Protein 4BUH (pdb70)

B-factor: mean 17.88, std 8.08, range [5.67, 50.28]

Structure (mmCIF, N/CA/C/O backbone):
data_4BUH
#
_entry.id   4BUH
#
_cell.length_a   99.495
_cell.length_b   76.420
_cell.length_c   70.181
_cell.angle_alpha   90.00
_cell.angle_beta   118.07
_cell.angle_gamma   90.00
#
_symmetry.space_group_name_H-M   'C 1 2 1'
#
loop_
_entity.id
_entity.type
_entity.pdbx_description
1 polymer 'CLONE M0418 SCFV'
2 non-polymer 1,2-ETHANEDIOL
3 non-polymer DI(HYDROXYETHYL)ETHER
4 water water
#
loop_
_atom_site.group_PDB
_atom_site.id
_atom_site.type_symbol
_atom_site.label_atom_id
_atom_site.label_alt_id
_atom_site.label_comp_id
_atom_site.label_asym_id
_atom_site.label_entity_id
_atom_site.label_seq_id
_atom_site.pdbx_PDB_ins_code
_atom_site.Cartn_x
_atom_site.Cartn_y
_atom_site.Cartn_z
_atom_site.occupancy
_atom_site.B_iso_or_equiv
_atom_site.auth_seq_id
_atom_site.auth_comp_id
_atom_site.auth_asym_id
_atom_site.auth_atom_id
_atom_site.pdbx_PDB_model_num
ATOM 9 N N . VAL A 1 2 ? -14.440 -6.689 25.234 1.00 16.58 2 VAL A N 1
ATOM 10 C CA . VAL A 1 2 ? -13.225 -7.262 25.783 1.00 15.55 2 VAL A CA 1
ATOM 11 C C . VAL A 1 2 ? -12.889 -6.623 27.120 1.00 14.78 2 VAL A C 1
ATOM 12 O O . VAL A 1 2 ? -12.903 -5.402 27.254 1.00 15.60 2 VAL A O 1
ATOM 16 N N . GLN A 1 3 ? -12.599 -7.447 28.119 1.00 13.99 3 GLN A N 1
ATOM 17 C CA . GLN A 1 3 ? -12.073 -6.913 29.362 1.00 14.66 3 GLN A CA 1
ATOM 18 C C . GLN A 1 3 ? -11.136 -7.880 30.061 1.00 11.95 3 GLN A C 1
ATOM 19 O O . GLN A 1 3 ? -11.153 -9.097 29.818 1.00 13.37 3 GLN A O 1
ATOM 25 N N . LEU A 1 4 ? -10.306 -7.307 30.916 1.00 11.56 4 LEU A N 1
ATOM 26 C CA . LEU A 1 4 ? -9.418 -8.062 31.771 1.00 10.69 4 LEU A CA 1
ATOM 27 C C . LEU A 1 4 ? -9.911 -7.837 33.181 1.00 11.26 4 LEU A C 1
ATOM 28 O O . LEU A 1 4 ? -10.003 -6.698 33.633 1.00 13.16 4 LEU A O 1
ATOM 33 N N . VAL A 1 5 ? -10.242 -8.924 33.863 1.00 10.46 5 VAL A N 1
ATOM 34 C CA . VAL A 1 5 ? -10.855 -8.866 35.180 1.00 10.39 5 VAL A CA 1
ATOM 35 C C . VAL A 1 5 ? -9.802 -9.147 36.238 1.00 9.87 5 VAL A C 1
ATOM 36 O O . VAL A 1 5 ? -9.271 -10.254 36.303 1.00 11.66 5 VAL A O 1
ATOM 40 N N . GLN A 1 6 ? -9.501 -8.154 37.069 1.00 10.04 6 GLN A N 1
ATOM 41 C CA . GLN A 1 6 ? -8.462 -8.311 38.081 1.00 9.61 6 GLN A CA 1
ATOM 42 C C . GLN A 1 6 ? -9.045 -8.589 39.457 1.00 11.51 6 GLN A C 1
ATOM 43 O O . GLN A 1 6 ? -10.145 -8.146 39.780 1.00 14.11 6 GLN A O 1
ATOM 49 N N . SER A 1 7 ? -8.300 -9.335 40.266 1.00 11.55 7 SER A N 1
ATOM 50 C CA . SER A 1 7 ? -8.735 -9.672 41.609 1.00 12.31 7 SER A CA 1
ATOM 51 C C . SER A 1 7 ? -8.732 -8.450 42.540 1.00 12.55 7 SER A C 1
ATOM 52 O O . SER A 1 7 ? -8.194 -7.391 42.203 1.00 13.21 7 SER A O 1
ATOM 55 N N . GLY A 1 8 ? -9.346 -8.597 43.708 1.00 14.11 8 GLY A N 1
ATOM 56 C CA . GLY A 1 8 ? -9.580 -7.466 44.584 1.00 15.64 8 GLY A CA 1
ATOM 57 C C . GLY A 1 8 ? -8.385 -6.997 45.393 1.00 14.65 8 GLY A C 1
ATOM 58 O O . GLY A 1 8 ? -7.337 -7.646 45.418 1.00 15.44 8 GLY A O 1
ATOM 59 N N . ALA A 1 9 ? -8.560 -5.861 46.063 1.00 13.43 9 ALA A N 1
ATOM 60 C CA . ALA A 1 9 ? -7.498 -5.255 46.852 1.00 13.31 9 ALA A CA 1
ATOM 61 C C . ALA A 1 9 ? -6.972 -6.212 47.916 1.00 12.64 9 ALA A C 1
ATOM 62 O O . ALA A 1 9 ? -7.729 -7.003 48.488 1.00 14.26 9 ALA A O 1
ATOM 64 N N . GLU A 1 10 ? -5.677 -6.117 48.186 1.00 12.23 10 GLU A N 1
ATOM 65 C CA . GLU A 1 10 ? -5.021 -6.981 49.155 1.00 12.63 10 GLU A CA 1
ATOM 66 C C . GLU A 1 10 ? -4.301 -6.149 50.192 1.00 11.75 10 GLU A C 1
ATOM 67 O O . GLU A 1 10 ? -3.675 -5.135 49.869 1.00 13.26 10 GLU A O 1
ATOM 73 N N . VAL A 1 11 ? -4.393 -6.593 51.442 1.00 11.70 11 VAL A N 1
ATOM 74 C CA . VAL A 1 11 ? -3.674 -5.985 52.547 1.00 12.53 11 VAL A CA 1
ATOM 75 C C . VAL A 1 11 ? -2.881 -7.089 53.231 1.00 11.93 11 VAL A C 1
ATOM 76 O O . VAL A 1 11 ? -3.454 -8.061 53.717 1.00 12.78 11 VAL A O 1
ATOM 80 N N . LYS A 1 12 ? -1.559 -6.952 53.246 1.00 12.77 12 LYS A N 1
ATOM 81 C CA . LYS A 1 12 ? -0.674 -8.028 53.680 1.00 13.19 12 LYS A CA 1
ATOM 82 C C . LYS A 1 12 ? 0.428 -7.513 54.585 1.00 13.72 12 LYS A C 1
ATOM 83 O O . LYS A 1 12 ? 0.671 -6.313 54.659 1.00 14.40 12 LYS A O 1
ATOM 89 N N . LYS A 1 13 ? 1.098 -8.434 55.267 1.00 14.28 13 LYS A N 1
ATOM 90 C CA . LYS A 1 13 ? 2.239 -8.097 56.107 1.00 15.05 13 LYS A CA 1
ATOM 91 C C . LYS A 1 13 ? 3.520 -8.507 55.388 1.00 14.83 13 LYS A C 1
ATOM 92 O O . LYS A 1 13 ? 3.504 -9.429 54.572 1.00 14.98 13 LYS A O 1
ATOM 98 N N . PRO A 1 14 ? 4.631 -7.811 55.678 1.00 16.75 14 PRO A N 1
ATOM 99 C CA . PRO A 1 14 ? 5.927 -8.188 55.108 1.00 17.83 14 PRO A CA 1
ATOM 100 C C . PRO A 1 14 ? 6.236 -9.652 55.389 1.00 18.01 14 PRO A C 1
ATOM 101 O O . PRO A 1 14 ? 6.021 -10.126 56.506 1.00 19.00 14 PRO A O 1
ATOM 105 N N . GLY A 1 15 ? 6.702 -10.360 54.367 1.00 17.74 15 GLY A N 1
ATOM 106 C CA . GLY A 1 15 ? 7.008 -11.770 54.487 1.00 19.77 15 GLY A CA 1
ATOM 107 C C . GLY A 1 15 ? 5.951 -12.674 53.886 1.00 18.84 15 GLY A C 1
ATOM 108 O O . GLY A 1 15 ? 6.269 -13.780 53.457 1.00 21.63 15 GLY A O 1
ATOM 109 N N . GLU A 1 16 ? 4.701 -12.218 53.842 1.00 16.71 16 GLU A N 1
ATOM 110 C CA . GLU A 1 16 ? 3.614 -13.070 53.361 1.00 15.87 16 GLU A CA 1
ATOM 111 C C . GLU A 1 16 ? 3.671 -13.263 51.853 1.00 14.32 16 GLU A C 1
ATOM 112 O O . GLU A 1 16 ? 4.211 -12.429 51.136 1.00 14.31 16 GLU A O 1
ATOM 118 N N . SER A 1 17 ? 3.114 -14.374 51.383 1.00 14.23 17 SER A N 1
ATOM 119 C CA A SER A 1 17 ? 3.027 -14.647 49.956 0.80 14.17 17 SER A CA 1
ATOM 120 C CA B SER A 1 17 ? 3.032 -14.643 49.958 0.20 14.53 17 SER A CA 1
ATOM 121 C C . SER A 1 17 ? 1.741 -14.058 49.397 1.00 14.23 17 SER A C 1
ATOM 122 O O . SER A 1 17 ? 0.790 -13.795 50.133 1.00 15.88 17 SER A O 1
ATOM 127 N N . LEU A 1 18 ? 1.714 -13.845 48.090 1.00 12.69 18 LEU A N 1
ATOM 128 C CA . LEU A 1 18 ? 0.531 -13.306 47.445 1.00 12.18 18 LEU A CA 1
ATOM 129 C C . LEU A 1 18 ? 0.515 -13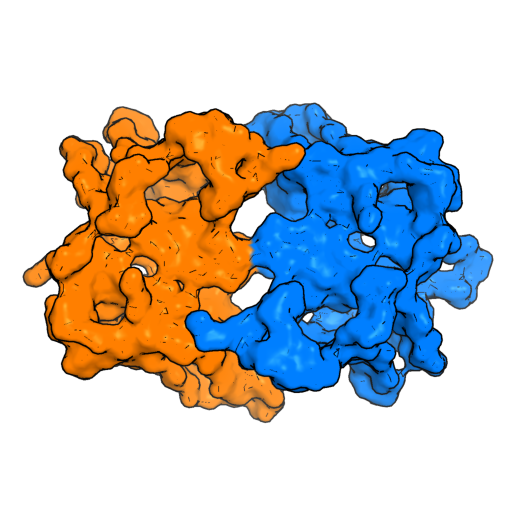.684 45.980 1.00 10.82 18 LEU A C 1
ATOM 130 O O . LEU A 1 18 ? 1.526 -13.559 45.290 1.00 11.49 18 LEU A O 1
ATOM 135 N N . LYS A 1 19 ? -0.657 -14.085 45.498 1.00 11.05 19 LYS A N 1
ATOM 136 C CA . LYS A 1 19 ? -0.879 -14.342 44.083 1.00 11.09 19 LYS A CA 1
ATOM 137 C C . LYS A 1 19 ? -2.112 -13.553 43.667 1.00 10.45 19 LYS A C 1
ATOM 138 O O . LYS A 1 19 ? -3.176 -13.711 44.266 1.00 13.32 19 LYS A O 1
ATOM 144 N N . ILE A 1 20 ? -1.962 -12.678 42.674 1.00 8.88 20 ILE A N 1
ATOM 145 C CA . ILE A 1 20 ? -3.087 -11.909 42.154 1.00 9.47 20 ILE A CA 1
ATOM 146 C C . ILE A 1 20 ? -3.375 -12.352 40.714 1.00 8.77 20 ILE A C 1
ATOM 147 O O . ILE A 1 20 ? -2.513 -12.937 40.052 1.00 9.62 20 ILE A O 1
ATOM 152 N N . SER A 1 21 ? -4.594 -12.109 40.240 1.00 9.66 21 SER A N 1
ATOM 153 C CA . SER A 1 21 ? -5.041 -12.698 38.978 1.00 9.91 21 SER A CA 1
ATOM 154 C C . SER A 1 21 ? -5.641 -11.684 38.013 1.00 9.21 21 SER A C 1
ATOM 155 O O . SER A 1 21 ? -6.110 -10.608 38.414 1.00 10.29 21 SER A O 1
ATOM 158 N N . CYS A 1 22 ? -5.661 -12.078 36.745 1.00 9.27 22 CYS A N 1
ATOM 159 C CA . CYS A 1 22 ? -6.141 -11.252 35.651 1.00 10.25 22 CYS A CA 1
ATOM 160 C C . CYS A 1 22 ? -6.797 -12.192 34.637 1.00 10.51 22 CYS A C 1
ATOM 161 O O . CYS A 1 22 ? -6.103 -12.935 33.938 1.00 12.06 22 CYS A O 1
ATOM 164 N N . LYS A 1 23 ? -8.126 -12.168 34.558 1.00 10.97 23 LYS A N 1
ATOM 165 C CA . LYS A 1 23 ? -8.856 -13.066 33.668 1.00 12.03 23 LYS A CA 1
ATOM 166 C C . LYS A 1 23 ? -9.278 -12.334 32.399 1.00 11.79 23 LYS A C 1
ATOM 167 O O . LYS A 1 23 ? -9.864 -11.256 32.468 1.00 12.43 23 LYS A O 1
ATOM 172 N N . GLY A 1 24 ? -8.976 -12.919 31.243 1.00 12.13 24 GLY A N 1
ATOM 173 C CA . GLY A 1 24 ? -9.285 -12.305 29.968 1.00 13.34 24 GLY A CA 1
ATOM 174 C C . GLY A 1 24 ? -10.599 -12.815 29.432 1.00 14.22 24 GLY A C 1
ATOM 175 O O . GLY A 1 24 ? -10.819 -14.024 29.367 1.00 18.35 24 GLY A O 1
ATOM 176 N N . SER A 1 25 ? -11.474 -11.901 29.032 1.00 13.21 25 SER A N 1
ATOM 177 C CA A SER A 1 25 ? -12.791 -12.274 28.529 0.60 15.05 25 SER A CA 1
ATOM 178 C CA B SER A 1 25 ? -12.783 -12.286 28.522 0.40 14.99 25 SER A CA 1
ATOM 179 C C . SER A 1 25 ? -13.110 -11.621 27.190 1.00 14.26 25 SER A C 1
ATOM 180 O O . SER A 1 25 ? -12.686 -10.491 26.920 1.00 14.35 25 SER A O 1
ATOM 185 N N . GLU A 1 26 ? -13.870 -12.345 26.371 1.00 14.58 26 GLU A N 1
ATOM 186 C CA . GLU A 1 26 ? -14.377 -11.882 25.077 1.00 14.44 26 GLU A CA 1
ATOM 187 C C . GLU A 1 26 ? -13.308 -11.694 23.999 1.00 15.47 26 GLU A C 1
ATOM 188 O O . GLU A 1 26 ? -13.475 -10.908 23.071 1.00 17.40 26 GLU A O 1
ATOM 194 N N . TYR A 1 27 ? -12.214 -12.430 24.117 1.00 14.64 27 TYR A N 1
ATOM 195 C CA . TYR A 1 27 ? -11.246 -12.506 23.032 1.00 13.99 27 TYR A CA 1
ATOM 196 C C . TYR A 1 27 ? -10.516 -13.836 23.140 1.00 15.48 27 TYR A C 1
ATOM 197 O O . TYR A 1 27 ? -10.715 -14.581 24.096 1.00 15.68 27 TYR A O 1
ATOM 206 N N . SER A 1 28 ? -9.672 -14.137 22.163 1.00 14.76 28 SER A N 1
ATOM 207 C CA . SER A 1 28 ? -8.935 -15.400 22.164 1.00 15.06 28 SER A CA 1
ATOM 208 C C . SER A 1 28 ? -7.728 -15.350 23.096 1.00 14.01 28 SER A C 1
ATOM 209 O O . SER A 1 28 ? -6.631 -14.964 22.688 1.00 12.60 28 SER A O 1
ATOM 212 N N . PHE A 1 29 ? -7.935 -15.771 24.338 1.00 13.06 29 PHE A N 1
ATOM 213 C CA . PHE A 1 29 ? -6.927 -15.646 25.392 1.00 13.29 29 PHE A CA 1
ATOM 214 C C . PHE A 1 29 ? -5.532 -16.208 25.065 1.00 11.08 29 PHE A C 1
ATOM 215 O O . PHE A 1 29 ? -4.530 -15.583 25.417 1.00 11.71 29 PHE A O 1
ATOM 223 N N . PRO A 1 30 ? -5.451 -17.387 24.412 1.00 11.95 30 PRO A N 1
ATOM 224 C CA . PRO A 1 30 ? -4.102 -17.915 24.181 1.00 12.88 30 PRO A CA 1
ATOM 225 C C . PRO A 1 30 ? -3.253 -17.087 23.230 1.00 12.14 30 PRO A C 1
ATOM 226 O O . PRO A 1 30 ? -2.043 -17.278 23.234 1.00 15.04 30 PRO A O 1
ATOM 230 N N . ASN A 1 31 ? -3.856 -16.179 22.465 1.00 10.88 31 ASN A N 1
ATOM 231 C CA . ASN A 1 31 ? -3.201 -15.614 21.287 1.00 11.94 31 ASN A CA 1
ATOM 232 C C . ASN A 1 31 ? -2.661 -14.204 21.401 1.00 10.32 31 ASN A C 1
ATOM 233 O O . ASN A 1 31 ? -2.211 -13.645 20.404 1.00 11.94 31 ASN A O 1
ATOM 238 N N . TYR A 1 32 ? -2.707 -13.628 22.599 1.00 9.86 32 TYR A N 1
ATOM 239 C CA . TYR A 1 32 ? -2.159 -12.291 22.816 1.00 9.71 32 TYR A CA 1
ATOM 240 C C . TYR A 1 32 ? -1.279 -12.275 24.050 1.00 9.37 32 TYR A C 1
ATOM 241 O O . TYR A 1 32 ? -1.603 -12.895 25.064 1.00 10.52 32 TYR A O 1
ATOM 250 N N . TRP A 1 33 ? -0.182 -11.534 23.978 1.00 9.26 33 TRP A N 1
ATOM 251 C CA . TRP A 1 33 ? 0.615 -11.271 25.161 1.00 9.41 33 TRP A CA 1
ATOM 252 C C . TRP A 1 33 ? -0.187 -10.476 26.195 1.00 8.02 33 TRP A C 1
ATOM 253 O O . TRP A 1 33 ? -0.999 -9.615 25.833 1.00 9.07 33 TRP A O 1
ATOM 264 N N . ILE A 1 34 ? 0.065 -10.770 27.471 1.00 8.67 34 ILE A N 1
ATOM 265 C CA A ILE A 1 34 ? -0.476 -9.976 28.579 0.70 9.07 34 ILE A CA 1
ATOM 266 C CA B ILE A 1 34 ? -0.487 -10.050 28.609 0.30 8.73 34 ILE A CA 1
ATOM 267 C C . ILE A 1 34 ? 0.672 -9.487 29.430 1.00 7.53 34 ILE A C 1
ATOM 268 O O . ILE A 1 34 ? 1.542 -10.256 29.854 1.00 8.66 34 ILE A O 1
ATOM 277 N N . ALA A 1 35 ? 0.680 -8.177 29.664 1.00 7.45 35 ALA A N 1
ATOM 278 C CA . ALA A 1 35 ? 1.722 -7.526 30.447 1.00 7.34 35 ALA A CA 1
ATOM 279 C C . ALA A 1 35 ? 1.251 -7.227 31.862 1.00 6.57 35 ALA A C 1
ATOM 280 O O . ALA A 1 35 ? 0.065 -7.008 32.100 1.00 7.90 35 ALA A O 1
ATOM 282 N N . TRP A 1 36 ? 2.209 -7.176 32.777 1.00 6.42 36 TRP A N 1
ATOM 283 C CA . TRP A 1 36 ? 1.971 -6.682 34.124 1.00 6.28 36 TRP A CA 1
ATOM 284 C C . TRP A 1 36 ? 2.765 -5.403 34.326 1.00 6.01 36 TRP A C 1
ATOM 285 O O . TRP A 1 36 ? 3.940 -5.313 33.950 1.00 7.30 36 TRP A O 1
ATOM 296 N N . VAL A 1 37 ? 2.106 -4.431 34.960 1.00 6.04 37 VAL A N 1
ATOM 297 C CA . VAL A 1 37 ? 2.648 -3.088 35.147 1.00 6.25 37 VAL A CA 1
ATOM 298 C C . VAL A 1 37 ? 2.451 -2.678 36.607 1.00 5.67 37 VAL A C 1
ATOM 299 O O . VAL A 1 37 ? 1.358 -2.828 37.145 1.00 8.17 37 VAL A O 1
ATOM 303 N N . ARG A 1 38 ? 3.516 -2.182 37.240 1.00 5.88 38 ARG A N 1
ATOM 304 C CA . ARG A 1 38 ? 3.461 -1.704 38.622 1.00 6.90 38 ARG A CA 1
ATOM 305 C C . ARG A 1 38 ? 3.349 -0.183 38.662 1.00 6.60 38 ARG A C 1
ATOM 306 O O . ARG A 1 38 ? 4.009 0.512 37.891 1.00 8.20 38 ARG A O 1
ATOM 314 N N . GLN A 1 39 ? 2.548 0.328 39.595 1.00 6.78 39 GLN A N 1
ATOM 315 C CA . GLN A 1 39 ? 2.495 1.769 39.852 1.00 7.05 39 GLN A CA 1
ATOM 316 C C . GLN A 1 39 ? 2.536 1.979 41.356 1.00 7.54 39 GLN A C 1
ATOM 317 O O . GLN A 1 39 ? 1.544 1.771 42.060 1.00 8.69 39 GLN A O 1
ATOM 323 N N . MET A 1 40 ? 3.701 2.352 41.867 1.00 8.35 40 MET A N 1
ATOM 324 C CA . MET A 1 40 ? 3.821 2.653 43.287 1.00 10.49 40 MET A CA 1
ATOM 325 C C . MET A 1 40 ? 3.026 3.927 43.592 1.00 10.87 40 MET A C 1
ATOM 326 O O . MET A 1 40 ? 2.797 4.741 42.699 1.00 10.48 40 MET A O 1
ATOM 331 N N . PRO A 1 41 ? 2.577 4.089 44.851 1.00 12.59 41 PRO A N 1
ATOM 332 C CA . PRO A 1 41 ? 1.669 5.202 45.172 1.00 13.77 41 PRO A CA 1
ATOM 333 C C . PRO A 1 41 ? 2.280 6.557 44.855 1.00 12.97 41 PRO A C 1
ATOM 334 O O . PRO A 1 41 ? 3.391 6.860 45.287 1.00 14.38 41 PRO A O 1
ATOM 338 N N . GLY A 1 42 ? 1.571 7.332 44.045 1.00 12.59 42 GLY A N 1
ATOM 339 C CA . GLY A 1 42 ? 2.031 8.649 43.648 1.00 13.19 42 GLY A CA 1
ATOM 340 C C . GLY A 1 42 ? 3.136 8.644 42.604 1.00 12.49 42 GLY A C 1
ATOM 341 O O . GLY A 1 42 ? 3.691 9.697 42.291 1.00 15.07 42 GLY A O 1
ATOM 342 N N . LYS A 1 43 ? 3.446 7.474 42.044 1.00 11.02 43 LYS A N 1
ATOM 343 C CA . LYS A 1 43 ? 4.552 7.346 41.101 1.00 11.26 43 LYS A CA 1
ATOM 344 C C . LYS A 1 43 ? 4.071 6.919 39.715 1.00 9.67 43 LYS A C 1
ATOM 345 O O . LYS A 1 43 ? 2.859 6.824 39.456 1.00 10.56 43 LYS A O 1
ATOM 351 N N . GLY A 1 44 ? 5.022 6.649 38.824 1.00 10.05 44 GLY A N 1
ATOM 352 C CA . GLY A 1 44 ? 4.696 6.314 37.450 1.00 10.72 44 GLY A CA 1
ATOM 353 C C . GLY A 1 44 ? 4.515 4.828 37.189 1.00 9.44 44 GLY A C 1
ATOM 354 O O . GLY A 1 44 ? 4.613 3.992 38.081 1.00 11.57 44 GLY A O 1
ATOM 355 N N . LEU A 1 45 ? 4.233 4.499 35.939 1.00 8.88 45 LEU A N 1
ATOM 356 C CA . LEU A 1 45 ? 4.093 3.110 35.488 1.00 9.20 45 LEU A CA 1
ATOM 357 C C . LEU A 1 45 ? 5.455 2.456 35.258 1.00 8.17 45 LEU A C 1
ATOM 358 O O . LEU A 1 45 ? 6.369 3.077 34.724 1.00 9.97 45 LEU A O 1
ATOM 363 N N . GLU A 1 46 ? 5.574 1.188 35.643 1.00 8.01 46 GLU A N 1
ATOM 364 C CA . GLU A 1 46 ? 6.786 0.408 35.419 1.00 8.17 46 GLU A CA 1
ATOM 365 C C . GLU A 1 46 ? 6.419 -0.935 34.789 1.00 6.40 46 GLU A C 1
ATOM 366 O O . GLU A 1 46 ? 5.588 -1.667 35.315 1.00 7.80 46 GLU A O 1
ATOM 372 N N . TRP A 1 47 ? 7.076 -1.282 33.693 1.00 7.19 47 TRP A N 1
ATOM 373 C CA A TRP A 1 47 ? 6.867 -2.563 33.018 0.50 7.32 47 TRP A CA 1
ATOM 374 C CA B TRP A 1 47 ? 6.842 -2.554 33.028 0.50 7.54 47 TRP A CA 1
ATOM 375 C C . TRP A 1 47 ? 7.513 -3.689 33.807 1.00 7.81 47 TRP A C 1
ATOM 376 O O . TRP A 1 47 ? 8.715 -3.651 34.063 1.00 10.36 47 TRP A O 1
ATOM 397 N N . MET A 1 48 ? 6.724 -4.692 34.198 1.00 6.69 48 MET A N 1
ATOM 398 C CA . MET A 1 48 ? 7.276 -5.817 34.967 1.00 6.53 48 MET A CA 1
ATOM 399 C C . MET A 1 48 ? 7.670 -7.011 34.088 1.00 6.84 48 MET A C 1
ATOM 400 O O . MET A 1 48 ? 8.696 -7.649 34.322 1.00 8.14 48 MET A O 1
ATOM 405 N N . GLY A 1 49 ? 6.819 -7.336 33.125 1.00 6.94 49 GLY A N 1
ATOM 406 C CA . GLY A 1 49 ? 7.038 -8.490 32.276 1.00 6.86 49 GLY A CA 1
ATOM 407 C C . GLY A 1 49 ? 5.757 -8.821 31.558 1.00 6.84 49 GLY A C 1
ATOM 408 O O . GLY A 1 49 ? 4.749 -8.125 31.707 1.00 7.76 49 GLY A O 1
ATOM 409 N N . MET A 1 50 ? 5.801 -9.869 30.747 1.00 7.29 50 MET A N 1
ATOM 410 C CA . MET A 1 50 ? 4.623 -10.288 30.007 1.00 7.77 50 MET A CA 1
ATOM 411 C C . MET A 1 50 ? 4.631 -11.781 29.777 1.00 7.54 50 MET A C 1
ATOM 412 O O . MET A 1 50 ? 5.685 -12.429 29.860 1.00 8.34 50 MET A O 1
ATOM 417 N N . ILE A 1 51 ? 3.447 -12.318 29.500 1.00 7.07 51 ILE A N 1
ATOM 418 C CA . ILE A 1 51 ? 3.296 -13.746 29.265 1.00 7.59 51 ILE A CA 1
ATOM 419 C C . ILE A 1 51 ? 2.400 -13.991 28.059 1.00 7.47 51 ILE A C 1
ATOM 420 O O . ILE A 1 51 ? 1.431 -13.265 27.830 1.00 7.69 51 ILE A O 1
ATOM 425 N N . TYR A 1 52 ? 2.751 -15.011 27.275 1.00 8.42 52 TYR A N 1
ATOM 426 C CA . TYR A 1 52 ? 1.925 -15.457 26.158 1.00 8.65 52 TYR A CA 1
ATOM 427 C C . TYR A 1 52 ? 1.210 -16.718 26.624 1.00 9.09 52 TYR A C 1
ATOM 428 O O . TYR A 1 52 ? 1.853 -17.752 26.802 1.00 10.01 52 TYR A O 1
ATOM 437 N N . PRO A 1 53 ? -0.112 -16.636 26.852 1.00 8.26 53 PRO A N 1
ATOM 438 C CA . PRO A 1 53 ? -0.749 -17.760 27.552 1.00 10.32 53 PRO A CA 1
ATOM 439 C C . PRO A 1 53 ? -0.808 -19.053 26.742 1.00 11.73 53 PRO A C 1
ATOM 440 O O . PRO A 1 53 ? -0.939 -20.110 27.355 1.00 13.98 53 PRO A O 1
ATOM 444 N N . GLY A 1 54 ? -0.719 -18.982 25.415 1.00 11.63 54 GLY A N 1
ATOM 445 C CA . GLY A 1 54 ? -0.724 -20.172 24.576 1.00 13.73 54 GLY A CA 1
ATOM 446 C C . GLY A 1 54 ? 0.311 -21.201 24.993 1.00 13.95 54 GLY A C 1
ATOM 447 O O . GLY A 1 54 ? 0.045 -22.403 24.927 1.00 16.50 54 GLY A O 1
ATOM 448 N N . ASP A 1 55 ? 1.485 -20.750 25.426 1.00 13.30 55 ASP A N 1
ATOM 449 C CA . ASP A 1 55 ? 2.544 -21.669 25.848 1.00 13.84 55 ASP A CA 1
ATOM 450 C C . ASP A 1 55 ? 3.284 -21.221 27.106 1.00 13.28 55 ASP A C 1
ATOM 451 O O . ASP A 1 55 ? 4.322 -21.787 27.456 1.00 14.61 55 ASP A O 1
ATOM 456 N N . SER A 1 56 ? 2.749 -20.208 27.781 1.00 12.24 56 SER A N 1
ATOM 457 C CA . SER A 1 56 ? 3.366 -19.657 28.989 1.00 12.61 56 SER A CA 1
ATOM 458 C C . SER A 1 56 ? 4.781 -19.097 28.778 1.00 12.43 56 SER A C 1
ATOM 459 O O . SER A 1 56 ? 5.588 -19.057 29.703 1.00 14.03 56 SER A O 1
ATOM 462 N N . ASP A 1 57 ? 5.058 -18.627 27.562 1.00 12.32 57 ASP A N 1
ATOM 463 C CA . ASP A 1 57 ? 6.292 -17.888 27.264 1.00 13.56 57 ASP A CA 1
ATOM 464 C C . ASP A 1 57 ? 6.268 -16.619 28.135 1.00 11.19 57 ASP A C 1
ATOM 465 O O . ASP A 1 57 ? 5.354 -15.806 28.036 1.00 11.16 57 ASP A O 1
ATOM 470 N N . THR A 1 58 ? 7.276 -16.463 28.986 1.00 9.83 58 THR A N 1
ATOM 471 C CA A THR A 1 58 ? 7.330 -15.326 29.908 0.50 9.54 58 THR A CA 1
ATOM 472 C CA B THR A 1 58 ? 7.329 -15.366 29.926 0.50 10.02 58 THR A CA 1
ATOM 473 C C . THR A 1 58 ? 8.608 -14.557 29.717 1.00 9.21 58 THR A C 1
ATOM 474 O O . THR A 1 58 ? 9.696 -15.129 29.675 1.00 11.23 58 THR A O 1
ATOM 481 N N . ARG A 1 59 ? 8.464 -13.238 29.592 1.00 8.10 59 ARG A N 1
ATOM 482 C CA . ARG A 1 59 ? 9.596 -12.341 29.385 1.00 8.84 59 ARG A CA 1
ATOM 483 C C . ARG A 1 59 ? 9.536 -11.249 30.441 1.00 9.31 59 ARG A C 1
ATOM 484 O O . ARG A 1 59 ? 8.554 -10.522 30.509 1.00 13.17 59 ARG A O 1
ATOM 492 N N . TYR A 1 60 ? 10.584 -11.140 31.256 1.00 7.93 60 TYR A N 1
ATOM 493 C CA . TYR A 1 60 ? 10.613 -10.219 32.389 1.00 9.13 60 TYR A CA 1
ATOM 494 C C . TYR A 1 60 ? 11.510 -9.014 32.158 1.00 10.11 60 TYR A C 1
ATOM 495 O O . TYR A 1 60 ? 12.512 -9.095 31.451 1.00 12.29 60 TYR A O 1
ATOM 504 N N . SER A 1 61 ? 11.169 -7.903 32.798 1.00 9.47 61 SER A N 1
ATOM 505 C CA A SER A 1 61 ? 12.090 -6.788 32.942 0.70 10.10 61 SER A CA 1
ATOM 506 C CA B SER A 1 61 ? 12.113 -6.806 32.895 0.30 11.38 61 SER A CA 1
ATOM 507 C C . SER A 1 61 ? 13.223 -7.212 33.863 1.00 11.92 61 SER A C 1
ATOM 508 O O . SER A 1 61 ? 12.975 -7.890 34.855 1.00 11.75 61 SER A O 1
ATOM 513 N N . PRO A 1 62 ? 14.466 -6.793 33.572 1.00 14.85 62 PRO A N 1
ATOM 514 C CA . PRO A 1 62 ? 15.568 -7.148 34.480 1.00 17.70 62 PRO A CA 1
ATOM 515 C C . PRO A 1 62 ? 15.359 -6.607 35.896 1.00 19.02 62 PRO A C 1
ATOM 516 O O . PRO A 1 62 ? 15.906 -7.154 36.851 1.00 22.97 62 PRO A O 1
ATOM 520 N N . SER A 1 63 ? 14.563 -5.552 36.026 1.00 17.79 63 SER A N 1
ATOM 521 C CA . SER A 1 63 ? 14.297 -4.962 37.330 1.00 18.92 63 SER A CA 1
ATOM 522 C C . SER A 1 63 ? 13.376 -5.824 38.181 1.00 17.13 63 SER A C 1
ATOM 523 O O . SER A 1 63 ? 13.286 -5.630 39.393 1.00 19.79 63 SER A O 1
ATOM 526 N N . PHE A 1 64 ? 12.684 -6.768 37.551 1.00 14.10 64 PHE A N 1
ATOM 527 C CA . PHE A 1 64 ? 11.697 -7.572 38.261 1.00 12.66 64 PHE A CA 1
ATOM 528 C C . PHE A 1 64 ? 11.979 -9.063 38.243 1.00 12.20 64 PHE A C 1
ATOM 529 O O . PHE A 1 64 ? 11.484 -9.813 39.095 1.00 14.35 64 PHE A O 1
ATOM 537 N N . GLN A 1 65 ? 12.776 -9.505 37.282 1.00 12.44 65 GLN A N 1
ATOM 538 C CA . GLN A 1 65 ? 13.018 -10.936 37.183 1.00 12.68 65 GLN A CA 1
ATOM 539 C C . GLN A 1 65 ? 13.695 -11.453 38.444 1.00 13.31 65 GLN A C 1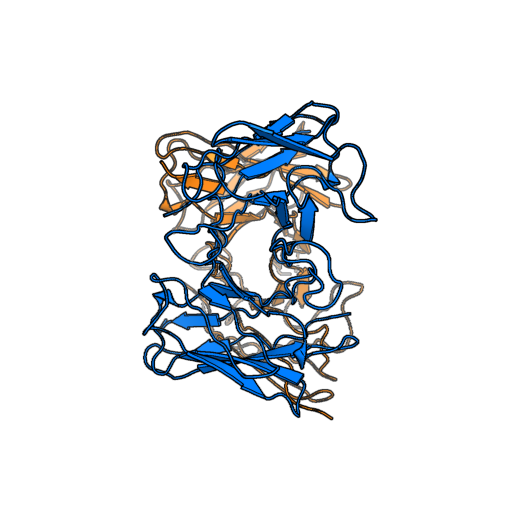
ATOM 540 O O . GLN A 1 65 ? 14.605 -10.820 38.978 1.00 13.80 65 GLN A O 1
ATOM 546 N N . GLY A 1 66 ? 13.226 -12.600 38.925 1.00 14.00 66 GLY A N 1
ATOM 547 C CA . GLY A 1 66 ? 13.756 -13.198 40.139 1.00 14.68 66 GLY A CA 1
ATOM 548 C C . GLY A 1 66 ? 13.079 -12.677 41.395 1.00 16.42 66 GLY A C 1
ATOM 549 O O . GLY A 1 66 ? 13.290 -13.217 42.477 1.00 19.15 66 GLY A O 1
ATOM 550 N N . GLN A 1 67 ? 12.254 -11.640 41.254 1.00 15.86 67 GLN A N 1
ATOM 551 C CA . GLN A 1 67 ? 11.580 -11.021 42.396 1.00 18.22 67 GLN A CA 1
ATOM 552 C C . GLN A 1 67 ? 10.087 -11.350 42.400 1.00 16.58 67 GLN A C 1
ATOM 553 O O . GLN A 1 67 ? 9.414 -11.241 43.428 1.00 18.94 67 GLN A O 1
ATOM 559 N N . VAL A 1 68 ? 9.582 -11.740 41.234 1.00 13.80 68 VAL A N 1
ATOM 560 C CA A VAL A 1 68 ? 8.171 -12.075 41.047 0.50 13.20 68 VAL A CA 1
ATOM 561 C CA B VAL A 1 68 ? 8.179 -12.055 41.064 0.50 13.40 68 VAL A CA 1
ATOM 562 C C . VAL A 1 68 ? 8.055 -13.190 40.036 1.00 12.77 68 VAL A C 1
ATOM 563 O O . VAL A 1 68 ? 8.973 -13.419 39.249 1.00 14.19 68 VAL A O 1
ATOM 570 N N . ASN A 1 69 ? 6.923 -13.887 40.051 1.00 11.73 69 ASN A N 1
ATOM 571 C CA . ASN A 1 69 ? 6.650 -14.931 39.072 1.00 12.50 69 ASN A CA 1
ATOM 572 C C . ASN A 1 69 ? 5.363 -14.631 38.321 1.00 11.61 69 ASN A C 1
ATOM 573 O O . ASN A 1 69 ? 4.325 -14.372 38.927 1.00 13.53 69 ASN A O 1
ATOM 578 N N . ILE A 1 70 ? 5.450 -14.658 36.999 1.00 10.20 70 ILE A N 1
ATOM 579 C CA . ILE A 1 70 ? 4.285 -14.483 36.150 1.00 10.07 70 ILE A CA 1
ATOM 580 C C . ILE A 1 70 ? 3.914 -15.849 35.585 1.00 10.12 70 ILE A C 1
ATOM 581 O O . ILE A 1 70 ? 4.788 -16.591 35.149 1.00 11.70 70 ILE A O 1
ATOM 586 N N . SER A 1 71 ? 2.627 -16.182 35.588 1.00 10.29 71 SER A N 1
ATOM 587 C CA . SER A 1 71 ? 2.175 -17.473 35.084 1.00 10.53 71 SER A CA 1
ATOM 588 C C . SER A 1 71 ? 0.790 -17.344 34.472 1.00 10.61 71 SER A C 1
ATOM 589 O O . SER A 1 71 ? 0.175 -16.282 34.525 1.00 10.78 71 SER A O 1
ATOM 592 N N . ALA A 1 72 ? 0.3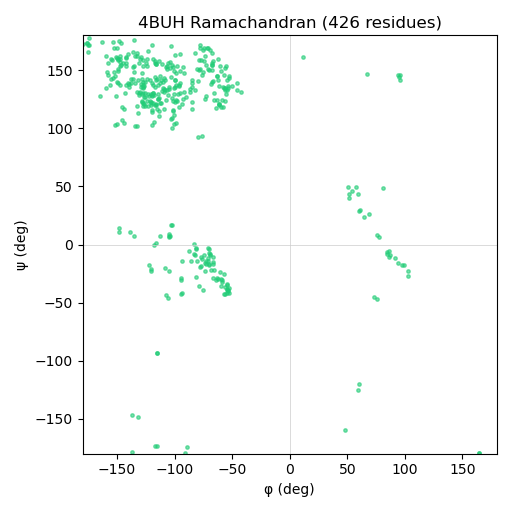01 -18.430 33.885 1.00 12.24 72 ALA A N 1
ATOM 593 C CA . ALA A 1 72 ? -1.018 -18.410 33.271 1.00 13.52 72 ALA A CA 1
ATOM 594 C C . ALA A 1 72 ? -1.637 -19.783 33.268 1.00 14.81 72 ALA A C 1
ATOM 595 O O . ALA A 1 72 ? -0.938 -20.789 33.180 1.00 18.30 72 ALA A O 1
ATOM 597 N N . ASP A 1 73 ? -2.957 -19.802 33.367 1.00 16.15 73 ASP A N 1
ATOM 598 C CA . ASP A 1 73 ? -3.728 -21.023 33.257 1.00 19.06 73 ASP A CA 1
ATOM 599 C C . ASP A 1 73 ? -4.668 -20.858 32.073 1.00 19.74 73 ASP A C 1
ATOM 600 O O . ASP A 1 73 ? -5.675 -20.158 32.166 1.00 18.89 73 ASP A O 1
ATOM 605 N N . LYS A 1 74 ? -4.324 -21.486 30.955 1.00 22.45 74 LYS A N 1
ATOM 606 C CA . LYS A 1 74 ? -5.109 -21.366 29.732 1.00 25.22 74 LYS A CA 1
ATOM 607 C C . LYS A 1 74 ? -6.563 -21.768 29.936 1.00 24.60 74 LYS A C 1
ATOM 608 O O . LYS A 1 74 ? -7.480 -21.101 29.447 1.00 25.71 74 LYS A O 1
ATOM 614 N N . SER A 1 75 ? -6.770 -22.858 30.665 1.00 23.82 75 SER A N 1
ATOM 615 C CA . SER A 1 75 ? -8.107 -23.419 30.829 1.00 25.69 75 SER A CA 1
ATOM 616 C C . SER A 1 75 ? -9.080 -22.483 31.551 1.00 23.77 75 SER A C 1
ATOM 617 O O . SER A 1 75 ? -10.284 -22.534 31.310 1.00 26.07 75 SER A O 1
ATOM 620 N N . SER A 1 76 ? -8.561 -21.626 32.426 1.00 19.86 76 SER A N 1
ATOM 621 C CA . SER A 1 76 ? -9.405 -20.667 33.137 1.00 18.37 76 SER A CA 1
ATOM 622 C C . SER A 1 76 ? -9.246 -19.246 32.586 1.00 16.47 76 SER A C 1
ATOM 623 O O . SER A 1 76 ? -9.765 -18.297 33.163 1.00 17.24 76 SER A O 1
ATOM 626 N N . ARG A 1 77 ? -8.537 -19.114 31.467 1.00 15.15 77 ARG A N 1
ATOM 627 C CA . ARG A 1 77 ? -8.283 -17.818 30.825 1.00 13.76 77 ARG A CA 1
ATOM 628 C C . ARG A 1 77 ? -7.714 -16.790 31.798 1.00 11.77 77 ARG A C 1
ATOM 629 O O . ARG A 1 77 ? -8.089 -15.626 31.756 1.00 12.56 77 ARG A O 1
ATOM 637 N N . THR A 1 78 ? -6.809 -17.218 32.669 1.00 11.16 78 THR A N 1
ATOM 638 C CA . THR A 1 78 ? -6.312 -16.331 33.711 1.00 11.79 78 THR A CA 1
ATOM 639 C C . THR A 1 78 ? -4.788 -16.248 33.729 1.00 11.42 78 THR A C 1
ATOM 640 O O . THR A 1 78 ? -4.108 -17.253 33.581 1.00 13.08 78 THR A O 1
ATOM 644 N N . ALA A 1 79 ? -4.269 -15.030 33.871 1.00 9.81 79 ALA A N 1
ATOM 645 C CA . ALA A 1 79 ? -2.847 -14.809 34.114 1.00 9.99 79 ALA A CA 1
ATOM 646 C C . ALA A 1 79 ? -2.648 -14.412 35.572 1.00 9.26 79 ALA A C 1
ATOM 647 O O . ALA A 1 79 ? -3.558 -13.884 36.206 1.00 9.88 79 ALA A O 1
ATOM 649 N N . PHE A 1 80 ? -1.444 -14.634 36.093 1.00 9.07 80 PHE A N 1
ATOM 650 C CA . PHE A 1 80 ? -1.168 -14.407 37.509 1.00 9.53 80 PHE A CA 1
ATOM 651 C C . PHE A 1 80 ? 0.155 -13.692 37.714 1.00 9.01 80 PHE A C 1
ATOM 652 O O . PHE A 1 80 ? 1.089 -13.826 36.909 1.00 10.07 80 PHE A O 1
ATOM 660 N N . LEU A 1 81 ? 0.229 -12.967 38.824 1.00 8.54 81 LEU A N 1
ATOM 661 C CA . LEU A 1 81 ? 1.463 -12.372 39.304 1.00 8.92 81 LEU A CA 1
ATOM 662 C C . LEU A 1 81 ? 1.619 -12.811 40.759 1.00 9.09 81 LEU A C 1
ATOM 663 O O . LEU A 1 81 ? 0.674 -12.698 41.545 1.00 10.52 81 LEU A O 1
ATOM 668 N N . GLU A 1 82 ? 2.799 -13.321 41.115 1.00 10.13 82 GLU A N 1
ATOM 669 C CA . GLU A 1 82 ? 2.984 -13.946 42.419 1.00 12.36 82 GLU A CA 1
ATOM 670 C C . GLU A 1 82 ? 4.295 -13.564 43.087 1.00 11.39 82 GLU A C 1
ATOM 671 O O . GLU A 1 82 ? 5.335 -13.480 42.441 1.00 13.04 82 GLU A O 1
ATOM 677 N N . TRP A 1 83 ? 4.219 -13.329 44.393 1.00 10.44 83 TRP A N 1
ATOM 678 C CA . TRP A 1 83 ? 5.387 -13.111 45.232 1.00 11.63 83 TRP A CA 1
ATOM 679 C C . TRP A 1 83 ? 5.440 -14.206 46.288 1.00 14.03 83 TRP A C 1
ATOM 680 O O . TRP A 1 83 ? 4.423 -14.538 46.893 1.00 13.91 83 TRP A O 1
ATOM 691 N N . SER A 1 84 ? 6.624 -14.742 46.543 1.00 15.43 84 SER A N 1
ATOM 692 C CA . SER A 1 84 ? 6.758 -15.709 47.620 1.00 18.05 84 SER A CA 1
ATOM 693 C C . SER A 1 84 ? 6.883 -15.016 48.975 1.00 18.54 84 SER A C 1
ATOM 694 O O . SER A 1 84 ? 6.490 -15.571 49.998 1.00 19.54 84 SER A O 1
ATOM 697 N N . SER A 1 85 ? 7.419 -13.797 48.975 1.00 17.54 85 SER A N 1
ATOM 698 C CA . SER A 1 85 ? 7.648 -13.055 50.210 1.00 18.01 85 SER A CA 1
ATOM 699 C C . SER A 1 85 ? 7.593 -11.551 49.972 1.00 16.42 85 SER A C 1
ATOM 700 O O . SER A 1 85 ? 8.547 -10.958 49.468 1.00 18.57 85 SER A O 1
ATOM 703 N N . LEU A 1 86 ? 6.480 -10.934 50.351 1.00 13.86 86 LEU A N 1
ATOM 704 C CA . LEU A 1 86 ? 6.273 -9.512 50.111 1.00 13.39 86 LEU A CA 1
ATOM 705 C C . LEU A 1 86 ? 7.161 -8.628 50.972 1.00 13.91 86 LEU A C 1
ATOM 706 O O . LEU A 1 86 ? 7.516 -8.987 52.092 1.00 15.54 86 LEU A O 1
ATOM 711 N N . LYS A 1 87 ? 7.495 -7.459 50.435 1.00 15.13 87 LYS A N 1
ATOM 712 C CA . LYS A 1 87 ? 8.153 -6.400 51.190 1.00 16.24 87 LYS A CA 1
ATOM 713 C C . LYS A 1 87 ? 7.232 -5.182 51.226 1.00 14.75 87 LYS A C 1
ATOM 714 O O . LYS A 1 87 ? 6.358 -5.043 50.375 1.00 13.70 87 LYS A O 1
ATOM 719 N N . ALA A 1 88 ? 7.416 -4.303 52.207 1.00 15.47 88 ALA A N 1
ATOM 720 C CA . ALA A 1 88 ? 6.627 -3.073 52.262 1.00 15.33 88 ALA A CA 1
ATOM 721 C C . ALA A 1 88 ? 6.749 -2.297 50.949 1.00 15.12 88 ALA A C 1
ATOM 722 O O . ALA A 1 88 ? 5.788 -1.671 50.488 1.00 14.29 88 ALA A O 1
ATOM 724 N N . SER A 1 89 ? 7.923 -2.372 50.330 1.00 15.90 89 SER A N 1
ATOM 725 C CA . SER A 1 89 ? 8.171 -1.660 49.083 1.00 16.98 89 SER A CA 1
ATOM 726 C C . SER A 1 89 ? 7.398 -2.238 47.895 1.00 15.50 89 SER A C 1
ATOM 727 O O . SER A 1 89 ? 7.407 -1.653 46.810 1.00 16.50 89 SER A O 1
ATOM 730 N N . ASP A 1 90 ? 6.739 -3.381 48.092 1.00 12.86 90 ASP A N 1
ATOM 731 C CA . ASP A 1 90 ? 5.859 -3.933 47.065 1.00 12.38 90 ASP A CA 1
ATOM 732 C C . ASP A 1 90 ? 4.473 -3.283 47.062 1.00 10.58 90 ASP A C 1
ATOM 733 O O . ASP A 1 90 ? 3.646 -3.594 46.205 1.00 11.69 90 ASP A O 1
ATOM 738 N N . SER A 1 91 ? 4.214 -2.378 48.007 1.00 9.86 91 SER A N 1
ATOM 739 C CA . SER A 1 91 ? 2.942 -1.665 48.035 1.00 10.09 91 SER A CA 1
ATOM 740 C C . SER A 1 91 ? 2.780 -0.850 46.755 1.00 9.96 91 SER A C 1
ATOM 741 O O . SER A 1 91 ? 3.590 0.031 46.455 1.00 11.60 91 SER A O 1
ATOM 744 N N . ALA A 1 92 ? 1.722 -1.138 46.012 1.00 9.67 92 ALA A N 1
ATOM 745 C CA . ALA A 1 92 ? 1.522 -0.529 44.700 1.00 9.00 92 ALA A CA 1
ATOM 746 C C . ALA A 1 92 ? 0.185 -0.959 44.148 1.00 8.67 92 ALA A C 1
ATOM 747 O O . ALA A 1 92 ? -0.475 -1.841 44.701 1.00 10.19 92 ALA A O 1
ATOM 749 N N . THR A 1 93 ? -0.202 -0.350 43.034 1.00 8.63 93 THR A N 1
ATOM 750 C CA . THR A 1 93 ? -1.292 -0.860 42.221 1.00 8.51 93 THR A CA 1
ATOM 751 C C . THR A 1 93 ? -0.675 -1.607 41.051 1.00 8.12 93 THR A C 1
ATOM 752 O O . THR A 1 93 ? 0.284 -1.135 40.442 1.00 9.94 93 THR A O 1
ATOM 756 N N . TYR A 1 94 ? -1.214 -2.789 40.768 1.00 7.81 94 TYR A N 1
ATOM 757 C CA . TYR A 1 94 ? -0.707 -3.642 39.704 1.00 6.38 94 TYR A CA 1
ATOM 758 C C . TYR A 1 94 ? -1.767 -3.759 38.638 1.00 7.25 94 TYR A C 1
ATOM 759 O O . TYR A 1 94 ? -2.903 -4.124 38.932 1.00 8.90 94 TYR A O 1
ATOM 768 N N . PHE A 1 95 ? -1.391 -3.426 37.406 1.00 6.44 95 PHE A N 1
ATOM 769 C CA . PHE A 1 95 ? -2.289 -3.537 36.263 1.00 7.31 95 PHE A CA 1
ATOM 770 C C . PHE A 1 95 ? -1.860 -4.672 35.361 1.00 6.42 95 PHE A C 1
ATOM 771 O O . PHE A 1 95 ? -0.670 -4.921 35.170 1.00 8.03 95 PHE A O 1
ATOM 779 N N . CYS A 1 96 ? -2.845 -5.359 34.804 1.00 6.81 96 CYS A N 1
ATOM 780 C CA A CYS A 1 96 ? -2.542 -6.216 33.665 0.90 7.33 96 CYS A CA 1
ATOM 781 C CA B CYS A 1 96 ? -2.691 -6.288 33.701 0.10 8.07 96 CYS A CA 1
ATOM 782 C C . CYS A 1 96 ? -3.098 -5.549 32.413 1.00 7.18 96 CYS A C 1
ATOM 783 O O . CYS A 1 96 ? -4.022 -4.730 32.465 1.00 9.06 96 CYS A O 1
ATOM 788 N N . ALA A 1 97 ? -2.467 -5.840 31.279 1.00 6.91 97 ALA A N 1
ATOM 789 C CA . ALA A 1 97 ? -2.873 -5.215 30.019 1.00 7.51 97 ALA A CA 1
ATOM 790 C C . ALA A 1 97 ? -2.600 -6.143 28.846 1.00 8.11 97 ALA A C 1
ATOM 791 O O . ALA A 1 97 ? -1.570 -6.820 28.802 1.00 9.76 97 ALA A O 1
ATOM 793 N N . ARG A 1 98 ? -3.523 -6.179 27.892 1.00 7.69 98 ARG A N 1
ATOM 794 C CA . ARG A 1 98 ? -3.344 -6.981 26.699 1.00 8.10 98 ARG A CA 1
ATOM 795 C C . ARG A 1 98 ? -2.541 -6.218 25.659 1.00 8.46 98 ARG A C 1
ATOM 796 O O . ARG A 1 98 ? -2.793 -5.030 25.418 1.00 10.68 98 ARG A O 1
ATOM 804 N N . LEU A 1 99 ? -1.582 -6.900 25.040 1.00 8.39 99 LEU A N 1
ATOM 805 C CA A LEU A 1 99 ? -0.887 -6.344 23.891 0.50 9.45 99 LEU A CA 1
ATOM 806 C CA B LEU A 1 99 ? -0.871 -6.366 23.881 0.50 9.02 99 LEU A CA 1
ATOM 807 C C . LEU A 1 99 ? -1.760 -6.596 22.671 1.00 9.61 99 LEU A C 1
ATOM 808 O O . LEU A 1 99 ? -2.038 -7.743 22.316 1.00 11.64 99 LEU A O 1
ATOM 817 N N . GLY A 1 100 ? -2.212 -5.513 22.053 1.00 9.77 100 GLY A N 1
ATOM 818 C CA . GLY A 1 100 ? -3.279 -5.564 21.069 1.00 12.11 100 GLY A CA 1
ATOM 819 C C . GLY A 1 100 ? -2.957 -5.978 19.651 1.00 11.29 100 GLY A C 1
ATOM 820 O O . GLY A 1 100 ? -3.870 -6.265 18.871 1.00 13.38 100 GLY A O 1
ATOM 821 N N . GLY A 1 101 ? -1.680 -6.006 19.293 1.00 12.00 101 GLY A N 1
ATOM 822 C CA . GLY A 1 101 ? -1.315 -6.485 17.969 1.00 11.13 101 GLY A CA 1
ATOM 823 C C . GLY A 1 101 ? -1.772 -7.924 17.766 1.00 10.38 101 GLY A C 1
ATOM 824 O O . GLY A 1 101 ? -1.845 -8.698 18.714 1.00 12.05 101 GLY A O 1
ATOM 825 N N . GLN A 1 102 ? -2.093 -8.275 16.527 1.00 10.35 102 GLN A N 1
ATOM 826 C CA . GLN A 1 102 ? -2.541 -9.619 16.170 1.00 10.12 102 GLN A CA 1
ATOM 827 C C . GLN A 1 102 ? -1.389 -10.385 15.519 1.00 10.75 102 GLN A C 1
ATOM 828 O O . GLN A 1 102 ? -1.106 -10.194 14.339 1.00 13.74 102 GLN A O 1
ATOM 834 N N . LEU A 1 103 ? -0.732 -11.251 16.289 1.00 10.89 103 LEU A N 1
ATOM 835 C CA . LEU A 1 103 ? 0.473 -11.944 15.821 1.00 13.61 103 LEU A CA 1
ATOM 836 C C . LEU A 1 103 ? 0.266 -12.796 14.578 1.00 15.69 103 LEU A C 1
ATOM 837 O O . LEU A 1 103 ? 1.190 -12.975 13.791 1.00 17.09 103 LEU A O 1
ATOM 842 N N . TRP A 1 104 ? -0.944 -13.319 14.408 1.00 17.31 104 TRP A N 1
ATOM 843 C CA . TRP A 1 104 ? -1.249 -14.244 13.322 1.00 20.73 104 TRP A CA 1
ATOM 844 C C . TRP A 1 104 ? -1.681 -13.548 12.018 1.00 21.66 104 TRP A C 1
ATOM 845 O O . TRP A 1 104 ? -1.884 -14.215 11.007 1.00 24.55 104 TRP A O 1
ATOM 856 N N . ASN A 1 105 ? -1.842 -12.225 12.028 1.00 22.81 105 ASN A N 1
ATOM 857 C CA . ASN A 1 105 ? -2.525 -11.545 10.911 1.00 24.75 105 ASN A CA 1
ATOM 858 C C . ASN A 1 105 ? -1.688 -11.206 9.666 1.00 26.36 105 ASN A C 1
ATOM 859 O O . ASN A 1 105 ? -2.207 -10.604 8.720 1.00 27.83 105 ASN A O 1
ATOM 864 N N . SER A 1 106 ? -0.407 -11.570 9.705 1.00 26.60 106 SER A N 1
ATOM 865 C CA . SER A 1 106 ? 0.547 -11.448 8.585 1.00 27.77 106 SER A CA 1
ATOM 866 C C . SER A 1 106 ? 1.242 -10.086 8.478 1.00 27.22 106 SER A C 1
ATOM 867 O O . SER A 1 106 ? 2.201 -9.936 7.721 1.00 28.63 106 SER A O 1
ATOM 870 N N . TYR A 1 107 ? 0.769 -9.102 9.236 1.00 25.65 107 TYR A N 1
ATOM 871 C CA . TYR A 1 107 ? 1.393 -7.781 9.227 1.00 25.16 107 TYR A CA 1
ATOM 872 C C . TYR A 1 107 ? 2.440 -7.668 10.333 1.00 22.74 107 TYR A C 1
ATOM 873 O O . TYR A 1 107 ? 2.355 -8.363 11.348 1.00 22.98 107 TYR A O 1
ATOM 882 N N . TYR A 1 108 ? 3.433 -6.810 10.113 1.00 21.82 108 TYR A N 1
ATOM 883 C CA . TYR A 1 108 ? 4.537 -6.611 11.049 1.00 19.78 108 TYR A CA 1
ATOM 884 C C . TYR A 1 108 ? 3.991 -6.298 12.427 1.00 18.42 108 TYR A C 1
ATOM 885 O O . TYR A 1 108 ? 3.044 -5.525 12.561 1.00 20.17 108 TYR A O 1
ATOM 894 N N . TYR A 1 109 ? 4.578 -6.910 13.451 1.00 15.73 109 TYR A N 1
ATOM 895 C CA . TYR A 1 109 ? 4.021 -6.825 14.793 1.00 14.30 109 TYR A CA 1
ATOM 896 C C . TYR A 1 109 ? 4.617 -5.674 15.597 1.00 14.22 109 TYR A C 1
ATOM 897 O O . TYR A 1 109 ? 5.832 -5.551 15.740 1.00 17.15 109 TYR A O 1
ATOM 906 N N . TYR A 1 110 ? 3.738 -4.825 16.112 1.00 12.85 110 TYR A N 1
ATOM 907 C CA . TYR A 1 110 ? 4.121 -3.705 16.954 1.00 12.92 110 TYR A CA 1
ATOM 908 C C . TYR A 1 110 ? 3.539 -3.944 18.339 1.00 11.95 110 TYR A C 1
ATOM 909 O O . TYR A 1 110 ? 2.427 -4.452 18.470 1.00 12.30 110 TYR A O 1
ATOM 918 N N . TYR A 1 111 ? 4.285 -3.575 19.373 1.00 13.31 111 TYR A N 1
ATOM 919 C CA . TYR A 1 111 ? 3.808 -3.750 20.743 1.00 13.95 111 TYR A CA 1
ATOM 920 C C . TYR A 1 111 ? 3.052 -2.518 21.229 1.00 12.66 111 TYR A C 1
ATOM 921 O O . TYR A 1 111 ? 3.561 -1.400 21.161 1.00 14.10 111 TYR A O 1
ATOM 930 N N . TYR A 1 112 ? 1.832 -2.727 21.710 1.00 10.66 112 TYR A N 1
ATOM 931 C CA . TYR A 1 112 ? 1.078 -1.658 22.352 1.00 9.73 112 TYR A CA 1
ATOM 932 C C . TYR A 1 112 ? 0.014 -2.296 23.223 1.00 8.52 112 TYR A C 1
ATOM 933 O O . TYR A 1 112 ? -0.505 -3.362 22.893 1.00 9.69 112 TYR A O 1
ATOM 942 N N . MET A 1 113 ? -0.323 -1.631 24.321 1.00 9.04 113 MET A N 1
ATOM 943 C CA . MET A 1 113 ? -1.247 -2.178 25.313 1.00 9.45 113 MET A CA 1
ATOM 944 C C . MET A 1 113 ? -2.634 -1.575 25.145 1.00 9.56 113 MET A C 1
ATOM 945 O O . MET A 1 113 ? -2.880 -0.429 25.536 1.00 11.38 113 MET A O 1
ATOM 950 N N . ASP A 1 114 ? -3.546 -2.343 24.562 1.00 9.35 114 ASP A N 1
ATOM 951 C CA . ASP A 1 114 ? -4.822 -1.782 24.138 1.00 11.18 114 ASP A CA 1
ATOM 952 C C . ASP A 1 114 ? -5.972 -1.909 25.132 1.00 11.20 114 ASP A C 1
ATOM 953 O O . ASP A 1 114 ? -6.842 -1.049 25.159 1.00 15.25 114 ASP A O 1
ATOM 958 N N . VAL A 1 115 ? -5.970 -2.958 25.947 1.00 10.00 115 VAL A N 1
ATOM 959 C CA . VAL A 1 115 ? -7.021 -3.175 26.936 1.00 10.77 115 VAL A CA 1
ATOM 960 C C . VAL A 1 115 ? -6.365 -3.364 28.297 1.00 9.24 115 VAL A C 1
ATOM 961 O O . VAL A 1 115 ? -5.472 -4.194 28.445 1.00 11.09 115 VAL A O 1
ATOM 965 N N . TRP A 1 116 ? -6.789 -2.591 29.290 1.00 9.89 116 TRP A N 1
ATOM 966 C CA . TRP A 1 116 ? -6.180 -2.632 30.615 1.00 8.65 116 TRP A CA 1
ATOM 967 C C . TRP A 1 116 ? -7.192 -3.112 31.638 1.00 8.78 116 TRP A C 1
ATOM 968 O O . TRP A 1 116 ? -8.365 -2.743 31.571 1.00 10.45 116 TRP A O 1
ATOM 979 N N . GLY A 1 117 ? -6.730 -3.913 32.593 1.00 8.74 117 GLY A N 1
ATOM 980 C CA . GLY A 1 117 ? -7.535 -4.236 33.759 1.00 9.54 117 GLY A CA 1
ATOM 981 C C . GLY A 1 117 ? -7.664 -3.026 34.658 1.00 9.53 117 GLY A C 1
ATOM 982 O O . GLY A 1 117 ? -6.958 -2.027 34.486 1.00 9.99 117 GLY A O 1
ATOM 983 N N . LYS A 1 118 ? -8.549 -3.116 35.642 1.00 9.29 118 LYS A N 1
ATOM 984 C CA . LYS A 1 118 ? -8.827 -1.970 36.502 1.00 10.55 118 LYS A CA 1
ATOM 985 C C . LYS A 1 118 ? -7.742 -1.724 37.546 1.00 10.79 118 LYS A C 1
ATOM 986 O O . LYS A 1 118 ? -7.755 -0.693 38.227 1.00 12.81 118 LYS A O 1
ATOM 992 N N . GLY A 1 119 ? -6.821 -2.672 37.691 1.00 10.23 119 GLY A N 1
ATOM 993 C CA . GLY A 1 119 ? -5.782 -2.580 38.702 1.00 10.32 119 GLY A CA 1
ATOM 994 C C . GLY A 1 119 ? -6.143 -3.281 40.001 1.00 10.43 119 GLY A C 1
ATOM 995 O O . GLY A 1 119 ? -7.308 -3.324 40.391 1.00 13.05 119 GLY A O 1
ATOM 996 N N . THR A 1 120 ? -5.135 -3.849 40.653 1.00 9.52 120 THR A N 1
ATOM 997 C CA . THR A 1 120 ? -5.279 -4.460 41.969 1.00 9.85 120 THR A CA 1
ATOM 998 C C . THR A 1 120 ? -4.336 -3.740 42.911 1.00 9.33 120 THR A C 1
ATOM 999 O O . THR A 1 120 ? -3.119 -3.727 42.686 1.00 10.40 120 THR A O 1
ATOM 1003 N N . THR A 1 121 ? -4.873 -3.134 43.966 1.00 10.34 121 THR A N 1
ATOM 1004 C CA A THR A 1 121 ? -4.024 -2.465 44.939 0.70 12.07 121 THR A CA 1
ATOM 1005 C CA B THR A 1 121 ? -4.020 -2.463 44.929 0.30 11.03 121 THR A CA 1
ATOM 1006 C C . THR A 1 121 ? -3.533 -3.461 45.972 1.00 11.56 121 THR A C 1
ATOM 1007 O O . THR A 1 121 ? -4.302 -4.297 46.463 1.00 13.85 121 THR A O 1
ATOM 1014 N N . VAL A 1 122 ? -2.246 -3.381 46.275 1.00 11.36 122 VAL A N 1
ATOM 1015 C CA . VAL A 1 122 ? -1.624 -4.220 47.277 1.00 11.61 122 VAL A CA 1
ATOM 1016 C C . VAL A 1 122 ? -0.974 -3.298 48.289 1.00 11.57 122 VAL A C 1
ATOM 1017 O O . VAL A 1 122 ? -0.165 -2.445 47.934 1.00 12.07 122 VAL A O 1
ATOM 1021 N N . THR A 1 123 ? -1.354 -3.451 49.552 1.00 11.67 123 THR A N 1
ATOM 1022 C CA . THR A 1 123 ? -0.775 -2.650 50.613 1.00 13.14 123 THR A CA 1
ATOM 1023 C C . THR A 1 123 ? -0.037 -3.588 51.562 1.00 13.09 123 THR A C 1
ATOM 1024 O O . THR A 1 123 ? -0.639 -4.507 52.109 1.00 15.38 123 THR A O 1
ATOM 1028 N N . VAL A 1 124 ? 1.265 -3.365 51.739 1.00 14.00 124 VAL A N 1
ATOM 1029 C CA . VAL A 1 124 ? 2.091 -4.190 52.615 1.00 14.85 124 VAL A CA 1
ATOM 1030 C C . VAL A 1 124 ? 2.666 -3.303 53.706 1.00 17.08 124 VAL A C 1
ATOM 1031 O O . VAL A 1 124 ? 3.458 -2.406 53.424 1.00 17.48 124 VAL A O 1
ATOM 1035 N N . SER A 1 125 ? 2.258 -3.543 54.948 1.00 19.74 125 SER A N 1
ATOM 1036 C CA . SER A 1 125 ? 2.690 -2.707 56.057 1.00 22.94 125 SER A CA 1
ATOM 1037 C C . SER A 1 125 ? 2.513 -3.442 57.374 1.00 25.47 125 SER A C 1
ATOM 1038 O O . SER A 1 125 ? 1.780 -4.423 57.451 1.00 26.10 125 SER A O 1
ATOM 1041 N N . SER A 1 126 ? 3.186 -2.952 58.409 1.00 27.82 126 SER A N 1
ATOM 1042 C CA . SER A 1 126 ? 3.101 -3.543 59.739 1.00 31.40 126 SER A CA 1
ATOM 1043 C C . SER A 1 126 ? 2.493 -2.563 60.736 1.00 33.49 126 SER A C 1
ATOM 1044 O O . SER A 1 126 ? 2.373 -2.868 61.922 1.00 32.71 126 SER A O 1
ATOM 1047 N N . GLY A 1 127 ? 2.119 -1.382 60.254 1.00 35.27 127 GLY A N 1
ATOM 1048 C CA . GLY A 1 127 ? 1.550 -0.358 61.111 1.00 37.38 127 GLY A CA 1
ATOM 1049 C C . GLY A 1 127 ? 2.613 0.410 61.871 1.00 39.12 127 GLY A C 1
ATOM 1050 O O . GLY A 1 127 ? 3.793 0.363 61.522 1.00 40.06 127 GLY A O 1
ATOM 1051 N N . TYR A 1 143 ? 15.783 2.476 34.733 1.00 28.21 143 TYR A N 1
ATOM 1052 C CA . TYR A 1 143 ? 15.794 3.331 33.552 1.00 26.51 143 TYR A CA 1
ATOM 1053 C C . TYR A 1 143 ? 14.383 3.709 33.114 1.00 23.69 143 TYR A C 1
ATOM 1054 O O . TYR A 1 143 ? 13.471 2.884 33.119 1.00 24.70 143 TYR A O 1
ATOM 1063 N N . GLU A 1 144 ? 14.215 4.967 32.729 1.00 20.36 144 GLU A N 1
ATOM 1064 C CA . GLU A 1 144 ? 12.944 5.435 32.202 1.00 19.18 144 GLU A CA 1
ATOM 1065 C C . GLU A 1 144 ? 13.203 6.428 31.079 1.00 17.18 144 GLU A C 1
ATOM 1066 O O . GLU A 1 144 ? 14.278 7.031 31.005 1.00 19.01 144 GLU A O 1
ATOM 1072 N N . LEU A 1 145 ? 12.228 6.570 30.186 1.00 13.50 145 LEU A N 1
ATOM 1073 C CA . LEU A 1 145 ? 12.248 7.639 29.200 1.00 13.90 145 LEU A CA 1
ATOM 1074 C C . LEU A 1 145 ? 12.065 8.956 29.948 1.00 13.96 145 LEU A C 1
ATOM 1075 O O . LEU A 1 145 ? 11.428 8.998 31.001 1.00 15.84 145 LEU A O 1
ATOM 1080 N N . THR A 1 146 ? 12.626 10.032 29.413 1.00 13.24 146 THR A N 1
ATOM 1081 C CA . THR A 1 146 ? 12.556 11.320 30.083 1.00 14.31 146 THR A CA 1
ATOM 1082 C C . THR A 1 146 ? 11.371 12.136 29.590 1.00 12.27 146 THR A C 1
ATOM 1083 O O . THR A 1 146 ? 11.272 12.426 28.406 1.00 14.01 146 THR A O 1
ATOM 1087 N N . GLN A 1 147 ? 10.479 12.494 30.510 1.00 12.23 147 GLN A N 1
ATOM 1088 C CA . GLN A 1 147 ? 9.344 13.380 30.243 1.00 10.41 147 GLN A CA 1
ATOM 1089 C C . GLN A 1 147 ? 9.345 14.489 31.282 1.00 10.79 147 GLN A C 1
ATOM 1090 O O . GLN A 1 147 ? 9.718 14.255 32.423 1.00 11.13 147 GLN A O 1
ATOM 1096 N N . PRO A 1 148 ? 8.891 15.697 30.910 1.00 9.77 148 PRO A N 1
ATOM 1097 C CA A PRO A 1 148 ? 8.693 16.736 31.928 0.50 9.97 148 PRO A CA 1
ATOM 1098 C CA B PRO A 1 148 ? 8.690 16.738 31.924 0.50 9.87 148 PRO A CA 1
ATOM 1099 C C . PRO A 1 148 ? 7.634 16.264 32.921 1.00 9.12 148 PRO A C 1
ATOM 1100 O O . PRO A 1 148 ? 6.639 15.678 32.514 1.00 10.00 148 PRO A O 1
ATOM 1107 N N . PRO A 1 149 ? 7.849 16.500 34.223 1.00 8.26 149 PRO A N 1
ATOM 1108 C CA . PRO A 1 149 ? 6.882 15.983 35.196 1.00 8.89 149 PRO A CA 1
ATOM 1109 C C . PRO A 1 149 ? 5.534 16.689 35.161 1.00 7.96 149 PRO A C 1
ATOM 1110 O O . PRO A 1 149 ? 4.549 16.162 35.684 1.00 8.85 149 PRO A O 1
ATOM 1114 N N . SER A 1 150 ? 5.474 17.867 34.556 1.00 9.07 150 SER A N 1
ATOM 1115 C CA A SER A 1 150 ? 4.216 18.587 34.502 0.70 8.74 150 SER A CA 1
ATOM 1116 C CA B SER A 1 150 ? 4.240 18.625 34.526 0.30 9.69 150 SER A CA 1
ATOM 1117 C C . SER A 1 150 ? 4.022 19.359 33.213 1.00 9.20 150 SER A C 1
ATOM 1118 O O . SER A 1 150 ? 4.973 19.669 32.498 1.00 10.02 150 SER A O 1
ATOM 1123 N N . ALA A 1 151 ? 2.759 19.639 32.925 1.00 9.26 151 ALA A N 1
ATOM 1124 C CA . ALA A 1 151 ? 2.389 20.552 31.867 1.00 9.85 151 ALA A CA 1
ATOM 1125 C C . ALA A 1 151 ? 1.098 21.229 32.312 1.00 10.57 151 ALA A C 1
ATOM 1126 O O . ALA A 1 151 ? 0.337 20.689 33.127 1.00 10.89 151 ALA A O 1
ATOM 1128 N N . SER A 1 152 ? 0.855 22.429 31.820 1.00 12.46 152 SER A N 1
ATOM 1129 C CA . SER A 1 152 ? -0.383 23.098 32.172 1.00 13.27 152 SER A CA 1
ATOM 1130 C C . SER A 1 152 ? -0.763 24.109 31.112 1.00 13.90 152 SER A C 1
ATOM 1131 O O . SER A 1 152 ? 0.071 24.562 30.329 1.00 16.27 152 SER A O 1
ATOM 1134 N N . GLY A 1 153 ? -2.040 24.465 31.087 1.00 13.94 153 GLY A N 1
ATOM 1135 C CA . GLY A 1 153 ? -2.516 25.508 30.197 1.00 13.94 153 GLY A CA 1
ATOM 1136 C C . GLY A 1 153 ? -3.978 25.777 30.466 1.00 15.18 153 GLY A C 1
ATOM 1137 O O . GLY A 1 153 ? -4.641 25.003 31.147 1.00 14.31 153 GLY A O 1
ATOM 1138 N N . THR A 1 154 ? -4.481 26.888 29.949 1.00 16.94 154 THR A N 1
ATOM 1139 C CA . THR A 1 154 ? -5.899 27.192 30.052 1.00 18.59 154 THR A CA 1
ATOM 1140 C C . THR A 1 154 ? -6.609 26.438 28.938 1.00 18.78 154 THR A C 1
ATOM 1141 O O . THR A 1 154 ? -5.954 25.941 28.023 1.00 18.27 154 THR A O 1
ATOM 1145 N N . PRO A 1 155 ? -7.944 26.323 29.017 1.00 19.79 155 PRO A N 1
ATOM 1146 C CA . PRO A 1 155 ? -8.650 25.675 27.908 1.00 20.34 155 PRO A CA 1
ATOM 1147 C C . PRO A 1 155 ? -8.322 26.349 26.577 1.00 19.81 155 PRO A C 1
ATOM 1148 O O . PRO A 1 155 ? -8.307 27.576 26.496 1.00 21.73 155 PRO A O 1
ATOM 1152 N N . GLY A 1 156 ? -8.014 25.549 25.562 1.00 19.18 156 GLY A N 1
ATOM 1153 C CA . GLY A 1 156 ? -7.658 26.074 24.258 1.00 18.45 156 GLY A CA 1
ATOM 1154 C C . GLY A 1 156 ? -6.161 26.171 24.021 1.00 18.05 156 GLY A C 1
ATOM 1155 O O . GLY A 1 156 ? -5.715 26.317 22.882 1.00 20.33 156 GLY A O 1
ATOM 1156 N N . GLN A 1 157 ? -5.380 26.119 25.091 1.00 17.56 157 GLN A N 1
ATOM 1157 C CA . GLN A 1 157 ? -3.924 26.198 24.976 1.00 16.95 157 GLN A CA 1
ATOM 1158 C C . GLN A 1 157 ? -3.339 24.995 24.239 1.00 16.77 157 GLN A C 1
ATOM 1159 O O . GLN A 1 157 ? -3.642 23.845 24.568 1.00 17.45 157 GLN A O 1
ATOM 1165 N N . ARG A 1 158 ? -2.494 25.259 23.248 1.00 16.40 158 ARG A N 1
ATOM 1166 C CA . ARG A 1 158 ? -1.722 24.192 22.627 1.00 16.95 158 ARG A CA 1
ATOM 1167 C C . ARG A 1 158 ? -0.615 23.739 23.563 1.00 16.40 158 ARG A C 1
ATOM 1168 O O . ARG A 1 158 ? 0.188 24.551 24.026 1.00 15.72 158 ARG A O 1
ATOM 1176 N N . VAL A 1 159 ? -0.582 22.440 23.843 1.00 15.69 159 VAL A N 1
ATOM 1177 C CA . VAL A 1 159 ? 0.402 21.872 24.747 1.00 15.17 159 VAL A CA 1
ATOM 1178 C C . VAL A 1 159 ? 1.084 20.717 24.050 1.00 13.65 159 VAL A C 1
ATOM 1179 O O . VAL A 1 159 ? 0.433 19.894 23.408 1.00 16.87 159 VAL A O 1
ATOM 1183 N N . THR A 1 160 ? 2.403 20.670 24.157 1.00 15.37 160 THR A N 1
ATOM 1184 C CA . THR A 1 160 ? 3.146 19.514 23.705 1.00 16.38 160 THR A CA 1
ATOM 1185 C C . THR A 1 160 ? 3.843 18.887 24.897 1.00 16.85 160 THR A C 1
ATOM 1186 O O . THR A 1 160 ? 4.274 19.581 25.825 1.00 17.36 160 THR A O 1
ATOM 1190 N N . ILE A 1 161 ? 3.913 17.567 24.887 1.00 15.46 161 ILE A N 1
ATOM 1191 C CA . ILE A 1 161 ? 4.597 16.814 25.920 1.00 15.55 161 ILE A CA 1
ATOM 1192 C C . ILE A 1 161 ? 5.687 16.004 25.258 1.00 14.94 161 ILE A C 1
ATOM 1193 O O . ILE A 1 161 ? 5.412 15.223 24.343 1.00 14.96 161 ILE A O 1
ATOM 1198 N N . SER A 1 162 ? 6.926 16.203 25.692 1.00 17.04 162 SER A N 1
ATOM 1199 C CA A SER A 1 162 ? 8.070 15.535 25.085 0.50 17.22 162 SER A CA 1
ATOM 1200 C CA B SER A 1 162 ? 8.068 15.535 25.084 0.50 18.07 162 SER A CA 1
ATOM 1201 C C . SER A 1 162 ? 8.415 14.239 25.805 1.00 16.06 162 SER A C 1
ATOM 1202 O O . SER A 1 162 ? 8.070 14.044 26.978 1.00 16.09 162 SER A O 1
ATOM 1207 N N . CYS A 1 163 ? 9.106 13.366 25.088 1.00 15.68 163 CYS A N 1
ATOM 1208 C CA . CYS A 1 163 ? 9.550 12.081 25.575 1.00 16.70 163 CYS A CA 1
ATOM 1209 C C . CYS A 1 163 ? 10.924 11.846 24.939 1.00 16.99 163 CYS A C 1
ATOM 1210 O O . CYS A 1 163 ? 11.030 11.762 23.723 1.00 20.81 163 CYS A O 1
ATOM 1213 N N . SER A 1 164 ? 11.974 11.757 25.748 1.00 16.42 164 SER A N 1
ATOM 1214 C CA A SER A 1 164 ? 13.318 11.546 25.221 0.50 17.09 164 SER A CA 1
ATOM 1215 C CA B SER A 1 164 ? 13.331 11.562 25.241 0.50 17.15 164 SER A CA 1
ATOM 1216 C C . SER A 1 164 ? 13.867 10.184 25.617 1.00 16.10 164 SER A C 1
ATOM 1217 O O . SER A 1 164 ? 13.811 9.790 26.787 1.00 17.94 164 SER A O 1
ATOM 1222 N N . GLY A 1 165 ? 14.396 9.463 24.632 1.00 16.22 165 GLY A N 1
ATOM 1223 C CA . GLY A 1 165 ? 14.944 8.137 24.860 1.00 17.35 165 GLY A CA 1
ATOM 1224 C C . GLY A 1 165 ? 16.315 7.963 24.242 1.00 18.52 165 GLY A C 1
ATOM 1225 O O . GLY A 1 165 ? 17.091 8.913 24.142 1.00 19.60 165 GLY A O 1
ATOM 1226 N N . SER A 1 166 ? 16.612 6.738 23.827 1.00 18.28 166 SER A N 1
ATOM 1227 C CA . SER A 1 166 ? 17.897 6.430 23.216 1.00 20.61 166 SER A CA 1
ATOM 1228 C C . SER A 1 166 ? 17.700 5.527 22.012 1.00 19.30 166 SER A C 1
ATOM 1229 O O . SER A 1 166 ? 16.572 5.167 21.666 1.00 18.74 166 SER A O 1
ATOM 1232 N N . SER A 1 167 ? 18.806 5.155 21.379 1.00 20.87 167 SER A N 1
ATOM 1233 C CA . SER A 1 167 ? 18.747 4.361 20.160 1.00 22.54 167 SER A CA 1
ATOM 1234 C C . SER A 1 167 ? 18.103 2.995 20.381 1.00 22.61 167 SER A C 1
ATOM 1235 O O . SER A 1 167 ? 17.486 2.449 19.468 1.00 23.44 167 SER A O 1
ATOM 1238 N N . SER A 1 168 ? 18.236 2.450 21.589 1.00 22.72 168 SER A N 1
ATOM 1239 C CA . SER A 1 168 ? 17.720 1.111 21.878 1.00 22.91 168 SER A CA 1
ATOM 1240 C C . SER A 1 168 ? 16.206 1.071 22.082 1.00 20.55 168 SER A C 1
ATOM 1241 O O . SER A 1 168 ? 15.592 0.002 22.009 1.00 21.38 168 SER A O 1
ATOM 1244 N N . ASN A 1 169 ? 15.603 2.223 22.359 1.00 18.57 169 ASN A N 1
ATOM 1245 C CA . ASN A 1 169 ? 14.147 2.280 22.492 1.00 17.49 169 ASN A CA 1
ATOM 1246 C C . ASN A 1 169 ? 13.494 3.146 21.412 1.00 16.21 169 ASN A C 1
ATOM 1247 O O . ASN A 1 169 ? 13.212 2.651 20.313 1.00 16.99 169 ASN A O 1
ATOM 1252 N N . ILE A 1 170 ? 13.276 4.429 21.699 1.00 16.70 170 ILE A N 1
ATOM 1253 C CA . ILE A 1 170 ? 12.600 5.310 20.745 1.00 15.65 170 ILE A CA 1
ATOM 1254 C C . ILE A 1 170 ? 13.285 5.367 19.368 1.00 17.05 170 ILE A C 1
ATOM 1255 O O . ILE A 1 170 ? 12.616 5.438 18.331 1.00 18.21 170 ILE A O 1
ATOM 1260 N N . GLY A 1 171 ? 14.613 5.321 19.356 1.00 17.10 171 GLY A N 1
ATOM 1261 C CA . GLY A 1 171 ? 15.351 5.393 18.103 1.00 18.44 171 GLY A CA 1
ATOM 1262 C C . GLY A 1 171 ? 15.020 4.288 17.112 1.00 20.16 171 GLY A C 1
ATOM 1263 O O . GLY A 1 171 ? 15.013 4.513 15.898 1.00 22.69 171 GLY A O 1
ATOM 1264 N N . GLY A 1 172 ? 14.753 3.089 17.620 1.00 19.67 172 GLY A N 1
ATOM 1265 C CA . GLY A 1 172 ? 14.514 1.942 16.760 1.00 19.26 172 GLY A CA 1
ATOM 1266 C C . GLY A 1 172 ? 13.141 1.304 16.874 1.00 19.67 172 GLY A C 1
ATOM 1267 O O . GLY A 1 172 ? 12.845 0.335 16.174 1.00 23.12 172 GLY A O 1
ATOM 1268 N N . ASN A 1 173 ? 12.298 1.841 17.751 1.00 16.95 173 ASN A N 1
ATOM 1269 C CA . ASN A 1 173 ? 10.990 1.252 18.007 1.00 16.69 173 ASN A CA 1
ATOM 1270 C C . ASN A 1 173 ? 9.915 2.316 18.037 1.00 16.04 173 ASN A C 1
ATOM 1271 O O . ASN A 1 173 ? 10.202 3.497 18.222 1.00 18.45 173 ASN A O 1
ATOM 1276 N N . THR A 1 174 ? 8.668 1.892 17.893 1.00 14.58 174 THR A N 1
ATOM 1277 C CA . THR A 1 174 ? 7.559 2.828 17.921 1.00 14.85 174 THR A CA 1
ATOM 1278 C C . THR A 1 174 ? 7.227 3.275 19.339 1.00 14.05 174 THR A C 1
ATOM 1279 O O . THR A 1 174 ? 7.542 2.595 20.315 1.00 15.50 174 THR A O 1
ATOM 1283 N N . VAL A 1 175 ? 6.567 4.421 19.431 1.00 12.59 175 VAL A N 1
ATOM 1284 C CA . VAL A 1 175 ? 6.190 5.001 20.706 1.00 12.15 175 VAL A CA 1
ATOM 1285 C C . VAL A 1 175 ? 4.680 4.977 20.870 1.00 11.41 175 VAL A C 1
ATOM 1286 O O . VAL A 1 175 ? 3.929 5.223 19.920 1.00 12.43 175 VAL A O 1
ATOM 1290 N N . ASN A 1 176 ? 4.249 4.651 22.086 1.00 9.91 176 ASN A N 1
ATOM 1291 C CA . ASN A 1 176 ? 2.841 4.706 22.459 1.00 9.75 176 ASN A CA 1
ATOM 1292 C C . ASN A 1 176 ? 2.657 5.731 23.558 1.00 8.99 176 ASN A C 1
ATOM 1293 O O . ASN A 1 176 ? 3.601 6.048 24.280 1.00 10.04 176 ASN A O 1
ATOM 1298 N N . TRP A 1 177 ? 1.443 6.251 23.666 1.00 8.86 177 TRP A N 1
ATOM 1299 C CA . TRP A 1 177 ? 1.101 7.178 24.739 1.00 8.45 177 TRP A CA 1
ATOM 1300 C C . TRP A 1 177 ? -0.141 6.682 25.456 1.00 8.42 177 TRP A C 1
ATOM 1301 O O . TRP A 1 177 ? -1.098 6.222 24.817 1.00 9.50 177 TRP A O 1
ATOM 1312 N N . TYR A 1 178 ? -0.134 6.805 26.785 1.00 8.02 178 TYR A N 1
ATOM 1313 C CA . TYR A 1 178 ? -1.250 6.386 27.630 1.00 8.14 178 TYR A CA 1
ATOM 1314 C C . TYR A 1 178 ? -1.724 7.562 28.475 1.00 8.39 178 TYR A C 1
ATOM 1315 O O . TYR A 1 178 ? -0.916 8.368 28.943 1.00 9.65 178 TYR A O 1
ATOM 1324 N N . GLN A 1 179 ? -3.034 7.652 28.657 1.00 8.24 179 GLN A N 1
ATOM 1325 C CA . GLN A 1 179 ? -3.642 8.673 29.490 1.00 7.66 179 GLN A CA 1
ATOM 1326 C C . GLN A 1 179 ? -4.212 7.996 30.727 1.00 7.27 179 GLN A C 1
ATOM 1327 O O . GLN A 1 179 ? -4.922 6.993 30.617 1.00 8.77 179 GLN A O 1
ATOM 1333 N N . GLN A 1 180 ? -3.927 8.546 31.903 1.00 6.69 180 GLN A N 1
ATOM 1334 C CA . GLN A 1 180 ? -4.438 7.964 33.134 1.00 6.89 180 GLN A CA 1
ATOM 1335 C C . GLN A 1 180 ? -5.064 9.031 34.003 1.00 8.80 180 GLN A C 1
ATOM 1336 O O . GLN A 1 180 ? -4.391 9.925 34.508 1.00 9.26 180 GLN A O 1
ATOM 1342 N N . VAL A 1 181 ? -6.371 8.923 34.171 1.00 13.12 181 VAL A N 1
ATOM 1343 C CA . VAL A 1 181 ? -7.073 9.727 35.152 1.00 19.67 181 VAL A CA 1
ATOM 1344 C C . VAL A 1 181 ? -6.903 9.013 36.492 1.00 23.63 181 VAL A C 1
ATOM 1345 O O . VAL A 1 181 ? -7.079 7.799 36.573 1.00 24.40 181 VAL A O 1
ATOM 1349 N N . PRO A 1 182 ? -6.535 9.762 37.544 1.00 28.55 182 PRO A N 1
ATOM 1350 C CA . PRO A 1 182 ? -6.267 9.227 38.888 1.00 31.72 182 PRO A CA 1
ATOM 1351 C C . PRO A 1 182 ? -7.256 8.164 39.378 1.00 32.86 182 PRO A C 1
ATOM 1352 O O . PRO A 1 182 ? -8.468 8.347 39.275 1.00 33.69 182 PRO A O 1
ATOM 1356 N N . GLY A 1 183 ? -6.727 7.052 39.884 1.00 32.77 183 GLY A N 1
ATOM 1357 C CA . GLY A 1 183 ? -7.549 6.000 40.455 1.00 31.59 183 GLY A CA 1
ATOM 1358 C C . GLY A 1 183 ? -8.087 5.016 39.436 1.00 30.82 183 GLY A C 1
ATOM 1359 O O . GLY A 1 183 ? -8.696 4.004 39.796 1.00 32.75 183 GLY A O 1
ATOM 1360 N N . THR A 1 184 ? -7.856 5.305 38.159 1.00 27.78 184 THR A N 1
ATOM 1361 C CA . THR A 1 184 ? -8.361 4.452 37.093 1.00 25.43 184 THR A CA 1
ATOM 1362 C C . THR A 1 184 ? -7.228 3.885 36.252 1.00 20.43 184 THR A C 1
ATOM 1363 O O . THR A 1 184 ? -6.066 4.272 36.398 1.00 19.13 184 THR A O 1
ATOM 1367 N N . ALA A 1 185 ? -7.575 2.968 35.362 1.00 18.60 185 ALA A N 1
ATOM 1368 C CA . ALA A 1 185 ? -6.586 2.344 34.512 1.00 17.28 185 ALA A CA 1
ATOM 1369 C C . ALA A 1 185 ? -6.161 3.290 33.402 1.00 14.16 185 ALA A C 1
ATOM 1370 O O . ALA A 1 185 ? -6.962 4.086 32.895 1.00 15.40 185 ALA A O 1
ATOM 1372 N N . PRO A 1 186 ? -4.887 3.212 33.021 1.00 12.49 186 PRO A N 1
ATOM 1373 C CA . PRO A 1 186 ? -4.452 3.904 31.810 1.00 12.37 186 PRO A CA 1
ATOM 1374 C C . PRO A 1 186 ? -5.278 3.498 30.585 1.00 11.70 186 PRO A C 1
ATOM 1375 O O . PRO A 1 186 ? -5.831 2.380 30.515 1.00 13.63 186 PRO A O 1
ATOM 1379 N N . ARG A 1 187 ? -5.337 4.417 29.627 1.00 9.89 187 ARG A N 1
ATOM 1380 C CA . ARG A 1 187 ? -6.060 4.264 28.371 1.00 12.18 187 ARG A CA 1
ATOM 1381 C C . ARG A 1 187 ? -5.075 4.527 27.240 1.00 10.67 187 ARG A C 1
ATOM 1382 O O . ARG A 1 187 ? -4.345 5.517 27.273 1.00 11.43 187 ARG A O 1
ATOM 1390 N N . LEU A 1 188 ? -5.023 3.628 26.262 1.00 9.95 188 LEU A N 1
ATOM 1391 C CA . LEU A 1 188 ? -4.197 3.851 25.085 1.00 10.19 188 LEU A CA 1
ATOM 1392 C C . LEU A 1 188 ? -4.692 5.068 24.308 1.00 10.66 188 LEU A C 1
ATOM 1393 O O . LEU A 1 188 ? -5.850 5.140 23.904 1.00 11.99 188 LEU A O 1
ATOM 1398 N N . LEU A 1 189 ? -3.790 6.016 24.094 1.00 10.94 189 LEU A N 1
ATOM 1399 C CA . LEU A 1 189 ? -4.110 7.261 23.432 1.00 12.31 189 LEU A CA 1
ATOM 1400 C C . LEU A 1 189 ? -3.571 7.341 21.995 1.00 12.82 189 LEU A C 1
ATOM 1401 O O . LEU A 1 189 ? -4.265 7.776 21.074 1.00 14.16 189 LEU A O 1
ATOM 1406 N N . ILE A 1 190 ? -2.313 6.953 21.836 1.00 11.20 190 ILE A N 1
ATOM 1407 C CA . ILE A 1 190 ? -1.620 6.960 20.555 1.00 11.30 190 ILE A CA 1
ATOM 1408 C C . ILE A 1 190 ? -0.797 5.694 20.518 1.00 10.74 190 ILE A C 1
ATOM 1409 O O . ILE A 1 190 ? -0.191 5.314 21.519 1.00 11.01 190 ILE A O 1
ATOM 1414 N N . TYR A 1 191 ? -0.787 5.024 19.375 1.00 11.29 191 TYR A N 1
ATOM 1415 C CA . TYR A 1 191 ? 0.087 3.869 19.197 1.00 10.62 191 TYR A CA 1
ATOM 1416 C C . TYR A 1 191 ? 0.822 3.987 17.873 1.00 10.63 191 TYR A C 1
ATOM 1417 O O . TYR A 1 191 ? 0.415 4.747 16.997 1.00 10.79 191 TYR A O 1
ATOM 1426 N N . LYS A 1 192 ? 1.904 3.228 17.736 1.00 11.10 192 LYS A N 1
ATOM 1427 C CA A LYS A 1 192 ? 2.719 3.257 16.526 0.50 11.65 192 LYS A CA 1
ATOM 1428 C CA B LYS A 1 192 ? 2.716 3.262 16.520 0.50 12.14 192 LYS A CA 1
ATOM 1429 C C . LYS A 1 192 ? 3.081 4.688 16.123 1.00 12.18 192 LYS A C 1
ATOM 1430 O O . LYS A 1 192 ? 2.933 5.078 14.962 1.00 13.51 192 LYS A O 1
ATOM 1439 N N . ASN A 1 193 ? 3.553 5.451 17.105 1.00 11.12 193 ASN A N 1
ATOM 1440 C CA . ASN A 1 193 ? 4.009 6.839 16.944 1.00 11.17 193 ASN A CA 1
ATOM 1441 C C . ASN A 1 193 ? 2.907 7.867 16.791 1.00 10.46 193 ASN A C 1
ATOM 1442 O O . ASN A 1 193 ? 2.971 8.924 17.417 1.00 11.16 193 ASN A O 1
ATOM 1447 N N . ASN A 1 194 ? 1.931 7.585 15.927 1.00 11.20 194 ASN A N 1
ATOM 1448 C CA . ASN A 1 194 ? 0.995 8.627 15.513 1.00 12.10 194 ASN A CA 1
ATOM 1449 C C . ASN A 1 194 ? -0.417 8.161 15.201 1.00 12.34 194 ASN A C 1
ATOM 1450 O O . ASN A 1 194 ? -1.222 8.923 14.676 1.00 14.40 194 ASN A O 1
ATOM 1455 N N . GLN A 1 195 ? -0.726 6.915 15.532 1.00 12.44 195 GLN A N 1
ATOM 1456 C CA . GLN A 1 195 ? -2.055 6.394 15.236 1.00 12.96 195 GLN A CA 1
ATOM 1457 C C . GLN A 1 195 ? -3.000 6.496 16.430 1.00 12.84 195 GLN A C 1
ATOM 1458 O O . GLN A 1 195 ? -2.619 6.229 17.566 1.00 12.78 195 GLN A O 1
ATOM 1464 N N . ARG A 1 196 ? -4.233 6.910 16.167 1.00 13.75 196 ARG A N 1
ATOM 1465 C CA . ARG A 1 196 ? -5.212 7.076 17.239 1.00 16.49 196 ARG A CA 1
ATOM 1466 C C . ARG A 1 196 ? -6.256 5.977 17.234 1.00 20.31 196 ARG A C 1
ATOM 1467 O O . ARG A 1 196 ? -6.878 5.730 16.205 1.00 24.51 196 ARG A O 1
ATOM 1475 N N . PRO A 1 197 ? -6.470 5.329 18.390 1.00 21.63 197 PRO A N 1
ATOM 1476 C CA . PRO A 1 197 ? -7.587 4.387 18.521 1.00 24.48 197 PRO A CA 1
ATOM 1477 C C . PRO A 1 197 ? -8.905 5.102 18.279 1.00 25.41 197 PRO A C 1
ATOM 1478 O O . PRO A 1 197 ? -9.008 6.312 18.506 1.00 24.36 197 PRO A O 1
ATOM 1482 N N . SER A 1 198 ? -9.907 4.359 17.825 1.00 28.01 198 SER A N 1
ATOM 1483 C CA . SER A 1 198 ? -11.252 4.897 17.715 1.00 29.09 198 SER A CA 1
ATOM 1484 C C . SER A 1 198 ? -11.676 5.402 19.086 1.00 28.16 198 SER A C 1
ATOM 1485 O O . SER A 1 198 ? -11.446 4.736 20.095 1.00 30.18 198 SER A O 1
ATOM 1488 N N . GLY A 1 199 ? -12.259 6.593 19.134 1.00 25.82 199 GLY A N 1
ATOM 1489 C CA . GLY A 1 199 ? -12.715 7.149 20.397 1.00 24.17 199 GLY A CA 1
ATOM 1490 C C . GLY A 1 199 ? -11.796 8.210 20.972 1.00 23.09 199 GLY A C 1
ATOM 1491 O O . GLY A 1 199 ? -12.220 9.037 21.781 1.00 25.98 199 GLY A O 1
ATOM 1492 N N . VAL A 1 200 ? -10.532 8.186 20.573 1.00 18.10 200 VAL A N 1
ATOM 1493 C CA . VAL A 1 200 ? -9.599 9.221 20.994 1.00 18.44 200 VAL A CA 1
ATOM 1494 C C . VAL A 1 200 ? -9.732 10.402 20.037 1.00 20.69 200 VAL A C 1
ATOM 1495 O O . VAL A 1 200 ? -9.553 10.247 18.827 1.00 21.09 200 VAL A O 1
ATOM 1499 N N . PRO A 1 201 ? -10.047 11.592 20.572 1.00 23.03 201 PRO A N 1
ATOM 1500 C CA . PRO A 1 201 ? -10.331 12.745 19.708 1.00 24.11 201 PRO A CA 1
ATOM 1501 C C . PRO A 1 201 ? -9.115 13.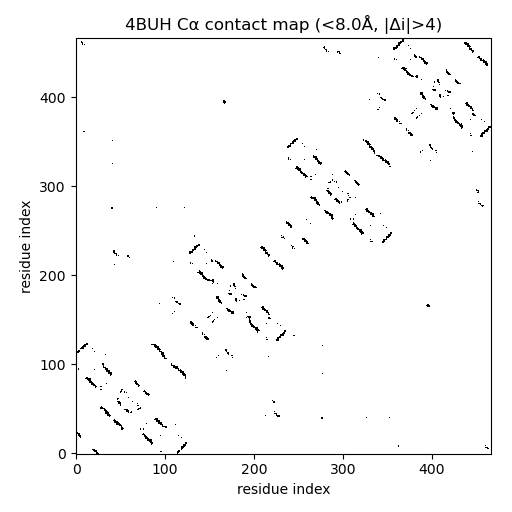246 18.934 1.00 23.52 201 PRO A C 1
ATOM 1502 O O . PRO A 1 201 ? -7.970 13.049 19.351 1.00 21.93 201 PRO A O 1
ATOM 1506 N N . ASP A 1 202 ? -9.388 13.912 17.815 1.00 24.82 202 ASP A N 1
ATOM 1507 C CA . ASP A 1 202 ? -8.356 14.333 16.875 1.00 24.63 202 ASP A CA 1
ATOM 1508 C C . ASP A 1 202 ? -7.450 15.444 17.398 1.00 23.07 202 ASP A C 1
ATOM 1509 O O . ASP A 1 202 ? -6.443 15.763 16.764 1.00 24.16 202 ASP A O 1
ATOM 1512 N N . ARG A 1 203 ? -7.790 16.041 18.539 1.00 22.00 203 ARG A N 1
ATOM 1513 C CA . ARG A 1 203 ? -6.915 17.057 19.125 1.00 21.45 203 ARG A CA 1
ATOM 1514 C C . ARG A 1 203 ? -5.631 16.440 19.673 1.00 18.17 203 ARG A C 1
ATOM 1515 O O . ARG A 1 203 ? -4.649 17.149 19.913 1.00 18.69 203 ARG A O 1
ATOM 1523 N N . PHE A 1 204 ? -5.635 15.119 19.856 1.00 16.54 204 PHE A N 1
ATOM 1524 C CA . PHE A 1 204 ? -4.431 14.404 20.265 1.00 14.90 204 PHE A CA 1
ATOM 1525 C C . PHE A 1 204 ? -3.707 13.931 19.029 1.00 14.87 204 PHE A C 1
ATOM 1526 O O . PHE A 1 204 ? -4.308 13.325 18.140 1.00 17.04 204 PHE A O 1
ATOM 1534 N N . SER A 1 205 ? -2.412 14.192 18.969 1.00 15.67 205 SER A N 1
ATOM 1535 C CA . SER A 1 205 ? -1.608 13.662 17.888 1.00 15.18 205 SER A CA 1
ATOM 1536 C C . SER A 1 205 ? -0.228 13.331 18.424 1.00 15.50 205 SER A C 1
ATOM 1537 O O . SER A 1 205 ? 0.205 13.887 19.435 1.00 16.44 205 SER A O 1
ATOM 1540 N N . GLY A 1 206 ? 0.455 12.423 17.746 1.00 15.03 206 GLY A N 1
ATOM 1541 C CA . GLY A 1 206 ? 1.772 11.999 18.168 1.00 15.56 206 GLY A CA 1
ATOM 1542 C C . GLY A 1 206 ? 2.754 12.110 17.021 1.00 16.35 206 GLY A C 1
ATOM 1543 O O . GLY A 1 206 ? 2.374 12.026 15.847 1.00 17.96 206 GLY A O 1
ATOM 1544 N N . SER A 1 207 ? 4.025 12.278 17.359 1.00 17.26 207 SER A N 1
ATOM 1545 C CA . SER A 1 207 ? 5.095 12.260 16.374 1.00 17.59 207 SER A CA 1
ATOM 1546 C C . SER A 1 207 ? 6.341 11.678 17.026 1.00 17.49 207 SER A C 1
ATOM 1547 O O . SER A 1 207 ? 6.458 11.649 18.253 1.00 15.40 207 SER A O 1
ATOM 1550 N N . LYS A 1 208 ? 7.266 11.208 16.205 1.00 19.10 208 LYS A N 1
ATOM 1551 C CA . LYS A 1 208 ? 8.532 10.688 16.675 1.00 21.65 208 LYS A CA 1
ATOM 1552 C C . LYS A 1 208 ? 9.611 11.139 15.708 1.00 22.77 208 LYS A C 1
ATOM 1553 O O . LYS A 1 208 ? 9.404 11.135 14.493 1.00 25.12 208 LYS A O 1
ATOM 1559 N N . SER A 1 209 ? 10.754 11.540 16.245 1.00 23.49 209 SER A N 1
ATOM 1560 C CA . SER A 1 209 ? 11.900 11.883 15.409 1.00 24.97 209 SER A CA 1
ATOM 1561 C C . SER A 1 209 ? 13.197 11.620 16.152 1.00 24.14 209 SER A C 1
ATOM 1562 O O . SER A 1 209 ? 13.393 12.104 17.271 1.00 23.83 209 SER A O 1
ATOM 1565 N N . GLY A 1 210 ? 14.086 10.863 15.517 1.00 23.41 210 GLY A N 1
ATOM 1566 C CA . GLY A 1 210 ? 15.313 10.444 16.157 1.00 23.46 210 GLY A CA 1
ATOM 1567 C C . GLY A 1 210 ? 14.996 9.649 17.407 1.00 22.83 210 GLY A C 1
ATOM 1568 O O . GLY A 1 210 ? 14.240 8.678 17.369 1.00 23.54 210 GLY A O 1
ATOM 1569 N N . THR A 1 211 ? 15.555 10.086 18.526 1.00 22.04 211 THR A N 1
ATOM 1570 C CA . THR A 1 211 ? 15.354 9.402 19.793 1.00 21.63 211 THR A CA 1
ATOM 1571 C C . THR A 1 211 ? 14.361 10.130 20.692 1.00 20.61 211 THR A C 1
ATOM 1572 O O . THR A 1 211 ? 14.314 9.869 21.887 1.00 20.15 211 THR A O 1
ATOM 1576 N N . SER A 1 212 ? 13.572 11.037 20.126 1.00 19.30 212 SER A N 1
ATOM 1577 C CA . SER A 1 212 ? 12.549 11.724 20.903 1.00 20.54 212 SER A CA 1
ATOM 1578 C C . SER A 1 212 ? 11.171 11.548 20.280 1.00 17.72 212 SER A C 1
ATOM 1579 O O . SER A 1 212 ? 11.037 11.226 19.095 1.00 19.15 212 SER A O 1
ATOM 1582 N N . ALA A 1 213 ? 10.143 11.751 21.092 1.00 16.74 213 ALA A N 1
ATOM 1583 C CA . ALA A 1 213 ? 8.772 11.683 20.626 1.00 15.14 213 ALA A CA 1
ATOM 1584 C C . ALA A 1 213 ? 7.975 12.795 21.297 1.00 15.00 213 ALA A C 1
ATOM 1585 O O . ALA A 1 213 ? 8.411 13.380 22.294 1.00 16.81 213 ALA A O 1
ATOM 1587 N N . SER A 1 214 ? 6.805 13.091 20.754 1.00 14.51 214 SER A N 1
ATOM 1588 C CA . SER A 1 214 ? 6.011 14.196 21.257 1.00 15.44 214 SER A CA 1
ATOM 1589 C C . SER A 1 214 ? 4.523 13.905 21.124 1.00 13.72 214 SER A C 1
ATOM 1590 O O . SER A 1 214 ? 4.062 13.371 20.097 1.00 16.43 214 SER A O 1
ATOM 1593 N N . LEU A 1 215 ? 3.784 14.243 22.172 1.00 12.82 215 LEU A N 1
ATOM 1594 C CA . LEU A 1 215 ? 2.338 14.208 22.143 1.00 12.79 215 LEU A CA 1
ATOM 1595 C C . LEU A 1 215 ? 1.853 15.641 22.108 1.00 14.11 215 LEU A C 1
ATOM 1596 O O . LEU A 1 215 ? 2.206 16.451 22.961 1.00 15.79 215 LEU A O 1
ATOM 1601 N N . ALA A 1 216 ? 1.058 15.969 21.110 1.00 14.43 216 ALA A N 1
ATOM 1602 C CA . ALA A 1 216 ? 0.523 17.310 21.012 1.00 15.98 216 ALA A CA 1
ATOM 1603 C C . ALA A 1 216 ? -0.964 17.279 21.299 1.00 14.67 216 ALA A C 1
ATOM 1604 O O . ALA A 1 216 ? -1.695 16.397 20.827 1.00 17.36 216 ALA A O 1
ATOM 1606 N N . ILE A 1 217 ? -1.400 18.224 22.115 1.00 16.67 217 ILE A N 1
ATOM 1607 C CA . ILE A 1 217 ? -2.813 18.434 22.338 1.00 16.94 217 ILE A CA 1
ATOM 1608 C C . ILE A 1 217 ? -3.080 19.802 21.727 1.00 17.74 217 ILE A C 1
ATOM 1609 O O . ILE A 1 217 ? -2.586 20.813 22.224 1.00 19.31 217 ILE A O 1
ATOM 1614 N N . SER A 1 218 ? -3.817 19.829 20.620 1.00 17.63 218 SER A N 1
ATOM 1615 C CA . SER A 1 218 ? -3.950 21.048 19.819 1.00 18.54 218 SER A CA 1
ATOM 1616 C C . SER A 1 218 ? -4.544 22.225 20.605 1.00 19.50 218 SER A C 1
ATOM 1617 O O . SER A 1 218 ? -4.204 23.389 20.370 1.00 21.87 218 SER A O 1
ATOM 1620 N N . GLY A 1 219 ? -5.426 21.900 21.540 1.00 18.25 219 GLY A N 1
ATOM 1621 C CA . GLY A 1 219 ? -6.002 22.867 22.453 1.00 18.44 219 GLY A CA 1
ATOM 1622 C C . GLY A 1 219 ? -6.651 22.090 23.575 1.00 17.79 219 GLY A C 1
ATOM 1623 O O . GLY A 1 219 ? -7.439 21.176 23.325 1.00 19.10 219 GLY A O 1
ATOM 1624 N N . LEU A 1 220 ? -6.304 22.443 24.808 1.00 16.61 220 LEU A N 1
ATOM 1625 C CA . LEU A 1 220 ? -6.753 21.713 25.987 1.00 15.94 220 LEU A CA 1
ATOM 1626 C C . LEU A 1 220 ? -8.252 21.807 26.249 1.00 16.73 220 LEU A C 1
ATOM 1627 O O . LEU A 1 220 ? -8.857 22.871 26.094 1.00 17.71 220 LEU A O 1
ATOM 1632 N N . ARG A 1 221 ? -8.832 20.690 26.681 1.00 19.26 221 ARG A N 1
ATOM 1633 C CA . ARG A 1 221 ? -10.163 20.671 27.274 1.00 19.82 221 ARG A CA 1
ATOM 1634 C C . ARG A 1 221 ? -10.050 20.217 28.727 1.00 19.59 221 ARG A C 1
ATOM 1635 O O . ARG A 1 221 ?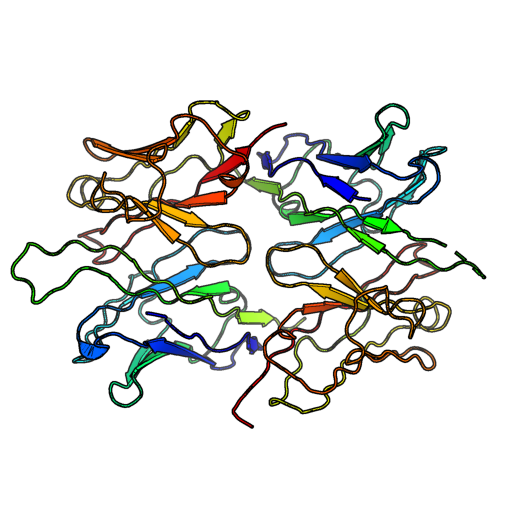 -9.104 19.523 29.083 1.00 18.53 221 ARG A O 1
ATOM 1640 N N . SER A 1 222 ? -11.015 20.602 29.558 1.00 21.88 222 SER A N 1
ATOM 1641 C CA . SER A 1 222 ? -10.981 20.277 30.987 1.00 23.54 222 SER A CA 1
ATOM 1642 C C . SER A 1 222 ? -10.819 18.776 31.267 1.00 21.65 222 SER A C 1
ATOM 1643 O O . SER A 1 222 ? -10.110 18.378 32.196 1.00 22.18 222 SER A O 1
ATOM 1646 N N . GLU A 1 223 ? -11.468 17.946 30.453 1.00 21.68 223 GLU A N 1
ATOM 1647 C CA . GLU A 1 223 ? -11.404 16.498 30.629 1.00 21.87 223 GLU A CA 1
ATOM 1648 C C . GLU A 1 223 ? -10.035 15.915 30.292 1.00 19.46 223 GLU A C 1
ATOM 1649 O O . GLU A 1 223 ? -9.812 14.715 30.464 1.00 20.55 223 GLU A O 1
ATOM 1655 N N . ASP A 1 224 ? -9.118 16.754 29.818 1.00 17.49 224 ASP A N 1
ATOM 1656 C CA . ASP A 1 224 ? -7.776 16.294 29.491 1.00 16.79 224 ASP A CA 1
ATOM 1657 C C . ASP A 1 224 ? -6.866 16.243 30.722 1.00 14.73 224 ASP A C 1
ATOM 1658 O O . ASP A 1 224 ? -5.752 15.742 30.644 1.00 14.75 224 ASP A O 1
ATOM 1663 N N . GLU A 1 225 ? -7.331 16.763 31.858 1.00 14.51 225 GLU A N 1
ATOM 1664 C CA . GLU A 1 225 ? -6.556 16.666 33.096 1.00 14.59 225 GLU A CA 1
ATOM 1665 C C . GLU A 1 225 ? -6.313 15.216 33.470 1.00 13.66 225 GLU A C 1
ATOM 1666 O O . GLU A 1 225 ? -7.256 14.472 33.750 1.00 16.97 225 GLU A O 1
ATOM 1672 N N . ALA A 1 226 ? -5.044 14.832 33.507 1.00 11.46 226 ALA A N 1
ATOM 1673 C CA . ALA A 1 226 ? -4.676 13.435 33.638 1.00 10.49 226 ALA A CA 1
ATOM 1674 C C . ALA A 1 226 ? -3.169 13.355 33.659 1.00 9.25 226 ALA A C 1
ATOM 1675 O O . ALA A 1 226 ? -2.483 14.353 33.419 1.00 9.80 226 ALA A O 1
ATOM 1677 N N . ASP A 1 227 ? -2.662 12.159 33.937 1.00 9.76 227 ASP A N 1
ATOM 1678 C CA . ASP A 1 227 ? -1.249 11.861 33.756 1.00 9.45 227 ASP A CA 1
ATOM 1679 C C . ASP A 1 227 ? -1.036 11.210 32.393 1.00 9.64 227 ASP A C 1
ATOM 1680 O O . ASP A 1 227 ? -1.835 10.364 31.973 1.00 12.35 227 ASP A O 1
ATOM 1685 N N . TYR A 1 228 ? 0.031 11.600 31.708 1.00 8.09 228 TYR A N 1
ATOM 1686 C CA . TYR A 1 228 ? 0.336 11.077 30.377 1.00 8.22 228 TYR A CA 1
ATOM 1687 C C . TYR A 1 228 ? 1.674 10.370 30.389 1.00 7.86 228 TYR A C 1
ATOM 1688 O O . TYR A 1 228 ? 2.656 10.925 30.863 1.00 8.89 228 TYR A O 1
ATOM 1697 N N . TYR A 1 229 ? 1.711 9.149 29.857 1.00 6.77 229 TYR A N 1
ATOM 1698 C CA . TYR A 1 229 ? 2.929 8.347 29.836 1.00 7.67 229 TYR A CA 1
ATOM 1699 C C . TYR A 1 229 ? 3.287 7.956 28.420 1.00 8.37 229 TYR A C 1
ATOM 1700 O O . TYR A 1 229 ? 2.453 7.429 27.695 1.00 9.90 229 TYR A O 1
ATOM 1709 N N . CYS A 1 230 ? 4.532 8.203 28.043 1.00 8.90 230 CYS A N 1
ATOM 1710 C CA A CYS A 1 230 ? 5.029 7.617 26.809 0.90 9.07 230 CYS A CA 1
ATOM 1711 C CA B CYS A 1 230 ? 5.131 7.677 26.831 0.10 10.25 230 CYS A CA 1
ATOM 1712 C C . CYS A 1 230 ? 5.636 6.258 27.123 1.00 9.16 230 CYS A C 1
ATOM 1713 O O . CYS A 1 230 ? 5.953 5.943 28.267 1.00 10.09 230 CYS A O 1
ATOM 1718 N N . GLU A 1 231 ? 5.743 5.424 26.096 1.00 9.35 231 GLU A N 1
ATOM 1719 C CA . GLU A 1 231 ? 6.233 4.066 26.263 1.00 9.73 231 GLU A CA 1
ATOM 1720 C C . GLU A 1 231 ? 6.818 3.597 24.943 1.00 10.81 231 GLU A C 1
ATOM 1721 O O . GLU A 1 231 ? 6.312 3.930 23.868 1.00 12.43 231 GLU A O 1
ATOM 1727 N N . ALA A 1 232 ? 7.904 2.847 25.021 1.00 11.33 232 ALA A N 1
ATOM 1728 C CA . ALA A 1 232 ? 8.478 2.238 23.829 1.00 12.85 232 ALA A CA 1
ATOM 1729 C C . ALA A 1 232 ? 9.142 0.935 24.198 1.00 13.93 232 ALA A C 1
ATOM 1730 O O . ALA A 1 232 ? 9.627 0.767 25.310 1.00 14.69 232 ALA A O 1
ATOM 1732 N N . TRP A 1 233 ? 9.176 0.015 23.242 1.00 14.57 233 TRP A N 1
ATOM 1733 C CA . TRP A 1 233 ? 9.918 -1.217 23.417 1.00 16.38 233 TRP A CA 1
ATOM 1734 C C . TRP A 1 233 ? 11.406 -0.889 23.429 1.00 17.38 233 TRP A C 1
ATOM 1735 O O . TRP A 1 233 ? 11.869 -0.051 22.654 1.00 16.79 233 TRP A O 1
ATOM 1746 N N . ASP A 1 234 ? 12.144 -1.521 24.331 1.00 18.63 234 ASP A N 1
ATOM 1747 C CA . ASP A 1 234 ? 13.592 -1.414 24.337 1.00 21.06 234 ASP A CA 1
ATOM 1748 C C . ASP A 1 234 ? 14.177 -2.763 23.954 1.00 22.28 234 ASP A C 1
ATOM 1749 O O . ASP A 1 234 ? 13.917 -3.770 24.615 1.00 21.91 234 ASP A O 1
ATOM 1754 N N . GLY A 1 235 ? 14.959 -2.774 22.879 1.00 24.30 235 GLY A N 1
ATOM 1755 C CA . GLY A 1 235 ? 15.532 -4.000 22.354 1.00 26.38 235 GLY A CA 1
ATOM 1756 C C . GLY A 1 235 ? 16.660 -4.557 23.198 1.00 29.99 235 GLY A C 1
ATOM 1757 O O . GLY A 1 235 ? 16.966 -5.747 23.125 1.00 32.24 235 GLY A O 1
ATOM 1758 N N . GLY A 1 236 ? 17.291 -3.695 23.988 1.00 31.54 236 GLY A N 1
ATOM 1759 C CA . GLY A 1 236 ? 18.349 -4.120 24.885 1.00 33.54 236 GLY A CA 1
ATOM 1760 C C . GLY A 1 236 ? 17.799 -4.769 26.140 1.00 33.99 236 GLY A C 1
ATOM 1761 O O . GLY A 1 236 ? 18.384 -5.711 26.674 1.00 35.24 236 GLY A O 1
ATOM 1762 N N . LEU A 1 237 ? 16.662 -4.264 26.611 1.00 33.70 237 LEU A N 1
ATOM 1763 C CA . LEU A 1 237 ? 16.045 -4.771 27.831 1.00 32.52 237 LEU A CA 1
ATOM 1764 C C . LEU A 1 237 ? 15.008 -5.853 27.540 1.00 31.22 237 LEU A C 1
ATOM 1765 O O . LEU A 1 237 ? 14.580 -6.573 28.446 1.00 32.05 237 LEU A O 1
ATOM 1770 N N . ARG A 1 238 ? 14.607 -5.955 26.277 1.00 29.70 238 ARG A N 1
ATOM 1771 C CA . ARG A 1 238 ? 13.598 -6.924 25.853 1.00 29.36 238 ARG A CA 1
ATOM 1772 C C . ARG A 1 238 ? 12.292 -6.742 26.612 1.00 29.53 238 ARG A C 1
ATOM 1773 O O . ARG A 1 238 ? 11.724 -7.691 27.154 1.00 30.72 238 ARG A O 1
ATOM 1781 N N . GLY A 1 239 ? 11.827 -5.502 26.646 1.00 27.83 239 GLY A N 1
ATOM 1782 C CA . GLY A 1 239 ? 10.601 -5.173 27.333 1.00 26.93 239 GLY A CA 1
ATOM 1783 C C . GLY A 1 239 ? 10.277 -3.713 27.130 1.00 24.27 239 GLY A C 1
ATOM 1784 O O . GLY A 1 239 ? 11.068 -2.952 26.564 1.00 24.10 239 GLY A O 1
ATOM 1785 N N . GLY A 1 240 ? 9.104 -3.311 27.595 1.00 22.76 240 GLY A N 1
ATOM 1786 C CA . GLY A 1 240 ? 8.705 -1.932 27.446 1.00 21.31 240 GLY A CA 1
ATOM 1787 C C . GLY A 1 240 ? 9.376 -1.046 28.473 1.00 19.47 240 GLY A C 1
ATOM 1788 O O . GLY A 1 240 ? 9.736 -1.484 29.565 1.00 21.58 240 GLY A O 1
ATOM 1789 N N . VAL A 1 241 ? 9.592 0.204 28.097 1.00 14.94 241 VAL A N 1
ATOM 1790 C CA A VAL A 1 241 ? 10.048 1.202 29.050 0.50 14.32 241 VAL A CA 1
ATOM 1791 C CA B VAL A 1 241 ? 10.064 1.206 29.035 0.50 14.74 241 VAL A CA 1
ATOM 1792 C C . VAL A 1 241 ? 9.089 2.375 28.999 1.00 12.56 241 VAL A C 1
ATOM 1793 O O . VAL A 1 241 ? 8.717 2.839 27.927 1.00 11.76 241 VAL A O 1
ATOM 1800 N N . PHE A 1 242 ? 8.669 2.832 30.172 1.00 13.80 242 PHE A N 1
ATOM 1801 C CA . PHE A 1 242 ? 7.780 3.982 30.263 1.00 12.70 242 PHE A CA 1
ATOM 1802 C C . PHE A 1 242 ? 8.567 5.242 30.560 1.00 13.00 242 PHE A C 1
ATOM 1803 O O . PHE A 1 242 ? 9.634 5.197 31.165 1.00 15.92 242 PHE A O 1
ATOM 1811 N N . GLY A 1 243 ? 8.022 6.377 30.154 1.00 12.08 243 GLY A N 1
ATOM 1812 C CA . GLY A 1 243 ? 8.495 7.648 30.670 1.00 12.11 243 GLY A CA 1
ATOM 1813 C C . GLY A 1 243 ? 7.986 7.844 32.089 1.00 11.35 243 GLY A C 1
ATOM 1814 O O . GLY A 1 243 ? 7.102 7.117 32.550 1.00 10.70 243 GLY A O 1
ATOM 1815 N N . GLY A 1 244 ? 8.535 8.830 32.788 1.00 12.54 244 GLY A N 1
ATOM 1816 C CA . GLY A 1 244 ? 8.157 9.065 34.170 1.00 12.68 244 GLY A CA 1
ATOM 1817 C C . GLY A 1 244 ? 6.762 9.636 34.355 1.00 11.20 244 GLY A C 1
ATOM 1818 O O . GLY A 1 244 ? 6.266 9.700 35.488 1.00 11.92 244 GLY A O 1
ATOM 1819 N N . GLY A 1 245 ? 6.140 10.081 33.261 1.00 10.32 245 GLY A N 1
ATOM 1820 C CA . GLY A 1 245 ? 4.810 10.652 33.324 1.00 10.32 245 GLY A CA 1
ATOM 1821 C C . GLY A 1 245 ? 4.799 12.164 33.414 1.00 9.74 245 GLY A C 1
ATOM 1822 O O . GLY A 1 245 ? 5.679 12.780 34.030 1.00 11.01 245 GLY A O 1
ATOM 1823 N N . THR A 1 246 ? 3.788 12.747 32.786 1.00 8.84 246 THR A N 1
ATOM 1824 C CA . THR A 1 246 ? 3.562 14.192 32.804 1.00 8.99 246 THR A CA 1
ATOM 1825 C C . THR A 1 246 ? 2.171 14.439 33.355 1.00 9.01 246 THR A C 1
ATOM 1826 O O . THR A 1 246 ? 1.177 13.976 32.792 1.00 8.94 246 THR A O 1
ATOM 1830 N N . LYS A 1 247 ? 2.098 15.164 34.469 1.00 8.73 247 LYS A N 1
ATOM 1831 C CA . LYS A 1 247 ? 0.816 15.524 35.050 1.00 10.47 247 LYS A CA 1
ATOM 1832 C C . LYS A 1 247 ? 0.333 16.789 34.363 1.00 9.80 247 LYS A C 1
ATOM 1833 O O . LYS A 1 247 ? 0.989 17.824 34.455 1.00 10.17 247 LYS A O 1
ATOM 1839 N N . LEU A 1 248 ? -0.790 16.703 33.658 1.00 9.45 248 LEU A N 1
ATOM 1840 C CA . LEU A 1 248 ? -1.343 17.837 32.927 1.00 10.05 248 LEU A CA 1
ATOM 1841 C C . LEU A 1 248 ? -2.468 18.474 33.723 1.00 10.21 248 LEU A C 1
ATOM 1842 O O . LEU A 1 248 ? -3.453 17.815 34.063 1.00 10.71 248 LEU A O 1
ATOM 1847 N N . THR A 1 249 ? -2.310 19.762 34.006 1.00 10.24 249 THR A N 1
ATOM 1848 C CA . THR A 1 249 ? -3.326 20.537 34.686 1.00 10.66 249 THR A CA 1
ATOM 1849 C C . THR A 1 249 ? -3.970 21.512 33.720 1.00 11.35 249 THR A C 1
ATOM 1850 O O . THR A 1 249 ? -3.278 22.184 32.957 1.00 12.44 249 THR A O 1
ATOM 1854 N N . VAL A 1 250 ? -5.300 21.563 33.732 1.00 12.90 250 VAL A N 1
ATOM 1855 C CA . VAL A 1 250 ? -6.033 22.546 32.949 1.00 14.54 250 VAL A CA 1
ATOM 1856 C C . VAL A 1 250 ? -6.447 23.679 33.882 1.00 17.40 250 VAL A C 1
ATOM 1857 O O . VAL A 1 250 ? -7.270 23.495 34.779 1.00 20.39 250 VAL A O 1
ATOM 1861 N N . LEU A 1 251 ? -5.838 24.844 33.671 1.00 18.07 251 LEU A N 1
ATOM 1862 C CA . LEU A 1 251 ? -5.998 25.998 34.550 1.00 20.03 251 LEU A CA 1
ATOM 1863 C C . LEU A 1 251 ? -7.318 26.726 34.311 1.00 24.08 251 LEU A C 1
ATOM 1864 O O . LEU A 1 251 ? -7.848 26.720 33.201 1.00 26.56 251 LEU A O 1
ATOM 1869 N N . GLY A 1 252 ? -7.835 27.363 35.357 1.00 27.12 252 GLY A N 1
ATOM 1870 C CA . GLY A 1 252 ? -9.082 28.102 35.266 1.00 28.26 252 GLY A CA 1
ATOM 1879 N N . VAL B 1 2 ? -24.144 23.051 45.298 1.00 25.85 2 VAL B N 1
ATOM 1880 C CA . VAL B 1 2 ? -23.329 23.332 46.469 1.00 25.69 2 VAL B CA 1
ATOM 1881 C C . VAL B 1 2 ? -22.035 22.561 46.321 1.00 24.31 2 VAL B C 1
ATOM 1882 O O . VAL B 1 2 ? -22.022 21.333 46.385 1.00 26.33 2 VAL B O 1
ATOM 1886 N N . GLN B 1 3 ? -20.940 23.277 46.120 1.00 22.15 3 GLN B N 1
ATOM 1887 C CA . GLN B 1 3 ? -19.684 22.612 45.847 1.00 21.07 3 GLN B CA 1
ATOM 1888 C C . GLN B 1 3 ? -18.510 23.431 46.327 1.00 18.44 3 GLN B C 1
ATOM 1889 O O . GLN B 1 3 ? -18.624 24.635 46.576 1.00 18.94 3 GLN B O 1
ATOM 1895 N N . LEU B 1 4 ? -17.389 22.742 46.472 1.00 16.55 4 LEU B N 1
ATOM 1896 C CA . LEU B 1 4 ? -16.099 23.353 46.727 1.00 15.19 4 LEU B CA 1
ATOM 1897 C C . LEU B 1 4 ? -15.231 23.015 45.527 1.00 15.09 4 LEU B C 1
ATOM 1898 O O . LEU B 1 4 ? -15.019 21.842 45.220 1.00 17.15 4 LEU B O 1
ATOM 1903 N N . VAL B 1 5 ? -14.756 24.044 44.834 1.00 13.43 5 VAL B N 1
ATOM 1904 C CA . VAL B 1 5 ? -13.943 23.847 43.640 1.00 14.33 5 VAL B CA 1
ATOM 1905 C C . VAL B 1 5 ? -12.483 24.064 43.978 1.00 12.62 5 VAL B C 1
ATOM 1906 O O . VAL B 1 5 ? -12.084 25.166 44.360 1.00 13.80 5 VAL B O 1
ATOM 1910 N N . GLN B 1 6 ? -11.692 23.004 43.852 1.00 11.88 6 GLN B N 1
ATOM 1911 C CA . GLN B 1 6 ? -10.280 23.077 44.199 1.00 11.96 6 GLN B CA 1
ATOM 1912 C C . GLN B 1 6 ? -9.412 23.351 42.989 1.00 13.01 6 GLN B C 1
ATOM 1913 O O . GLN B 1 6 ? -9.735 22.947 41.876 1.00 15.54 6 GLN B O 1
ATOM 1919 N N . SER B 1 7 ? -8.302 24.038 43.223 1.00 13.28 7 SER B N 1
ATOM 1920 C CA . SER B 1 7 ? -7.359 24.338 42.160 1.00 14.25 7 SER B CA 1
ATOM 1921 C C . SER B 1 7 ? -6.674 23.061 41.653 1.00 14.18 7 SER B C 1
ATOM 1922 O O . SER B 1 7 ? -6.736 22.004 42.288 1.00 14.36 7 SER B O 1
ATOM 1925 N N . GLY B 1 8 ? -6.037 23.157 40.493 1.00 14.89 8 GLY B N 1
ATOM 1926 C CA . GLY B 1 8 ? -5.522 21.978 39.822 1.00 16.25 8 GLY B CA 1
ATOM 1927 C C . GLY B 1 8 ? -4.229 21.422 40.384 1.00 15.07 8 GLY B C 1
ATOM 1928 O O . GLY B 1 8 ? -3.572 22.056 41.213 1.00 15.88 8 GLY B O 1
ATOM 1929 N N . ALA B 1 9 ? -3.874 20.225 39.926 1.00 13.96 9 ALA B N 1
ATOM 1930 C CA . ALA B 1 9 ? -2.663 19.541 40.369 1.00 12.93 9 ALA B CA 1
ATOM 1931 C C . ALA B 1 9 ? -1.427 20.427 40.231 1.00 11.13 9 ALA B C 1
ATOM 1932 O O . ALA B 1 9 ? -1.316 21.219 39.294 1.00 11.53 9 ALA B O 1
ATOM 1934 N N . GLU B 1 10 ? -0.495 20.276 41.168 1.00 11.66 10 GLU B N 1
ATOM 1935 C CA . GLU B 1 10 ? 0.720 21.084 41.205 1.00 12.73 10 GLU B CA 1
ATOM 1936 C C . GLU B 1 10 ? 1.943 20.181 41.283 1.00 12.46 10 GLU B C 1
ATOM 1937 O O . GLU B 1 10 ? 1.966 19.209 42.040 1.00 15.37 10 GLU B O 1
ATOM 1943 N N . VAL B 1 11 ? 2.951 20.497 40.483 1.00 11.52 11 VAL B N 1
ATOM 1944 C CA . VAL B 1 11 ? 4.240 19.826 40.545 1.00 11.31 11 VAL B CA 1
ATOM 1945 C C . VAL B 1 11 ? 5.282 20.887 40.889 1.00 11.22 11 VAL B C 1
ATOM 1946 O O . VAL B 1 11 ? 5.418 21.876 40.178 1.00 13.10 11 VAL B O 1
ATOM 1950 N N . LYS B 1 12 ? 5.991 20.689 41.996 1.00 12.49 12 LYS B N 1
ATOM 1951 C CA . LYS B 1 12 ? 6.881 21.708 42.541 1.00 12.24 12 LYS B CA 1
ATOM 1952 C C . LYS B 1 12 ? 8.232 21.122 42.904 1.00 13.71 12 LYS B C 1
ATOM 1953 O O . LYS B 1 12 ? 8.377 19.904 43.003 1.00 14.20 12 LYS B O 1
ATOM 1959 N N . LYS B 1 13 ? 9.209 22.000 43.110 1.00 13.22 13 LYS B N 1
ATOM 1960 C CA . LYS B 1 13 ? 10.539 21.623 43.576 1.00 14.75 13 LYS B CA 1
ATOM 1961 C C . LYS B 1 13 ? 10.634 21.862 45.074 1.00 14.63 13 LYS B C 1
ATOM 1962 O O . LYS B 1 13 ? 10.014 22.789 45.593 1.00 14.23 13 LYS B O 1
ATOM 1968 N N . PRO B 1 14 ? 11.422 21.037 45.779 1.00 14.63 14 PRO B N 1
ATOM 1969 C CA . PRO B 1 14 ? 11.675 21.321 47.196 1.00 15.21 14 PRO B CA 1
ATOM 1970 C C . PRO B 1 14 ? 12.248 22.726 47.321 1.00 14.80 14 PRO B C 1
ATOM 1971 O O . PRO B 1 14 ? 13.124 23.109 46.536 1.00 15.30 14 PRO B O 1
ATOM 1975 N N . GLY B 1 15 ? 11.726 23.495 48.273 1.00 15.01 15 GLY B N 1
ATOM 1976 C CA . GLY B 1 15 ? 12.151 24.867 48.461 1.00 16.03 15 GLY B CA 1
ATOM 1977 C C . GLY B 1 15 ? 11.206 25.874 47.835 1.00 14.84 15 GLY B C 1
ATOM 1978 O O . GLY B 1 15 ? 11.253 27.055 48.173 1.00 17.19 15 GLY B O 1
ATOM 1979 N N . GLU B 1 16 ? 10.350 25.426 46.920 1.00 15.21 16 GLU B N 1
ATOM 1980 C CA . GLU B 1 16 ? 9.379 26.331 46.312 1.00 14.71 16 GLU B CA 1
ATOM 1981 C C . GLU B 1 16 ? 8.191 26.574 47.245 1.00 14.40 16 GLU B C 1
ATOM 1982 O O . GLU B 1 16 ? 7.928 25.786 48.151 1.00 14.69 16 GLU B O 1
ATOM 1988 N N . SER B 1 17 ? 7.488 27.678 47.023 1.00 14.79 17 SER B N 1
ATOM 1989 C CA . SER B 1 17 ? 6.285 27.983 47.781 1.00 14.69 17 SER B CA 1
ATOM 1990 C C . SER B 1 17 ? 5.067 27.512 46.996 1.00 14.11 17 SER B C 1
ATOM 1991 O O . SER B 1 17 ? 5.153 27.241 45.803 1.00 15.19 17 SER B O 1
ATOM 1994 N N . LEU B 1 18 ? 3.932 27.404 47.671 1.00 11.91 18 LEU B N 1
ATOM 1995 C CA . LEU B 1 18 ? 2.719 26.958 47.013 1.00 11.54 18 LEU B CA 1
ATOM 1996 C C . LEU B 1 18 ? 1.508 27.390 47.808 1.00 10.70 18 LEU B C 1
ATOM 1997 O O . LEU B 1 18 ? 1.473 27.228 49.024 1.00 11.50 18 LEU B O 1
ATOM 2002 N N . LYS B 1 19 ? 0.510 27.913 47.105 1.00 11.79 19 LYS B N 1
ATOM 2003 C CA . LYS B 1 19 ? -0.777 28.240 47.697 1.00 11.09 19 LYS B CA 1
ATOM 2004 C C . LYS B 1 19 ? -1.840 27.568 46.847 1.00 11.74 19 LYS B C 1
ATOM 2005 O O . LYS B 1 19 ? -1.891 27.794 45.637 1.00 14.03 19 LYS B O 1
ATOM 2011 N N . ILE B 1 20 ? -2.654 26.715 47.462 1.00 10.37 20 ILE B N 1
ATOM 2012 C CA . ILE B 1 20 ? -3.742 26.052 46.755 1.00 10.66 20 ILE B CA 1
ATOM 2013 C C . ILE B 1 20 ? -5.074 26.586 47.269 1.00 9.90 20 ILE B C 1
ATOM 2014 O O . ILE B 1 20 ? -5.155 27.106 48.389 1.00 10.98 20 ILE B O 1
ATOM 2019 N N . SER B 1 21 ? -6.112 26.491 46.442 1.00 11.11 21 SER B N 1
ATOM 2020 C CA . SER B 1 21 ? -7.355 27.182 46.749 1.00 12.24 21 SER B CA 1
ATOM 2021 C C . SER B 1 21 ? -8.566 26.272 46.703 1.00 10.83 21 SER B C 1
ATOM 2022 O O . SER B 1 21 ? -8.563 25.223 46.047 1.00 11.66 21 SER B O 1
ATOM 2025 N N . CYS B 1 22 ? -9.617 26.721 47.377 1.00 11.84 22 CYS B N 1
ATOM 2026 C CA . CYS B 1 22 ? -10.856 25.982 47.512 1.00 12.59 22 CYS B CA 1
ATOM 2027 C C . CYS B 1 22 ? -11.983 27.005 47.496 1.00 12.83 22 CYS B C 1
ATOM 2028 O O . CYS B 1 22 ? -12.170 27.722 48.477 1.00 14.24 22 CYS B O 1
ATOM 2031 N N . LYS B 1 23 ? -12.709 27.096 46.379 1.00 12.94 23 LYS B N 1
ATOM 2032 C CA . LYS B 1 23 ? -13.738 28.122 46.216 1.00 15.03 23 LYS B CA 1
ATOM 2033 C C . LYS B 1 23 ? -15.130 27.554 46.425 1.00 15.71 23 LYS B C 1
ATOM 2034 O O . LYS B 1 23 ? -15.526 26.579 45.778 1.00 15.15 23 LYS B O 1
ATOM 2038 N N . GLY B 1 24 ? -15.879 28.179 47.323 1.00 16.67 24 GLY B N 1
ATOM 2039 C CA . GLY B 1 24 ? -17.219 27.723 47.619 1.00 19.26 24 GLY B CA 1
ATOM 2040 C C . GLY B 1 24 ? -18.246 28.415 46.752 1.00 21.46 24 GLY B C 1
ATOM 2041 O O . GLY B 1 24 ? -18.082 29.572 46.365 1.00 23.24 24 GLY B O 1
ATOM 2042 N N . SER B 1 25 ? -19.316 27.707 46.432 1.00 22.38 25 SER B N 1
ATOM 2043 C CA . SER B 1 25 ? -20.408 28.332 45.706 1.00 25.75 25 SER B CA 1
ATOM 2044 C C . SER B 1 25 ? -21.743 27.736 46.104 1.00 27.10 25 SER B C 1
ATOM 2045 O O . SER B 1 25 ? -21.809 26.611 46.616 1.00 26.61 25 SER B O 1
ATOM 2048 N N . GLU B 1 26 ? -22.793 28.522 45.883 1.00 28.17 26 GLU B N 1
ATOM 2049 C CA . GLU B 1 26 ? -24.174 28.125 46.142 1.00 28.92 26 GLU B CA 1
ATOM 2050 C C . GLU B 1 26 ? -24.494 27.874 47.616 1.00 28.16 26 GLU B C 1
ATOM 2051 O O . GLU B 1 26 ? -25.438 27.151 47.931 1.00 29.57 26 GLU B O 1
ATOM 2054 N N . TYR B 1 27 ? -23.711 28.473 48.511 1.00 26.07 27 TYR B N 1
ATOM 2055 C CA . TYR B 1 27 ? -24.052 28.506 49.930 1.00 25.67 27 TYR B CA 1
ATOM 2056 C C . TYR B 1 27 ? -23.433 29.740 50.578 1.00 25.60 27 TYR B C 1
ATOM 2057 O O . TYR B 1 27 ? -22.602 30.417 49.968 1.00 25.93 27 TYR B O 1
ATOM 2066 N N . SER B 1 28 ? -23.837 30.035 51.809 1.00 25.54 28 SER B N 1
ATOM 2067 C CA . SER B 1 28 ? -23.313 31.201 52.517 1.00 24.62 28 SER B CA 1
ATOM 2068 C C . SER B 1 28 ? -21.909 30.928 53.038 1.00 23.03 28 SER B C 1
ATOM 2069 O O . SER B 1 28 ? -21.732 30.399 54.137 1.00 22.57 28 SER B O 1
ATOM 2072 N N . PHE B 1 29 ? -20.919 31.308 52.237 1.00 21.31 29 PHE B N 1
ATOM 2073 C CA . PHE B 1 29 ? -19.515 31.019 52.515 1.00 19.37 29 PHE B CA 1
ATOM 2074 C C . PHE B 1 29 ? -19.003 31.452 53.897 1.00 18.75 29 PHE B C 1
ATOM 2075 O O . PHE B 1 29 ? -18.229 30.723 54.518 1.00 17.73 29 PHE B O 1
ATOM 2083 N N . PRO B 1 30 ? -19.424 32.631 54.393 1.00 19.42 30 PRO B N 1
ATOM 2084 C CA . PRO B 1 30 ? -18.854 32.997 55.695 1.00 19.22 30 PRO B CA 1
ATOM 2085 C C . PRO B 1 30 ? -19.283 32.096 56.853 1.00 18.83 30 PRO B C 1
ATOM 2086 O O . PRO B 1 30 ? -18.624 32.122 57.888 1.00 20.28 30 PRO B O 1
ATOM 2090 N N . ASN B 1 31 ? -20.343 31.313 56.684 1.00 17.03 31 ASN B N 1
ATOM 2091 C CA . ASN B 1 31 ? -21.003 30.708 57.837 1.00 17.69 31 ASN B CA 1
ATOM 2092 C C . ASN B 1 31 ? -20.766 29.224 58.095 1.00 14.54 31 ASN B C 1
ATOM 2093 O O . ASN B 1 31 ? -21.390 28.642 58.985 1.00 15.84 31 ASN B O 1
ATOM 2098 N N . TYR B 1 32 ? -19.856 28.620 57.340 1.00 13.33 32 TYR B N 1
ATOM 2099 C CA . TYR B 1 32 ? -19.521 27.212 57.536 1.00 12.60 32 TYR B CA 1
ATOM 2100 C C . TYR B 1 32 ? -18.021 27.058 57.642 1.00 11.57 32 TYR B C 1
ATOM 2101 O O . TYR B 1 32 ? -17.280 27.679 56.878 1.00 12.96 32 TYR B O 1
ATOM 2110 N N . TRP B 1 33 ? -17.579 26.222 58.573 1.00 11.47 33 TRP B N 1
ATOM 2111 C CA . TRP B 1 33 ? -16.177 25.853 58.644 1.00 10.30 33 TRP B CA 1
ATOM 2112 C C . TRP B 1 33 ? -15.739 25.107 57.390 1.00 9.43 33 TRP B C 1
ATOM 2113 O O . TRP B 1 33 ? -16.501 24.319 56.817 1.00 10.30 33 TRP B O 1
ATOM 2124 N N . ILE B 1 34 ? -14.497 25.356 56.995 1.00 8.70 34 ILE B N 1
ATOM 2125 C CA A ILE B 1 34 ? -13.868 24.567 55.946 0.50 8.16 34 ILE B CA 1
ATOM 2126 C CA B ILE B 1 34 ? -13.835 24.627 55.921 0.50 8.59 34 ILE B CA 1
ATOM 2127 C C . ILE B 1 34 ? -12.617 23.925 56.509 1.00 7.86 34 ILE B C 1
ATOM 2128 O O . ILE B 1 34 ? -11.756 24.586 57.079 1.00 8.21 34 ILE B O 1
ATOM 2137 N N . ALA B 1 35 ? -12.535 22.607 56.361 1.00 7.82 35 ALA B N 1
ATOM 2138 C CA . ALA B 1 35 ? -11.392 21.849 56.836 1.00 8.07 35 ALA B CA 1
ATOM 2139 C C . ALA B 1 35 ? -10.465 21.492 55.695 1.00 7.99 35 ALA B C 1
ATOM 2140 O O . ALA B 1 35 ? -10.900 21.363 54.543 1.00 8.47 35 ALA B O 1
ATOM 2142 N N . TRP B 1 36 ? -9.198 21.283 56.036 1.00 7.83 36 TRP B N 1
ATOM 2143 C CA . TRP B 1 36 ? -8.218 20.759 55.091 1.00 7.53 36 TRP B CA 1
ATOM 2144 C C . TRP B 1 36 ? -7.723 19.422 55.608 1.00 7.09 36 TRP B C 1
ATOM 2145 O O . TRP B 1 36 ? -7.438 19.256 56.802 1.00 8.05 36 TRP B O 1
ATOM 2156 N N . VAL B 1 37 ? -7.646 18.469 54.679 1.00 7.14 37 VAL B N 1
ATOM 2157 C CA . VAL B 1 37 ? -7.304 17.081 54.982 1.00 7.83 37 VAL B CA 1
ATOM 2158 C C . VAL B 1 37 ? -6.197 16.624 54.040 1.00 7.31 37 VAL B C 1
ATOM 2159 O O . VAL B 1 37 ? -6.283 16.833 52.823 1.00 8.20 37 VAL B O 1
ATOM 2163 N N . ARG B 1 38 ? -5.151 16.017 54.599 1.00 6.94 38 ARG B N 1
ATOM 2164 C CA . ARG B 1 38 ? -4.043 15.490 53.802 1.00 6.99 38 ARG B CA 1
ATOM 2165 C C . ARG B 1 38 ? -4.180 13.984 53.613 1.00 6.60 38 ARG B C 1
ATOM 2166 O O . ARG B 1 38 ? -4.543 13.268 54.541 1.00 8.44 38 ARG B O 1
ATOM 2174 N N . GLN B 1 39 ? -3.844 13.510 52.420 1.00 7.23 39 GLN B N 1
ATOM 2175 C CA . GLN B 1 39 ? -3.748 12.067 52.156 1.00 7.89 39 GLN B CA 1
ATOM 2176 C C . GLN B 1 39 ? -2.450 11.808 51.418 1.00 8.29 39 GLN B C 1
ATOM 2177 O O . GLN B 1 39 ? -2.337 12.081 50.223 1.00 8.85 39 GLN B O 1
ATOM 2183 N N . MET B 1 40 ? -1.452 11.314 52.139 1.00 9.44 40 MET B N 1
ATOM 2184 C CA . MET B 1 40 ? -0.201 10.951 51.483 1.00 12.79 40 MET B CA 1
ATOM 2185 C C . MET B 1 40 ? -0.437 9.752 50.564 1.00 12.25 40 MET B C 1
ATOM 2186 O O . MET B 1 40 ? -1.392 8.988 50.760 1.00 11.46 40 MET B O 1
ATOM 2191 N N . PRO B 1 41 ? 0.395 9.609 49.515 1.00 14.00 41 PRO B N 1
ATOM 2192 C CA . PRO B 1 41 ? 0.138 8.561 48.520 1.00 13.61 41 PRO B CA 1
ATOM 2193 C C . PRO B 1 41 ? 0.048 7.168 49.146 1.00 12.27 41 PRO B C 1
ATOM 2194 O O . PRO B 1 41 ? 0.954 6.731 49.850 1.00 14.50 41 PRO B O 1
ATOM 2198 N N . GLY B 1 42 ? -1.081 6.508 48.917 1.00 13.22 42 GLY B N 1
ATOM 2199 C CA . GLY B 1 42 ? -1.308 5.163 49.425 1.00 13.82 42 GLY B CA 1
ATOM 2200 C C . GLY B 1 42 ? -1.659 5.092 50.903 1.00 13.51 42 GLY B C 1
ATOM 2201 O O . GLY B 1 42 ? -1.752 3.999 51.454 1.00 15.20 42 GLY B O 1
ATOM 2202 N N . LYS B 1 43 ? -1.861 6.240 51.549 1.00 11.71 43 LYS B N 1
ATOM 2203 C CA . LYS B 1 43 ? -2.098 6.280 52.984 1.00 11.80 43 LYS B CA 1
ATOM 2204 C C . LYS B 1 43 ? -3.496 6.797 53.308 1.00 10.65 43 LYS B C 1
ATOM 2205 O O . LYS B 1 43 ? -4.311 7.016 52.419 1.00 10.69 43 LYS B O 1
ATOM 2210 N N . GLY B 1 44 ? -3.766 6.996 54.593 1.00 10.74 44 GLY B N 1
ATOM 2211 C CA . GLY B 1 44 ? -5.078 7.428 55.033 1.00 10.84 44 GLY B CA 1
ATOM 2212 C C . GLY B 1 44 ? -5.258 8.930 55.092 1.00 9.48 44 GLY B C 1
ATOM 2213 O O . GLY B 1 44 ? -4.394 9.701 54.696 1.00 11.86 44 GLY B O 1
ATOM 2214 N N . LEU B 1 45 ? -6.408 9.343 55.600 1.00 10.34 45 LEU B N 1
ATOM 2215 C CA . LEU B 1 45 ? -6.740 10.754 55.766 1.00 9.66 45 LEU B CA 1
ATOM 2216 C C . LEU B 1 45 ? -6.188 11.321 57.074 1.00 9.19 45 LEU B C 1
ATOM 2217 O O . LEU B 1 45 ? -6.213 10.650 58.105 1.00 10.32 45 LEU B O 1
ATOM 2222 N N . GLU B 1 46 ? -5.705 12.567 57.023 1.00 8.65 46 GLU B N 1
ATOM 2223 C CA . GLU B 1 46 ? -5.209 13.272 58.203 1.00 9.65 46 GLU B CA 1
ATOM 2224 C C . GLU B 1 46 ? -5.819 14.662 58.272 1.00 7.91 46 GLU B C 1
ATOM 2225 O O . GLU B 1 46 ? -5.780 15.417 57.305 1.00 9.57 46 GLU B O 1
ATOM 2231 N N . TRP B 1 47 ? -6.347 15.017 59.431 1.00 8.90 47 TRP B N 1
ATOM 2232 C CA A TRP B 1 47 ? -6.947 16.325 59.626 0.50 9.85 47 TRP B CA 1
ATOM 2233 C CA B TRP B 1 47 ? -6.936 16.335 59.660 0.50 9.36 47 TRP B CA 1
ATOM 2234 C C . TRP B 1 47 ? -5.844 17.372 59.838 1.00 9.24 47 TRP B C 1
ATOM 2235 O O . TRP B 1 47 ? -5.002 17.238 60.729 1.00 10.86 47 TRP B O 1
ATOM 2256 N N . MET B 1 48 ? -5.835 18.410 58.999 1.00 8.17 48 MET B N 1
ATOM 2257 C CA . MET B 1 48 ? -4.809 19.454 59.122 1.00 8.39 48 MET B CA 1
ATOM 2258 C C . MET B 1 48 ? -5.245 20.645 59.974 1.00 8.12 48 MET B C 1
ATOM 2259 O O . MET B 1 48 ? -4.467 21.183 60.760 1.00 9.47 48 MET B O 1
ATOM 2264 N N . GLY B 1 49 ? -6.487 21.057 59.779 1.00 8.46 49 GLY B N 1
ATOM 2265 C CA . GLY B 1 49 ? -7.012 22.215 60.467 1.00 8.26 49 GLY B CA 1
ATOM 2266 C C . GLY B 1 49 ? -8.272 22.665 59.778 1.00 8.11 49 GLY B C 1
ATOM 2267 O O . GLY B 1 49 ? -8.718 22.068 58.796 1.00 8.67 49 GLY B O 1
ATOM 2268 N N . MET B 1 50 ? -8.859 23.735 60.289 1.00 8.35 50 MET B N 1
ATOM 2269 C CA . MET B 1 50 ? -10.063 24.290 59.701 1.00 8.67 50 MET B CA 1
ATOM 2270 C C . MET B 1 50 ? -10.146 25.787 59.916 1.00 7.67 50 MET B C 1
ATOM 2271 O O . MET B 1 50 ? -9.487 26.342 60.808 1.00 9.43 50 MET B O 1
ATOM 2276 N N . ILE B 1 51 ? -10.961 26.432 59.089 1.00 7.36 51 ILE B N 1
ATOM 2277 C CA . ILE B 1 51 ? -11.136 27.873 59.186 1.00 8.03 51 ILE B CA 1
ATOM 2278 C C . ILE B 1 51 ? -12.598 28.257 59.020 1.00 7.73 51 ILE B C 1
ATOM 2279 O O . ILE B 1 51 ? -13.320 27.665 58.213 1.00 9.11 51 ILE B O 1
ATOM 2284 N N . TYR B 1 52 ? -13.025 29.257 59.787 1.00 9.00 52 TYR B N 1
ATOM 2285 C CA . TYR B 1 52 ? -14.373 29.798 59.683 1.00 9.18 52 TYR B CA 1
ATOM 2286 C C . TYR B 1 52 ? -14.246 31.112 58.917 1.00 10.60 52 TYR B C 1
ATOM 2287 O O . TYR B 1 52 ? -13.717 32.082 59.454 1.00 11.61 52 TYR B O 1
ATOM 2296 N N . PRO B 1 53 ? -14.698 31.151 57.651 1.00 10.44 53 PRO B N 1
ATOM 2297 C CA . PRO B 1 53 ? -14.347 32.318 56.831 1.00 12.51 53 PRO B CA 1
ATOM 2298 C C . PRO B 1 53 ? -14.955 33.638 57.292 1.00 13.53 53 PRO B C 1
ATOM 2299 O O . PRO B 1 53 ? -14.399 34.681 56.963 1.00 15.39 53 PRO B O 1
ATOM 2303 N N . GLY B 1 54 ? -16.050 33.598 58.048 1.00 13.86 54 GLY B N 1
ATOM 2304 C CA . GLY B 1 54 ? -16.690 34.809 58.540 1.00 16.18 54 GLY B CA 1
ATOM 2305 C C . GLY B 1 54 ? -15.732 35.715 59.289 1.00 16.88 54 GLY B C 1
ATOM 2306 O O . GLY B 1 54 ? -15.802 36.938 59.148 1.00 19.19 54 GLY B O 1
ATOM 2307 N N . ASP B 1 55 ? -14.836 35.134 60.086 1.00 15.55 55 ASP B N 1
ATOM 2308 C CA . ASP B 1 55 ? -13.868 35.941 60.828 1.00 15.28 55 ASP B CA 1
ATOM 2309 C C . ASP B 1 55 ? -12.455 35.388 60.767 1.00 13.38 55 ASP B C 1
ATOM 2310 O O . ASP B 1 55 ? -11.557 35.879 61.453 1.00 14.18 55 ASP B O 1
ATOM 2315 N N . SER B 1 56 ? -12.265 34.363 59.942 1.00 12.76 56 SER B N 1
ATOM 2316 C CA . SER B 1 56 ? -10.979 33.677 59.833 1.00 12.50 56 SER B CA 1
ATOM 2317 C C . SER B 1 56 ? -10.490 33.024 61.136 1.00 11.78 56 SER B C 1
ATOM 2318 O O . SER B 1 56 ? -9.290 32.906 61.360 1.00 12.64 56 SER B O 1
ATOM 2321 N N . ASP B 1 57 ? -11.426 32.605 61.983 1.00 12.19 57 ASP B N 1
ATOM 2322 C CA . ASP B 1 57 ? -11.102 31.748 63.123 1.00 10.82 57 ASP B CA 1
ATOM 2323 C C . ASP B 1 57 ? -10.438 30.483 62.544 1.00 9.70 57 ASP B C 1
ATOM 2324 O O . ASP B 1 57 ? -11.043 29.766 61.752 1.00 10.81 57 ASP B O 1
ATOM 2329 N N . THR B 1 58 ? -9.189 30.242 62.919 1.00 10.87 58 THR B N 1
ATOM 2330 C CA . THR B 1 58 ? -8.382 29.187 62.314 1.00 11.50 58 THR B CA 1
ATOM 2331 C C . THR B 1 58 ? -7.864 28.281 63.406 1.00 12.15 58 THR B C 1
ATOM 2332 O O . THR B 1 58 ? -7.285 28.748 64.388 1.00 14.03 58 THR B O 1
ATOM 2336 N N . ARG B 1 59 ? -8.099 26.982 63.254 1.00 11.27 59 ARG B N 1
ATOM 2337 C CA . ARG B 1 59 ? -7.723 26.007 64.256 1.00 12.54 59 ARG B CA 1
ATOM 2338 C C . ARG B 1 59 ? -6.907 24.914 63.603 1.00 10.72 59 ARG B C 1
ATOM 2339 O O . ARG B 1 59 ? -7.381 24.245 62.685 1.00 13.48 59 ARG B O 1
ATOM 2347 N N . TYR B 1 60 ? -5.670 24.751 64.060 1.00 9.99 60 TYR B N 1
ATOM 2348 C CA . TYR B 1 60 ? -4.714 23.816 63.474 1.00 10.44 60 TYR B CA 1
ATOM 2349 C C . TYR B 1 60 ? -4.586 22.562 64.316 1.00 11.83 60 TYR B C 1
ATOM 2350 O O . TYR B 1 60 ? -4.617 22.623 65.539 1.00 12.70 60 TYR B O 1
ATOM 2359 N N . SER B 1 61 ? -4.407 21.426 63.658 1.00 10.67 61 SER B N 1
ATOM 2360 C CA . SER B 1 61 ? -3.944 20.237 64.353 1.00 12.09 61 SER B CA 1
ATOM 2361 C C . SER B 1 61 ? -2.556 20.527 64.910 1.00 14.33 61 SER B C 1
ATOM 2362 O O . SER B 1 61 ? -1.758 21.186 64.252 1.00 14.01 61 SER B O 1
ATOM 2365 N N . PRO B 1 62 ? -2.253 20.027 66.119 1.00 16.40 62 PRO B N 1
ATOM 2366 C CA . PRO B 1 62 ? -0.888 20.181 66.641 1.00 18.67 62 PRO B CA 1
ATOM 2367 C C . PRO B 1 62 ? 0.174 19.585 65.711 1.00 20.64 62 PRO B C 1
ATOM 2368 O O . PRO B 1 62 ? 1.324 20.017 65.738 1.00 24.06 62 PRO B O 1
ATOM 2372 N N . SER B 1 63 ? -0.212 18.608 64.896 1.00 19.69 63 SER B N 1
ATOM 2373 C CA . SER B 1 63 ? 0.712 17.987 63.949 1.00 20.84 63 SER B CA 1
ATOM 2374 C C . SER B 1 63 ? 1.051 18.882 62.757 1.00 19.45 63 SER B C 1
ATOM 2375 O O . SER B 1 63 ? 2.010 18.615 62.032 1.00 22.56 63 SER B O 1
ATOM 2378 N N . PHE B 1 64 ? 0.263 19.934 62.545 1.00 13.83 64 PHE B N 1
ATOM 2379 C CA . PHE B 1 64 ? 0.438 20.779 61.364 1.00 13.47 64 PHE B CA 1
ATOM 2380 C C . PHE B 1 64 ? 0.691 22.252 61.658 1.00 13.70 64 PHE B C 1
ATOM 2381 O O . PHE B 1 64 ? 1.165 22.986 60.783 1.00 14.90 64 PHE B O 1
ATOM 2389 N N . GLN B 1 65 ? 0.376 22.699 62.870 1.00 15.40 65 GLN B N 1
ATOM 2390 C CA . GLN B 1 65 ? 0.614 24.099 63.185 1.00 17.63 65 GLN B CA 1
ATOM 2391 C C . GLN B 1 65 ? 2.088 24.450 63.005 1.00 17.58 65 GLN B C 1
ATOM 2392 O O . GLN B 1 65 ? 2.980 23.689 63.395 1.00 17.60 65 GLN B O 1
ATOM 2398 N N . GLY B 1 66 ? 2.332 25.592 62.377 1.00 17.73 66 GLY B N 1
ATOM 2399 C CA . GLY B 1 66 ? 3.684 26.027 62.097 1.00 17.86 66 GLY B CA 1
ATOM 2400 C C . GLY B 1 66 ? 4.277 25.454 60.823 1.00 18.26 66 GLY B C 1
ATOM 2401 O O . GLY B 1 66 ? 5.357 25.868 60.402 1.00 22.50 66 GLY B O 1
ATOM 2402 N N . GLN B 1 67 ? 3.576 24.506 60.199 1.00 14.87 67 GLN B N 1
ATOM 2403 C CA . GLN B 1 67 ? 4.080 23.850 58.998 1.00 16.65 67 GLN B CA 1
ATOM 2404 C C . GLN B 1 67 ? 3.362 24.355 57.754 1.00 15.64 67 GLN B C 1
ATOM 2405 O O . GLN B 1 67 ? 3.884 24.259 56.645 1.00 18.38 67 GLN B O 1
ATOM 2411 N N . VAL B 1 68 ? 2.158 24.881 57.953 1.00 13.01 68 VAL B N 1
ATOM 2412 C CA A VAL B 1 68 ? 1.323 25.327 56.855 0.50 13.25 68 VAL B CA 1
ATOM 2413 C CA B VAL B 1 68 ? 1.291 25.331 56.865 0.50 13.42 68 VAL B CA 1
ATOM 2414 C C . VAL B 1 68 ? 0.459 26.492 57.343 1.00 12.55 68 VAL B C 1
ATOM 2415 O O . VAL B 1 68 ? 0.226 26.641 58.547 1.00 14.34 68 VAL B O 1
ATOM 2422 N N . ASN B 1 69 ? 0.002 27.318 56.410 1.00 12.36 69 ASN B N 1
ATOM 2423 C CA . ASN B 1 69 ? -0.918 28.393 56.740 1.00 12.98 69 ASN B CA 1
ATOM 2424 C C . ASN B 1 69 ? -2.269 28.168 56.078 1.00 11.81 69 ASN B C 1
ATOM 2425 O O . ASN B 1 69 ? -2.349 27.917 54.878 1.00 13.80 69 ASN B O 1
ATOM 2430 N N . ILE B 1 70 ? -3.324 28.249 56.872 1.00 10.81 70 ILE B N 1
ATOM 2431 C CA . ILE B 1 70 ? -4.688 28.182 56.366 1.00 10.05 70 ILE B CA 1
ATOM 2432 C C . ILE B 1 70 ? -5.259 29.597 56.403 1.00 10.82 70 ILE B C 1
ATOM 2433 O O . ILE B 1 70 ? -5.087 30.308 57.387 1.00 12.16 70 ILE B O 1
ATOM 2438 N N . SER B 1 71 ? -5.911 30.016 55.324 1.00 10.75 71 SER B N 1
ATOM 2439 C CA . SER B 1 71 ? -6.508 31.349 55.268 1.00 11.56 71 SER B CA 1
ATOM 2440 C C . SER B 1 71 ? -7.783 31.340 54.434 1.00 10.43 71 SER B C 1
ATOM 2441 O O . SER B 1 71 ? -8.126 30.329 53.821 1.00 10.87 71 SER B O 1
ATOM 2444 N N . ALA B 1 72 ? -8.492 32.463 54.417 1.00 11.86 72 ALA B N 1
ATOM 2445 C CA . ALA B 1 72 ? -9.718 32.569 53.645 1.00 13.62 72 ALA B CA 1
ATOM 2446 C C . ALA B 1 72 ? -9.937 33.998 53.221 1.00 15.36 72 ALA B C 1
ATOM 2447 O O . ALA B 1 72 ? -9.626 34.926 53.968 1.00 16.59 72 ALA B O 1
ATOM 2449 N N . ASP B 1 73 ? -10.489 34.162 52.025 1.00 16.60 73 ASP B N 1
ATOM 2450 C CA . ASP B 1 73 ? -10.890 35.467 51.516 1.00 19.23 73 ASP B CA 1
ATOM 2451 C C . ASP B 1 73 ? -12.393 35.453 51.284 1.00 20.62 73 ASP B C 1
ATOM 2452 O O . ASP B 1 73 ? -12.874 34.845 50.325 1.00 20.83 73 ASP B O 1
ATOM 2457 N N . LYS B 1 74 ? -13.125 36.121 52.171 1.00 23.77 74 LYS B N 1
ATOM 2458 C CA . LYS B 1 74 ? -14.583 36.153 52.123 1.00 27.48 74 LYS B CA 1
ATOM 2459 C C . LYS B 1 74 ? -15.125 36.683 50.809 1.00 28.93 74 LYS B C 1
ATOM 2460 O O . LYS B 1 74 ? -16.084 36.141 50.263 1.00 29.21 74 LYS B O 1
ATOM 2466 N N . SER B 1 75 ? -14.511 37.750 50.310 1.00 29.47 75 SER B N 1
ATOM 2467 C CA . SER B 1 75 ? -15.007 38.421 49.116 1.00 29.95 75 SER B CA 1
ATOM 2468 C C . SER B 1 75 ? -14.960 37.541 47.868 1.00 28.54 75 SER B C 1
ATOM 2469 O O . SER B 1 75 ? -15.797 37.680 46.974 1.00 29.63 75 SER B O 1
ATOM 2472 N N . SER B 1 76 ? -13.991 36.632 47.808 1.00 26.05 76 SER B N 1
ATOM 2473 C CA . SER B 1 76 ? -13.879 35.736 46.665 1.00 24.06 76 SER B CA 1
ATOM 2474 C C . SER B 1 76 ? -14.370 34.333 47.013 1.00 21.53 76 SER B C 1
ATOM 2475 O O . SER B 1 76 ? -14.233 33.414 46.214 1.00 21.57 76 SER B O 1
ATOM 2478 N N . ARG B 1 77 ? -14.942 34.184 48.206 1.00 19.68 77 ARG B N 1
ATOM 2479 C CA . ARG B 1 77 ? -15.465 32.900 48.680 1.00 18.05 77 ARG B CA 1
ATOM 2480 C C . ARG B 1 77 ? -14.444 31.777 48.562 1.00 15.65 77 ARG B C 1
ATOM 2481 O O . ARG B 1 77 ? -14.772 30.672 48.127 1.00 16.18 77 ARG B O 1
ATOM 2487 N N . THR B 1 78 ? -13.207 32.060 48.941 1.00 15.47 78 THR B N 1
ATOM 2488 C CA . THR B 1 78 ? -12.131 31.099 48.743 1.00 15.50 78 THR B CA 1
ATOM 2489 C C . THR B 1 78 ? -11.324 30.849 50.014 1.00 14.08 78 THR B C 1
ATOM 2490 O O . THR B 1 78 ? -11.000 31.782 50.748 1.00 15.41 78 THR B O 1
ATOM 2494 N N . ALA B 1 79 ? -11.041 29.578 50.284 1.00 11.74 79 ALA B N 1
ATOM 2495 C CA . ALA B 1 79 ? -10.134 29.190 51.358 1.00 10.99 79 ALA B CA 1
ATOM 2496 C C . ALA B 1 79 ? -8.819 28.702 50.758 1.00 10.03 79 ALA B C 1
ATOM 2497 O O . ALA B 1 79 ? -8.790 28.214 49.623 1.00 11.20 79 ALA B O 1
ATOM 2499 N N . PHE B 1 80 ? -7.738 28.822 51.520 1.00 10.18 80 PHE B N 1
ATOM 2500 C CA . PHE B 1 80 ? -6.417 28.520 50.992 1.00 10.16 80 PHE B CA 1
ATOM 2501 C C . PHE B 1 80 ? -5.604 27.698 51.966 1.00 9.86 80 PHE B C 1
ATOM 2502 O O . PHE B 1 80 ? -5.798 27.769 53.186 1.00 9.87 80 PHE B O 1
ATOM 2510 N N . LEU B 1 81 ? -4.672 26.947 51.407 1.00 9.90 81 LEU B N 1
ATOM 2511 C CA . LEU B 1 81 ? -3.662 26.235 52.163 1.00 9.87 81 LEU B CA 1
ATOM 2512 C C . LEU B 1 81 ? -2.328 26.623 51.543 1.00 10.51 81 LEU B C 1
ATOM 2513 O O . LEU B 1 81 ? -2.174 26.549 50.322 1.00 11.81 81 LEU B O 1
ATOM 2518 N N . GLU B 1 82 ? -1.360 27.039 52.356 1.00 11.14 82 GLU B N 1
ATOM 2519 C CA A GLU B 1 82 ? -0.114 27.517 51.779 0.50 12.95 82 GLU B CA 1
ATOM 2520 C CA B GLU B 1 82 ? -0.124 27.622 51.834 0.50 11.08 82 GLU B CA 1
ATOM 2521 C C . GLU B 1 82 ? 1.133 27.126 52.547 1.00 12.08 82 GLU B C 1
ATOM 2522 O O . GLU B 1 82 ? 1.144 27.026 53.768 1.00 12.61 82 GLU B O 1
ATOM 2533 N N . TRP B 1 83 ? 2.177 26.850 51.778 1.00 11.57 83 TRP B N 1
ATOM 2534 C CA . TRP B 1 83 ? 3.488 26.516 52.306 1.00 12.09 83 TRP B CA 1
ATOM 2535 C C . TRP B 1 83 ? 4.492 27.540 51.804 1.00 13.10 83 TRP B C 1
ATOM 2536 O O . TRP B 1 83 ? 4.475 27.908 50.628 1.00 15.03 83 TRP B O 1
ATOM 2547 N N . SER B 1 84 ? 5.400 27.967 52.668 1.00 14.29 84 SER B N 1
ATOM 2548 C CA A SER B 1 84 ? 6.439 28.896 52.253 0.50 16.18 84 SER B CA 1
ATOM 2549 C CA B SER B 1 84 ? 6.446 28.895 52.262 0.50 15.9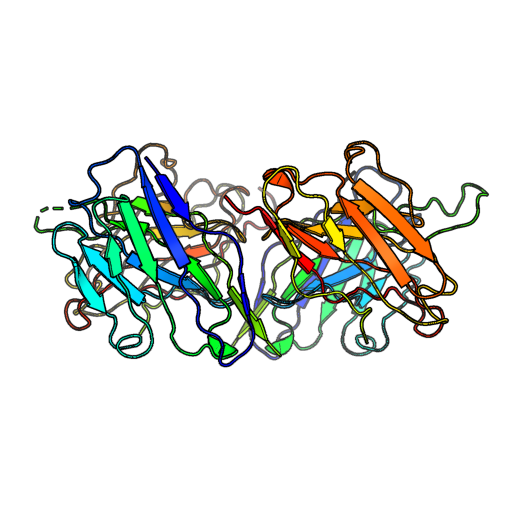5 84 SER B CA 1
ATOM 2550 C C . SER B 1 84 ? 7.611 28.163 51.610 1.00 16.17 84 SER B C 1
ATOM 2551 O O . SER B 1 84 ? 8.276 28.706 50.738 1.00 18.03 84 SER B O 1
ATOM 2556 N N . SER B 1 85 ? 7.857 26.928 52.037 1.00 16.28 85 SER B N 1
ATOM 2557 C CA . SER B 1 85 ? 8.981 26.154 51.518 1.00 17.64 85 SER B CA 1
ATOM 2558 C C . SER B 1 85 ? 8.661 24.660 51.547 1.00 16.99 85 SER B C 1
ATOM 2559 O O . SER B 1 85 ? 8.700 24.028 52.598 1.00 17.92 85 SER B O 1
ATOM 2562 N N . LEU B 1 86 ? 8.342 24.103 50.387 1.00 14.70 86 LEU B N 1
ATOM 2563 C CA . LEU B 1 86 ? 7.925 22.706 50.295 1.00 13.37 86 LEU B CA 1
ATOM 2564 C C . LEU B 1 86 ? 9.063 21.720 50.528 1.00 14.74 86 LEU B C 1
ATOM 2565 O O . LEU B 1 86 ? 10.226 21.996 50.228 1.00 15.99 86 LEU B O 1
ATOM 2570 N N . LYS B 1 87 ? 8.702 20.552 51.041 1.00 14.35 87 LYS B N 1
ATOM 2571 C CA . LYS B 1 87 ? 9.610 19.417 51.109 1.00 16.70 87 LYS B CA 1
ATOM 2572 C C . LYS B 1 87 ? 9.033 18.278 50.286 1.00 15.45 87 LYS B C 1
ATOM 2573 O O . LYS B 1 87 ? 7.831 18.254 50.019 1.00 14.71 87 LYS B O 1
ATOM 2579 N N . ALA B 1 88 ? 9.883 17.335 49.883 1.00 17.41 88 ALA B N 1
ATOM 2580 C CA . ALA B 1 88 ? 9.409 16.165 49.147 1.00 17.75 88 ALA B CA 1
ATOM 2581 C C . ALA B 1 88 ? 8.302 15.439 49.920 1.00 16.90 88 ALA B C 1
ATOM 2582 O O . ALA B 1 88 ? 7.348 14.925 49.326 1.00 16.27 88 ALA B O 1
ATOM 2584 N N . SER B 1 89 ? 8.416 15.440 51.248 1.00 16.77 89 SER B N 1
ATOM 2585 C CA . SER B 1 89 ? 7.448 14.778 52.119 1.00 16.41 89 SER B CA 1
ATOM 2586 C C . SER B 1 89 ? 6.068 15.450 52.159 1.00 15.24 89 SER B C 1
ATOM 2587 O O . SER B 1 89 ? 5.127 14.906 52.748 1.00 17.14 89 SER B O 1
ATOM 2590 N N . ASP B 1 90 ? 5.950 16.629 51.549 1.00 13.29 90 ASP B N 1
ATOM 2591 C CA . ASP B 1 90 ? 4.648 17.280 51.393 1.00 13.24 90 ASP B CA 1
ATOM 2592 C C . ASP B 1 90 ? 3.865 16.728 50.202 1.00 11.20 90 ASP B C 1
ATOM 2593 O O . ASP B 1 90 ? 2.729 17.139 49.959 1.00 12.05 90 ASP B O 1
ATOM 2598 N N . SER B 1 91 ? 4.464 15.809 49.447 1.00 12.12 91 SER B N 1
ATOM 2599 C CA . SER B 1 91 ? 3.754 15.188 48.328 1.00 12.08 91 SER B CA 1
ATOM 2600 C C . SER B 1 91 ? 2.530 14.437 48.852 1.00 11.67 91 SER B C 1
ATOM 2601 O O . SER B 1 91 ? 2.652 13.506 49.649 1.00 13.51 91 SER B O 1
ATOM 2604 N N . ALA B 1 92 ? 1.352 14.836 48.388 1.00 10.84 92 ALA B N 1
ATOM 2605 C CA . ALA B 1 92 ? 0.100 14.282 48.886 1.00 10.73 92 ALA B CA 1
ATOM 2606 C C . ALA B 1 92 ? -1.045 14.837 48.067 1.00 10.06 92 ALA B C 1
ATOM 2607 O O . ALA B 1 92 ? -0.859 15.752 47.266 1.00 10.71 92 ALA B O 1
ATOM 2609 N N . THR B 1 93 ? -2.237 14.293 48.286 1.00 9.84 93 THR B N 1
ATOM 2610 C CA . THR B 1 93 ? -3.451 14.948 47.835 1.00 10.06 93 THR B CA 1
ATOM 2611 C C . THR B 1 93 ? -4.077 15.687 49.008 1.00 9.04 93 THR B C 1
ATOM 2612 O O . THR B 1 93 ? -4.158 15.159 50.117 1.00 10.69 93 THR B O 1
ATOM 2616 N N . TYR B 1 94 ? -4.503 16.920 48.755 1.00 8.61 94 TYR B N 1
ATOM 2617 C CA . TYR B 1 94 ? -5.100 17.756 49.781 1.00 7.89 94 TYR B CA 1
ATOM 2618 C C . TYR B 1 94 ? -6.555 18.008 49.438 1.00 8.19 94 TYR B C 1
ATOM 2619 O O . TYR B 1 94 ? -6.864 18.479 48.343 1.00 10.25 94 TYR B O 1
ATOM 2628 N N . PHE B 1 95 ? -7.444 17.682 50.372 1.00 7.93 95 PHE B N 1
ATOM 2629 C CA . PHE B 1 95 ? -8.868 17.909 50.199 1.00 8.40 95 PHE B CA 1
ATOM 2630 C C . PHE B 1 95 ? -9.320 19.042 51.089 1.00 7.89 95 PHE B C 1
ATOM 2631 O O . PHE B 1 95 ? -8.872 19.177 52.236 1.00 8.74 95 PHE B O 1
ATOM 2639 N N . CYS B 1 96 ? -10.227 19.852 50.567 1.00 8.31 96 CYS B N 1
ATOM 2640 C CA A CYS B 1 96 ? -10.963 20.744 51.449 0.90 9.25 96 CYS B CA 1
ATOM 2641 C CA B CYS B 1 96 ? -10.983 20.798 51.363 0.10 9.98 96 CYS B CA 1
ATOM 2642 C C . CYS B 1 96 ? -12.375 20.196 51.589 1.00 8.71 96 CYS B C 1
ATOM 2643 O O . CYS B 1 96 ? -12.878 19.474 50.716 1.00 10.67 96 CYS B O 1
ATOM 2648 N N . ALA B 1 97 ? -12.991 20.473 52.733 1.00 9.04 97 ALA B N 1
ATOM 2649 C CA . ALA B 1 97 ? -14.323 19.941 52.996 1.00 9.71 97 ALA B CA 1
ATOM 2650 C C . ALA B 1 97 ? -15.096 20.901 53.877 1.00 9.94 97 ALA B C 1
ATOM 2651 O O . ALA B 1 97 ? -14.555 21.462 54.823 1.00 11.86 97 ALA B O 1
ATOM 2653 N N . ARG B 1 98 ? -16.373 21.084 53.575 1.00 9.77 98 ARG B N 1
ATOM 2654 C CA . ARG B 1 98 ? -17.210 21.942 54.390 1.00 10.18 98 ARG B CA 1
ATOM 2655 C C . ARG B 1 98 ? -17.755 21.140 55.557 1.00 10.99 98 ARG B C 1
ATOM 2656 O O . ARG B 1 98 ? -18.156 19.983 55.384 1.00 13.28 98 ARG B O 1
ATOM 2664 N N . LEU B 1 99 ? -17.785 21.748 56.740 1.00 10.86 99 LEU B N 1
ATOM 2665 C CA . LEU B 1 99 ? -18.465 21.122 57.863 1.00 11.75 99 LEU B CA 1
ATOM 2666 C C . LEU B 1 99 ? -19.922 21.528 57.800 1.00 13.00 99 LEU B C 1
ATOM 2667 O O . LEU B 1 99 ? -20.242 22.705 57.642 1.00 15.55 99 LEU B O 1
ATOM 2672 N N . GLY B 1 100 ? -20.805 20.549 57.920 1.00 13.60 100 GLY B N 1
ATOM 2673 C CA . GLY B 1 100 ? -22.211 20.770 57.668 1.00 18.98 100 GLY B CA 1
ATOM 2674 C C . GLY B 1 100 ? -22.956 21.458 58.783 1.00 24.71 100 GLY B C 1
ATOM 2675 O O . GLY B 1 100 ? -24.030 22.012 58.554 1.00 27.42 100 GLY B O 1
ATOM 2676 N N . GLY B 1 101 ? -22.396 21.429 59.986 1.00 26.87 101 GLY B N 1
ATOM 2677 C CA . GLY B 1 101 ? -23.096 21.951 61.146 1.00 30.41 101 GLY B CA 1
ATOM 2678 C C . GLY B 1 101 ? -24.321 21.129 61.505 1.00 32.15 101 GLY B C 1
ATOM 2679 O O . GLY B 1 101 ? -25.455 21.498 61.180 1.00 32.81 101 GLY B O 1
ATOM 2680 N N . TYR B 1 108 ? -26.593 20.456 71.396 1.00 36.13 108 TYR B N 1
ATOM 2681 C CA . TYR B 1 108 ? -25.185 20.132 71.195 1.00 35.26 108 TYR B CA 1
ATOM 2682 C C . TYR B 1 108 ? -24.715 20.490 69.787 1.00 34.34 108 TYR B C 1
ATOM 2683 O O . TYR B 1 108 ? -25.521 20.655 68.871 1.00 36.16 108 TYR B O 1
ATOM 2685 N N . TYR B 1 109 ? -23.400 20.603 69.625 1.00 32.17 109 TYR B N 1
ATOM 2686 C CA . TYR B 1 109 ? -22.797 20.950 68.342 1.00 31.47 109 TYR B CA 1
ATOM 2687 C C . TYR B 1 109 ? -22.142 19.719 67.727 1.00 29.81 109 TYR B C 1
ATOM 2688 O O . TYR B 1 109 ? -21.407 19.004 68.408 1.00 30.94 109 TYR B O 1
ATOM 2695 N N . TYR B 1 110 ? -22.397 19.476 66.441 1.00 27.66 110 TYR B N 1
ATOM 2696 C CA . TYR B 1 110 ? -21.859 18.301 65.769 1.00 25.11 110 TYR B CA 1
ATOM 2697 C C . TYR B 1 110 ? -20.930 18.665 64.618 1.00 22.68 110 TYR B C 1
ATOM 2698 O O . TYR B 1 110 ? -21.282 19.463 63.750 1.00 24.79 110 TYR B O 1
ATOM 2707 N N . TYR B 1 111 ? -19.737 18.078 64.627 1.00 19.49 111 TYR B N 1
ATOM 2708 C CA . TYR B 1 111 ? -18.764 18.289 63.557 1.00 18.27 111 TYR B CA 1
ATOM 2709 C C . TYR B 1 111 ? -18.839 17.127 62.561 1.00 17.22 111 TYR B C 1
ATOM 2710 O O . TYR B 1 111 ? -18.695 15.965 62.952 1.00 19.71 111 TYR B O 1
ATOM 2719 N N . TYR B 1 112 ? -19.084 17.429 61.286 1.00 16.06 112 TYR B N 1
ATOM 2720 C CA . TYR B 1 112 ? -19.057 16.417 60.222 1.00 14.59 112 TYR B CA 1
ATOM 2721 C C . TYR B 1 112 ? -18.831 17.096 58.872 1.00 12.93 112 TYR B C 1
ATOM 2722 O O . TYR B 1 112 ? -19.307 18.208 58.641 1.00 12.96 112 TYR B O 1
ATOM 2731 N N . MET B 1 113 ? -18.117 16.416 57.980 1.00 12.29 113 MET B N 1
ATOM 2732 C CA . MET B 1 113 ? -17.731 17.002 56.702 1.00 12.70 113 MET B CA 1
ATOM 2733 C C . MET B 1 113 ? -18.660 16.556 55.577 1.00 12.89 113 MET B C 1
ATOM 2734 O O . MET B 1 113 ? -18.567 15.427 55.077 1.00 13.89 113 MET B O 1
ATOM 2739 N N . ASP B 1 114 ? -19.550 17.451 55.163 1.00 13.40 114 ASP B N 1
ATOM 2740 C CA . ASP B 1 114 ? -20.642 17.058 54.277 1.00 15.09 114 ASP B CA 1
ATOM 2741 C C . ASP B 1 114 ? -20.391 17.265 52.780 1.00 15.26 114 ASP B C 1
ATOM 2742 O O . ASP B 1 114 ? -20.935 16.535 51.967 1.00 18.43 114 ASP B O 1
ATOM 2747 N N . VAL B 1 115 ? -19.571 18.246 52.427 1.00 14.61 115 VAL B N 1
ATOM 2748 C CA . VAL B 1 115 ? -19.279 18.548 51.031 1.00 15.22 115 VAL B CA 1
ATOM 2749 C C . VAL B 1 115 ? -17.770 18.579 50.876 1.00 13.14 115 VAL B C 1
ATOM 2750 O O . VAL B 1 115 ? -17.093 19.326 51.574 1.00 14.96 115 VAL B O 1
ATOM 2754 N N . TRP B 1 116 ? -17.247 17.760 49.975 1.00 13.11 116 TRP B N 1
ATOM 2755 C CA . TRP B 1 116 ? -15.811 17.657 49.762 1.00 12.09 116 TRP B CA 1
ATOM 2756 C C . TRP B 1 116 ? -15.412 18.201 48.401 1.00 13.00 116 TRP B C 1
ATOM 2757 O O . TRP B 1 116 ? -16.105 17.988 47.401 1.00 14.11 116 TRP B O 1
ATOM 2768 N N . GLY B 1 117 ? -14.275 18.878 48.359 1.00 11.70 117 GLY B N 1
ATOM 2769 C CA . GLY B 1 117 ? -13.654 19.203 47.089 1.00 11.41 117 GLY B CA 1
ATOM 2770 C C . GLY B 1 117 ? -13.059 17.964 46.437 1.00 11.98 117 GLY B C 1
ATOM 2771 O O . GLY B 1 117 ? -12.945 16.910 47.076 1.00 12.60 117 GLY B O 1
ATOM 2772 N N . LYS B 1 118 ? -12.661 18.078 45.174 1.00 11.96 118 LYS B N 1
ATOM 2773 C CA . LYS B 1 118 ? -12.196 16.910 44.420 1.00 12.77 118 LYS B CA 1
ATOM 2774 C C . LYS B 1 118 ? -10.786 16.480 44.820 1.00 11.10 118 LYS B C 1
ATOM 2775 O O . LYS B 1 118 ? -10.337 15.395 44.432 1.00 13.49 118 LYS B O 1
ATOM 2780 N N . GLY B 1 119 ? -10.092 17.330 45.574 1.00 10.25 119 GLY B N 1
ATOM 2781 C CA . GLY B 1 119 ? -8.708 17.083 45.936 1.00 11.19 119 GLY B CA 1
ATOM 2782 C C . GLY B 1 119 ? -7.743 17.771 44.989 1.00 11.44 119 GLY B C 1
ATOM 2783 O O . GLY B 1 119 ? -7.996 17.858 43.788 1.00 14.66 119 GLY B O 1
ATOM 2784 N N . THR B 1 120 ? -6.633 18.253 45.536 1.00 10.95 120 THR B N 1
ATOM 2785 C CA . THR B 1 120 ? -5.546 18.819 44.739 1.00 10.96 120 THR B CA 1
ATOM 2786 C C . THR B 1 120 ? -4.312 17.983 45.009 1.00 10.51 120 THR B C 1
ATOM 2787 O O . THR B 1 120 ? -3.832 17.915 46.144 1.00 11.16 120 THR B O 1
ATOM 2791 N N . THR B 1 121 ? -3.812 17.314 43.979 1.00 10.25 121 THR B N 1
ATOM 2792 C CA A THR B 1 121 ? -2.601 16.523 44.120 0.90 11.47 121 THR B CA 1
ATOM 2793 C CA B THR B 1 121 ? -2.602 16.519 44.124 0.10 10.57 121 THR B CA 1
ATOM 2794 C C . THR B 1 121 ? -1.377 17.411 43.991 1.00 11.21 121 THR B C 1
ATOM 2795 O O . THR B 1 121 ? -1.287 18.225 43.071 1.00 13.59 121 THR B O 1
ATOM 2802 N N . VAL B 1 122 ? -0.453 17.260 44.932 1.00 11.21 122 VAL B N 1
ATOM 2803 C CA . VAL B 1 122 ? 0.782 18.020 44.950 1.00 11.82 122 VAL B CA 1
ATOM 2804 C C . VAL B 1 122 ? 1.939 17.031 44.897 1.00 11.31 122 VAL B C 1
ATOM 2805 O O . VAL B 1 122 ? 2.017 16.119 45.716 1.00 12.59 122 VAL B O 1
ATOM 2809 N N . THR B 1 123 ? 2.808 17.191 43.907 1.00 12.14 123 THR B N 1
ATOM 2810 C CA . THR B 1 123 ? 3.998 16.363 43.789 1.00 12.86 123 THR B CA 1
ATOM 2811 C C . THR B 1 123 ? 5.210 17.270 43.953 1.00 13.34 123 THR B C 1
ATOM 2812 O O . THR B 1 123 ? 5.376 18.217 43.190 1.00 14.52 123 THR B O 1
ATOM 2816 N N . VAL B 1 124 ? 6.037 16.989 44.958 1.00 13.76 124 VAL B N 1
ATOM 2817 C CA . VAL B 1 124 ? 7.247 17.772 45.206 1.00 14.51 124 VAL B CA 1
ATOM 2818 C C . VAL B 1 124 ? 8.466 16.891 44.949 1.00 17.01 124 VAL B C 1
ATOM 2819 O O . VAL B 1 124 ? 8.666 15.900 45.641 1.00 17.75 124 VAL B O 1
ATOM 2823 N N . SER B 1 125 ? 9.265 17.234 43.942 1.00 18.04 125 SER B N 1
ATOM 2824 C CA . SER B 1 125 ? 10.456 16.449 43.629 1.00 22.96 125 SER B CA 1
ATOM 2825 C C . SER B 1 125 ? 11.493 17.258 42.856 1.00 23.47 125 SER B C 1
ATOM 2826 O O . SER B 1 125 ? 11.165 18.242 42.189 1.00 23.27 125 SER B O 1
ATOM 2829 N N . SER B 1 126 ? 12.749 16.832 42.944 1.00 26.42 126 SER B N 1
ATOM 2830 C CA . SER B 1 126 ? 13.837 17.501 42.238 1.00 28.59 126 SER B CA 1
ATOM 2831 C C . SER B 1 126 ? 14.531 16.540 41.276 1.00 28.49 126 SER B C 1
ATOM 2832 O O . SER B 1 126 ? 15.348 16.953 40.448 1.00 28.58 126 SER B O 1
ATOM 2835 N N . TYR B 1 143 ? -2.056 11.107 65.984 1.00 32.21 143 TYR B N 1
ATOM 2836 C CA . TYR B 1 143 ? -2.905 10.106 66.621 1.00 30.15 143 TYR B CA 1
ATOM 2837 C C . TYR B 1 143 ? -4.012 9.659 65.670 1.00 27.28 143 TYR B C 1
ATOM 2838 O O . TYR B 1 143 ? -4.536 10.463 64.904 1.00 25.86 143 TYR B O 1
ATOM 2847 N N . GLU B 1 144 ? -4.356 8.375 65.725 1.00 25.09 144 GLU B N 1
ATOM 2848 C CA . GLU B 1 144 ? -5.406 7.814 64.883 1.00 23.45 144 GLU B CA 1
ATOM 2849 C C . GLU B 1 144 ? -6.334 6.905 65.677 1.00 20.61 144 GLU B C 1
ATOM 2850 O O . GLU B 1 144 ? -5.909 6.254 66.627 1.00 22.55 144 GLU B O 1
ATOM 2856 N N . LEU B 1 145 ? -7.600 6.864 65.278 1.00 17.19 145 LEU B N 1
ATOM 2857 C CA . LEU B 1 145 ? -8.516 5.841 65.762 1.00 15.60 145 LEU B CA 1
ATOM 2858 C C . LEU B 1 145 ? -8.066 4.487 65.231 1.00 15.18 145 LEU B C 1
ATOM 2859 O O . LEU B 1 145 ? -7.365 4.412 64.224 1.00 16.67 145 LEU B O 1
ATOM 2864 N N . THR B 1 146 ? -8.478 3.420 65.902 1.00 15.53 146 THR B N 1
ATOM 2865 C CA . THR B 1 146 ? -8.101 2.072 65.489 1.00 16.32 146 THR B CA 1
ATOM 2866 C C . THR B 1 146 ? -9.189 1.421 64.635 1.00 15.63 146 THR B C 1
ATOM 2867 O O . THR B 1 146 ? -10.316 1.245 65.087 1.00 17.27 146 THR B O 1
ATOM 2871 N N . GLN B 1 147 ? -8.835 1.096 63.391 1.00 14.90 147 GLN B N 1
ATOM 2872 C CA . GLN B 1 147 ? -9.702 0.391 62.447 1.00 14.87 147 GLN B CA 1
ATOM 2873 C C . GLN B 1 147 ? -8.886 -0.705 61.797 1.00 13.01 147 GLN B C 1
ATOM 2874 O O . GLN B 1 147 ? -7.746 -0.459 61.416 1.00 14.28 147 GLN B O 1
ATOM 2880 N N . PRO B 1 148 ? -9.467 -1.899 61.598 1.00 12.18 148 PRO B N 1
ATOM 2881 C CA A PRO B 1 148 ? -8.732 -2.918 60.844 0.50 11.64 148 PRO B CA 1
ATOM 2882 C CA B PRO B 1 148 ? -8.730 -2.915 60.844 0.50 11.17 148 PRO B CA 1
ATOM 2883 C C . PRO B 1 148 ? -8.496 -2.435 59.414 1.00 10.71 148 PRO B C 1
ATOM 2884 O O . PRO B 1 148 ? -9.379 -1.814 58.827 1.00 11.65 148 PRO B O 1
ATOM 2891 N N . PRO B 1 149 ? -7.314 -2.711 58.862 1.00 8.94 149 PRO B N 1
ATOM 2892 C CA . PRO B 1 149 ? -7.023 -2.194 57.518 1.00 9.15 149 PRO B CA 1
ATOM 2893 C C . PRO B 1 149 ? -7.768 -2.896 56.384 1.00 8.72 149 PRO B C 1
ATOM 2894 O O . PRO B 1 149 ? -7.799 -2.371 55.279 1.00 8.16 149 PRO B O 1
ATOM 2898 N N . SER B 1 150 ? -8.363 -4.053 56.646 1.00 8.79 150 SER B N 1
ATOM 2899 C CA A SER B 1 150 ? -9.109 -4.755 55.608 0.70 9.49 150 SER B CA 1
ATOM 2900 C CA B SER B 1 150 ? -9.068 -4.807 55.613 0.30 10.31 150 SER B CA 1
ATOM 2901 C C . SER B 1 150 ? -10.307 -5.493 56.181 1.00 9.43 150 SER B C 1
ATOM 2902 O O . SER B 1 150 ? -10.311 -5.896 57.341 1.00 11.41 150 SER B O 1
ATOM 2907 N N . ALA B 1 151 ? -11.340 -5.620 55.357 1.00 9.21 151 ALA B N 1
ATOM 2908 C CA . ALA B 1 151 ? -12.524 -6.405 55.678 1.00 10.38 151 ALA B CA 1
ATOM 2909 C C . ALA B 1 151 ? -13.031 -6.998 54.372 1.00 10.38 151 ALA B C 1
ATOM 2910 O O . ALA B 1 151 ? -12.783 -6.462 53.297 1.00 11.31 151 ALA B O 1
ATOM 2912 N N . SER B 1 152 ? -13.739 -8.114 54.450 1.00 11.18 152 SER B N 1
ATOM 2913 C CA . SER B 1 152 ? -14.212 -8.770 53.245 1.00 12.48 152 SER B CA 1
ATOM 2914 C C . SER B 1 152 ? -15.450 -9.597 53.522 1.00 12.63 152 SER B C 1
ATOM 2915 O O . SER B 1 152 ? -15.720 -9.975 54.662 1.00 13.48 152 SER B O 1
ATOM 2918 N N . GLY B 1 153 ? -16.202 -9.865 52.464 1.00 12.43 153 GLY B N 1
ATOM 2919 C CA . GLY B 1 153 ? -17.345 -10.749 52.542 1.00 14.28 153 GLY B CA 1
ATOM 2920 C C . GLY B 1 153 ? -17.737 -11.182 51.148 1.00 15.07 153 GLY B C 1
ATOM 2921 O O . GLY B 1 153 ? -17.172 -10.707 50.164 1.00 15.29 153 GLY B O 1
ATOM 2922 N N . THR B 1 154 ? -18.704 -12.087 51.061 1.00 17.00 154 THR B N 1
ATOM 2923 C CA . THR B 1 154 ? -19.21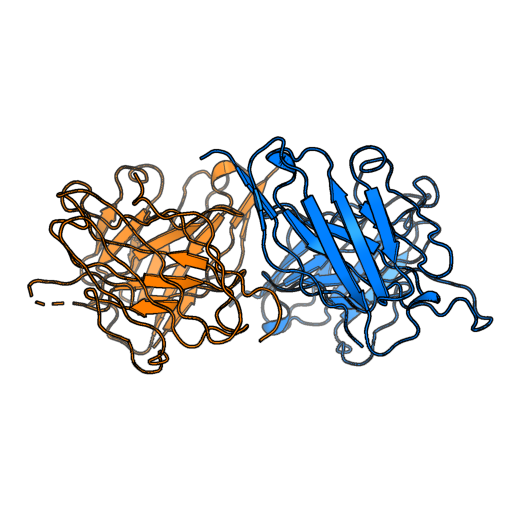8 -12.529 49.769 1.00 18.80 154 THR B CA 1
ATOM 2924 C C . THR B 1 154 ? -20.529 -11.800 49.462 1.00 17.68 154 THR B C 1
ATOM 2925 O O . THR B 1 154 ? -21.128 -11.213 50.364 1.00 15.95 154 THR B O 1
ATOM 2929 N N . PRO B 1 155 ? -20.967 -11.805 48.189 1.00 19.48 155 PRO B N 1
ATOM 2930 C CA . PRO B 1 155 ? -22.158 -11.014 47.847 1.00 19.14 155 PRO B CA 1
ATOM 2931 C C . PRO B 1 155 ? -23.392 -11.355 48.675 1.00 18.13 155 PRO B C 1
ATOM 2932 O O . PRO B 1 155 ? -23.717 -12.526 48.864 1.00 19.00 155 PRO B O 1
ATOM 2936 N N . GLY B 1 156 ? -24.063 -10.322 49.172 1.00 16.61 156 GLY B N 1
ATOM 2937 C CA . GLY B 1 156 ? -25.278 -10.491 49.943 1.00 16.90 156 GLY B CA 1
ATOM 2938 C C . GLY B 1 156 ? -25.057 -10.593 51.436 1.00 16.53 156 GLY B C 1
ATOM 2939 O O . GLY B 1 156 ? -26.009 -10.524 52.208 1.00 18.26 156 GLY B O 1
ATOM 2940 N N . GLN B 1 157 ? -23.805 -10.761 51.850 1.00 15.42 157 GLN B N 1
ATOM 2941 C CA . GLN B 1 157 ? -23.490 -10.841 53.268 1.00 15.64 157 GLN B CA 1
ATOM 2942 C C . GLN B 1 157 ? -23.575 -9.481 53.945 1.00 14.35 157 GLN B C 1
ATOM 2943 O O . GLN B 1 157 ? -23.577 -8.441 53.287 1.00 15.35 157 GLN B O 1
ATOM 2949 N N . ARG B 1 158 ? -23.674 -9.507 55.266 1.00 14.56 158 ARG B N 1
ATOM 2950 C CA . ARG B 1 158 ? -23.545 -8.304 56.073 1.00 15.20 158 ARG B CA 1
ATOM 2951 C C . ARG B 1 158 ? -22.144 -8.283 56.663 1.00 15.26 158 ARG B C 1
ATOM 2952 O O . ARG B 1 158 ? -21.726 -9.239 57.312 1.00 17.62 158 ARG B O 1
ATOM 2960 N N . VAL B 1 159 ? -21.404 -7.211 56.412 1.00 13.47 159 VAL B N 1
ATOM 2961 C CA A VAL B 1 159 ? -20.048 -7.066 56.926 0.80 13.70 159 VAL B CA 1
ATOM 2962 C CA B VAL B 1 159 ? -20.070 -7.086 56.969 0.20 13.23 159 VAL B CA 1
ATOM 2963 C C . VAL B 1 159 ? -20.001 -5.850 57.846 1.00 13.50 159 VAL B C 1
ATOM 2964 O O . VAL B 1 159 ? -20.569 -4.805 57.527 1.00 15.75 159 VAL B O 1
ATOM 2971 N N . THR B 1 160 ? -19.330 -5.977 58.977 1.00 13.31 160 THR B N 1
ATOM 2972 C CA . THR B 1 160 ? -19.195 -4.836 59.862 1.00 13.70 160 THR B CA 1
ATOM 2973 C C . THR B 1 160 ? -17.751 -4.373 59.910 1.00 14.62 160 THR B C 1
ATOM 2974 O O . THR B 1 160 ? -16.822 -5.172 59.816 1.00 16.96 160 THR B O 1
ATOM 2978 N N . ILE B 1 161 ? -17.582 -3.065 60.031 1.00 13.19 161 ILE B N 1
ATOM 2979 C CA . ILE B 1 161 ? -16.273 -2.456 60.159 1.00 13.83 161 ILE B CA 1
ATOM 2980 C C . ILE B 1 161 ? -16.249 -1.732 61.500 1.00 13.60 161 ILE B C 1
ATOM 2981 O O . ILE B 1 161 ? -17.144 -0.952 61.809 1.00 12.91 161 ILE B O 1
ATOM 2986 N N . SER B 1 162 ? -15.233 -2.011 62.307 1.00 16.26 162 SER B N 1
ATOM 2987 C CA . SER B 1 162 ? -15.167 -1.462 63.647 1.00 17.52 162 SER B CA 1
ATOM 2988 C C . SER B 1 162 ? -14.161 -0.328 63.750 1.00 16.91 162 SER B C 1
ATOM 2989 O O . SER B 1 162 ? -13.230 -0.212 62.953 1.00 19.09 162 SER B O 1
ATOM 2992 N N . CYS B 1 163 ? -14.379 0.511 64.747 1.00 15.64 163 CYS B N 1
ATOM 2993 C CA . CYS B 1 163 ? -13.540 1.662 65.000 1.00 15.76 163 CYS B CA 1
ATOM 2994 C C . CYS B 1 163 ? -13.448 1.817 66.514 1.00 17.03 163 CYS B C 1
ATOM 2995 O O . CYS B 1 163 ? -14.464 1.784 67.194 1.00 20.46 163 CYS B O 1
ATOM 2998 N N . SER B 1 164 ? -12.243 1.965 67.050 1.00 15.42 164 SER B N 1
ATOM 2999 C CA . SER B 1 164 ? -12.108 2.146 68.494 1.00 16.36 164 SER B CA 1
ATOM 3000 C C . SER B 1 164 ? -11.265 3.370 68.800 1.00 16.07 164 SER B C 1
ATOM 3001 O O . SER B 1 164 ? -10.299 3.676 68.108 1.00 17.09 164 SER B O 1
ATOM 3004 N N . GLY B 1 165 ? -11.656 4.084 69.847 1.00 16.87 165 GLY B N 1
ATOM 3005 C CA . GLY B 1 165 ? -10.970 5.304 70.209 1.00 18.30 165 GLY B CA 1
ATOM 3006 C C . GLY B 1 165 ? -10.780 5.380 71.704 1.00 19.91 165 GLY B C 1
ATOM 3007 O O . GLY B 1 165 ? -10.595 4.369 72.392 1.00 20.81 165 GLY B O 1
ATOM 3008 N N . SER B 1 166 ? -10.834 6.605 72.206 1.00 20.70 166 SER B N 1
ATOM 3009 C CA . SER B 1 166 ? -10.629 6.857 73.622 1.00 21.40 166 SER B CA 1
ATOM 3010 C C . SER B 1 166 ? -11.684 7.830 74.116 1.00 21.34 166 SER B C 1
ATOM 3011 O O . SER B 1 166 ? -12.491 8.341 73.344 1.00 21.40 166 SER B O 1
ATOM 3014 N N . SER B 1 167 ? -11.671 8.092 75.421 1.00 22.68 167 SER B N 1
ATOM 3015 C CA . SER B 1 167 ? -12.654 8.977 76.027 1.00 23.61 167 SER B CA 1
ATOM 3016 C C . SER B 1 167 ? -12.642 10.385 75.421 1.00 23.10 167 SER B C 1
ATOM 3017 O O . SER B 1 167 ? -13.685 11.032 75.347 1.00 25.36 167 SER B O 1
ATOM 3020 N N . SER B 1 168 ? -11.476 10.836 74.962 1.00 22.34 168 SER B N 1
ATOM 3021 C CA A SER B 1 168 ? -11.328 12.191 74.428 0.50 21.02 168 SER B CA 1
ATOM 3022 C CA B SER B 1 168 ? -11.336 12.190 74.433 0.50 22.27 168 SER B CA 1
ATOM 3023 C C . SER B 1 168 ? -11.923 12.369 73.027 1.00 20.97 168 SER B C 1
ATOM 3024 O O . SER B 1 168 ? -12.216 13.490 72.608 1.00 21.11 168 SER B O 1
ATOM 3029 N N . ASN B 1 169 ? -12.094 11.272 72.291 1.00 19.12 169 ASN B N 1
ATOM 3030 C CA . ASN B 1 169 ? -12.710 11.366 70.961 1.00 17.85 169 ASN B CA 1
ATOM 3031 C C . ASN B 1 169 ? -14.053 10.634 70.912 1.00 18.14 169 ASN B C 1
ATOM 3032 O O . ASN B 1 169 ? -15.083 11.217 71.245 1.00 19.05 169 ASN B O 1
ATOM 3037 N N . ILE B 1 170 ? -14.049 9.369 70.505 1.00 18.32 170 ILE B N 1
ATOM 3038 C CA . ILE B 1 170 ? -15.292 8.614 70.403 1.00 18.27 170 ILE B CA 1
ATOM 3039 C C . ILE B 1 170 ? -16.118 8.597 71.706 1.00 20.02 170 ILE B C 1
ATOM 3040 O O . ILE B 1 170 ? -17.341 8.716 71.667 1.00 21.50 170 ILE B O 1
ATOM 3045 N N . GLY B 1 171 ? -15.450 8.481 72.851 1.00 20.34 171 GLY B N 1
ATOM 3046 C CA . GLY B 1 171 ? -16.142 8.466 74.133 1.00 21.69 171 GLY B CA 1
ATOM 3047 C C . GLY B 1 171 ? -17.044 9.675 74.346 1.00 23.04 171 GLY B C 1
ATOM 3048 O O . GLY B 1 171 ? -18.164 9.545 74.833 1.00 25.11 171 GLY B O 1
ATOM 3049 N N . GLY B 1 172 ? -16.570 10.857 73.956 1.00 21.97 172 GLY B N 1
ATOM 3050 C CA . GLY B 1 172 ? -17.324 12.078 74.189 1.00 22.92 172 GLY B CA 1
ATOM 3051 C C . GLY B 1 172 ? -17.876 12.811 72.978 1.00 22.00 172 GLY B C 1
ATOM 3052 O O . GLY B 1 172 ? -18.407 13.915 73.104 1.00 23.39 172 GLY B O 1
ATOM 3053 N N . ASN B 1 173 ? -17.764 12.207 71.798 1.00 20.11 173 ASN B N 1
ATOM 3054 C CA . ASN B 1 173 ? -18.180 12.869 70.562 1.00 20.71 173 ASN B CA 1
ATOM 3055 C C . ASN B 1 173 ? -18.827 11.908 69.582 1.00 19.49 173 ASN B C 1
ATOM 3056 O O . ASN B 1 173 ? -18.656 10.697 69.681 1.00 21.55 173 ASN B O 1
ATOM 3061 N N . THR B 1 174 ? -19.569 12.454 68.629 1.00 18.68 174 THR B N 1
ATOM 3062 C CA . THR B 1 174 ? -20.199 11.613 67.617 1.00 18.53 174 THR B CA 1
ATOM 3063 C C . THR B 1 174 ? -19.182 11.103 66.586 1.00 16.08 174 THR B C 1
ATOM 3064 O O . THR B 1 174 ? -18.109 11.679 66.413 1.00 16.82 174 THR B O 1
ATOM 3068 N N . VAL B 1 175 ? -19.529 10.006 65.925 1.00 14.27 175 VAL B N 1
ATOM 3069 C CA . VAL B 1 175 ? -18.672 9.396 64.918 1.00 13.46 175 VAL B CA 1
ATOM 3070 C C . VAL B 1 175 ? -19.286 9.577 63.538 1.00 12.74 175 VAL B C 1
ATOM 3071 O O . VAL B 1 175 ? -20.502 9.483 63.362 1.00 12.84 175 VAL B O 1
ATOM 3075 N N . ASN B 1 176 ? -18.426 9.872 62.571 1.00 11.00 176 ASN B N 1
ATOM 3076 C CA . ASN B 1 176 ? -18.799 9.944 61.166 1.00 10.51 176 ASN B CA 1
ATOM 3077 C C . ASN B 1 176 ? -18.062 8.864 60.396 1.00 9.13 176 ASN B C 1
ATOM 3078 O O . ASN B 1 176 ? -16.993 8.422 60.819 1.00 10.00 176 ASN B O 1
ATOM 3083 N N . TRP B 1 177 ? -18.628 8.453 59.260 1.00 8.83 177 TRP B N 1
ATOM 3084 C CA . TRP B 1 177 ? -17.978 7.495 58.366 1.00 8.79 177 TRP B CA 1
ATOM 3085 C C . TRP B 1 177 ? -17.939 8.080 56.974 1.00 7.65 177 TRP B C 1
ATOM 3086 O O . TRP B 1 177 ? -18.931 8.647 56.507 1.00 9.61 177 TRP B O 1
ATOM 3097 N N . TYR B 1 178 ? -16.790 7.916 56.322 1.00 8.27 178 TYR B N 1
ATOM 3098 C CA . TYR B 1 178 ? -16.567 8.371 54.955 1.00 8.86 178 TYR B CA 1
ATOM 3099 C C . TYR B 1 178 ? -16.189 7.193 54.077 1.00 8.46 178 TYR B C 1
ATOM 3100 O O . TYR B 1 178 ? -15.457 6.305 54.501 1.00 9.87 178 TYR B O 1
ATOM 3109 N N . GLN B 1 179 ? -16.697 7.189 52.849 1.00 8.75 179 GLN B N 1
ATOM 3110 C CA . GLN B 1 179 ? -16.360 6.172 51.862 1.00 7.79 179 GLN B CA 1
ATOM 3111 C C . GLN B 1 179 ? -15.495 6.823 50.797 1.00 7.48 179 GLN B C 1
ATOM 3112 O O . GLN B 1 179 ? -15.825 7.912 50.316 1.00 9.74 179 GLN B O 1
ATOM 3118 N N . GLN B 1 180 ? -14.401 6.169 50.418 1.00 7.57 180 GLN B N 1
ATOM 3119 C CA . GLN B 1 180 ? -13.544 6.715 49.377 1.00 7.68 180 GLN B CA 1
ATOM 3120 C C . GLN B 1 180 ? -13.208 5.642 48.357 1.00 9.23 180 GLN B C 1
ATOM 3121 O O . GLN B 1 180 ? -12.589 4.628 48.668 1.00 9.82 180 GLN B O 1
ATOM 3127 N N . VAL B 1 181 ? -13.606 5.893 47.119 1.00 12.24 181 VAL B N 1
ATOM 3128 C CA . VAL B 1 181 ? -13.161 5.093 45.991 1.00 16.83 181 VAL B CA 1
ATOM 3129 C C . VAL B 1 181 ? -11.846 5.712 45.527 1.00 19.58 181 VAL B C 1
ATOM 3130 O O . VAL B 1 181 ? -11.743 6.927 45.424 1.00 19.61 181 VAL B O 1
ATOM 3134 N N . PRO B 1 182 ? -10.823 4.880 45.279 1.00 25.67 182 PRO B N 1
ATOM 3135 C CA . PRO B 1 182 ? -9.488 5.346 44.884 1.00 29.21 182 PRO B CA 1
ATOM 3136 C C . PRO B 1 182 ? -9.501 6.418 43.795 1.00 29.72 182 PRO B C 1
ATOM 3137 O O . PRO B 1 182 ? -10.222 6.279 42.811 1.00 30.28 182 PRO B O 1
ATOM 3141 N N . GLY B 1 183 ? -8.736 7.488 43.998 1.00 30.32 183 GLY B N 1
ATOM 3142 C CA . GLY B 1 183 ? -8.619 8.550 43.012 1.00 28.64 183 GLY B CA 1
ATOM 3143 C C . GLY B 1 183 ? -9.702 9.610 43.113 1.00 26.67 183 GLY B C 1
ATOM 3144 O O . GLY B 1 183 ? -9.670 10.619 42.401 1.00 27.87 183 GLY B O 1
ATOM 3145 N N . THR B 1 184 ? -10.665 9.384 44.000 1.00 23.64 184 THR B N 1
ATOM 3146 C CA . THR B 1 184 ? -11.779 10.307 44.158 1.00 20.76 184 THR B CA 1
ATOM 3147 C C . THR B 1 184 ? -11.866 10.803 45.595 1.00 17.51 184 THR B C 1
ATOM 3148 O O . THR B 1 184 ? -11.231 10.261 46.495 1.00 17.83 184 THR B O 1
ATOM 3152 N N . ALA B 1 185 ? -12.658 11.844 45.796 1.00 16.93 185 ALA B N 1
ATOM 3153 C CA . ALA B 1 185 ? -12.822 12.420 47.115 1.00 16.58 185 ALA B CA 1
ATOM 3154 C C . ALA B 1 185 ? -13.709 11.537 47.985 1.00 14.02 185 ALA B C 1
ATOM 3155 O O . ALA B 1 185 ? -14.615 10.870 47.489 1.00 14.03 185 ALA B O 1
ATOM 3157 N N . PRO B 1 186 ? -13.448 11.536 49.293 1.00 13.37 186 PRO B N 1
ATOM 3158 C CA . PRO B 1 186 ? -14.353 10.872 50.233 1.00 12.90 186 PRO B CA 1
ATOM 3159 C C . PRO B 1 186 ? -15.807 11.377 50.154 1.00 12.88 186 PRO B C 1
ATOM 3160 O O . PRO B 1 186 ? -16.041 12.539 49.781 1.00 16.99 186 PRO B O 1
ATOM 3164 N N . ARG B 1 187 ? -16.745 10.495 50.510 1.00 13.54 187 ARG B N 1
ATOM 3165 C CA . ARG B 1 187 ? -18.186 10.761 50.554 1.00 15.52 187 ARG B CA 1
ATOM 3166 C C . ARG B 1 187 ? -18.653 10.533 51.979 1.00 14.64 187 ARG B C 1
ATOM 3167 O O . ARG B 1 187 ? -18.356 9.494 52.561 1.00 15.06 187 ARG B O 1
ATOM 3175 N N . LEU B 1 188 ? -19.378 11.496 52.543 1.00 12.99 188 LEU B N 1
ATOM 3176 C CA . LEU B 1 188 ? -19.982 11.292 53.851 1.00 12.95 188 LEU B CA 1
ATOM 3177 C C . LEU B 1 188 ? -21.039 10.204 53.735 1.00 13.94 188 LEU B C 1
ATOM 3178 O O . LEU B 1 188 ? -21.956 10.295 52.924 1.00 15.49 188 LEU B O 1
ATOM 3183 N N . LEU B 1 189 ? -20.897 9.170 54.549 1.00 12.84 189 LEU B N 1
ATOM 3184 C CA . LEU B 1 189 ? -21.794 8.036 54.518 1.00 13.97 189 LEU B CA 1
ATOM 3185 C C . LEU B 1 189 ? -22.719 8.012 55.736 1.00 13.73 189 LEU B C 1
ATOM 3186 O O . LEU B 1 189 ? -23.920 7.737 55.622 1.00 15.53 189 LEU B O 1
ATOM 3191 N N . ILE B 1 190 ? -22.145 8.290 56.902 1.00 12.11 190 ILE B N 1
ATOM 3192 C CA . ILE B 1 190 ? -22.882 8.315 58.157 1.00 12.85 190 ILE B CA 1
ATOM 3193 C C . ILE B 1 190 ? -22.373 9.501 58.959 1.00 12.11 190 ILE B C 1
ATOM 3194 O O . ILE B 1 190 ? -21.166 9.731 59.033 1.00 12.36 190 ILE B O 1
ATOM 3199 N N . TYR B 1 191 ? -23.290 10.256 59.546 1.00 14.19 191 TYR B N 1
ATOM 3200 C CA . TYR B 1 191 ? -22.888 11.288 60.492 1.00 16.13 191 TYR B CA 1
ATOM 3201 C C . TYR B 1 191 ? -23.690 11.154 61.773 1.00 18.18 191 TYR B C 1
ATOM 3202 O O . TYR B 1 191 ? -24.737 10.503 61.791 1.00 19.26 191 TYR B O 1
ATOM 3211 N N . LYS B 1 192 ? -23.180 11.763 62.841 1.00 18.93 192 LYS B N 1
ATOM 3212 C CA . LYS B 1 192 ? -23.827 11.707 64.147 1.00 20.66 192 LYS B CA 1
ATOM 3213 C C . LYS B 1 192 ? -24.159 10.268 64.551 1.00 19.65 192 LYS B C 1
ATOM 3214 O O . LYS B 1 192 ? -25.289 9.961 64.937 1.00 21.58 192 LYS B O 1
ATOM 3220 N N . ASN B 1 193 ? -23.151 9.401 64.424 1.00 17.16 193 ASN B N 1
ATOM 3221 C CA . ASN B 1 193 ? -23.220 7.981 64.790 1.00 16.65 193 ASN B CA 1
ATOM 3222 C C . ASN B 1 193 ? -24.030 7.089 63.856 1.00 16.88 193 ASN B C 1
ATOM 3223 O O . ASN B 1 193 ? -23.599 5.984 63.531 1.00 16.18 193 ASN B O 1
ATOM 3228 N N . ASN B 1 194 ? -25.214 7.542 63.454 1.00 19.34 194 ASN B N 1
ATOM 3229 C CA . ASN B 1 194 ? -26.143 6.657 62.753 1.00 22.04 194 ASN B CA 1
ATOM 3230 C C . ASN B 1 194 ? -27.053 7.307 61.710 1.00 22.73 194 ASN B C 1
ATOM 3231 O O . ASN B 1 194 ? -28.008 6.684 61.260 1.00 24.33 194 ASN B O 1
ATOM 3236 N N . GLN B 1 195 ? -26.753 8.537 61.311 1.00 22.60 195 GLN B N 1
ATOM 3237 C CA . GLN B 1 195 ? -27.590 9.241 60.341 1.00 24.17 195 GLN B CA 1
ATOM 3238 C C . GLN B 1 195 ? -27.023 9.161 58.927 1.00 22.49 195 GLN B C 1
ATOM 3239 O O . GLN B 1 195 ? -25.821 9.315 58.739 1.00 20.74 195 GLN B O 1
ATOM 3245 N N . ARG B 1 196 ? -27.891 8.933 57.942 1.00 22.27 196 ARG B N 1
ATOM 3246 C CA A ARG B 1 196 ? -27.473 8.897 56.545 0.50 21.98 196 ARG B CA 1
ATOM 3247 C CA B ARG B 1 196 ? -27.484 8.892 56.538 0.50 21.30 196 ARG B CA 1
ATOM 3248 C C . ARG B 1 196 ? -27.831 10.185 55.811 1.00 22.13 196 ARG B C 1
ATOM 3249 O O . ARG B 1 196 ? -28.968 10.644 55.874 1.00 24.43 196 ARG B O 1
ATOM 3264 N N . PRO B 1 197 ? -26.853 10.771 55.102 1.00 21.19 197 PRO B N 1
ATOM 3265 C CA . PRO B 1 197 ? -27.159 11.896 54.212 1.00 22.45 197 PRO B CA 1
ATOM 3266 C C . PRO B 1 197 ? -28.115 11.454 53.111 1.00 22.96 197 PRO B C 1
ATOM 3267 O O . PRO B 1 197 ? -28.219 10.255 52.827 1.00 23.11 197 PRO B O 1
ATOM 3271 N N . SER B 1 198 ? -28.801 12.416 52.501 1.00 24.12 198 SER B N 1
ATOM 3272 C CA . SER B 1 198 ? -29.715 12.131 51.408 1.00 25.28 198 SER B CA 1
ATOM 3273 C C . SER B 1 198 ? -29.019 11.374 50.289 1.00 23.38 198 SER B C 1
ATOM 3274 O O . SER B 1 198 ? -27.951 11.767 49.822 1.00 24.24 198 SER B O 1
ATOM 3277 N N . GLY B 1 199 ? -29.625 10.276 49.862 1.00 20.32 199 GLY B N 1
ATOM 3278 C CA . GLY B 1 199 ? -29.074 9.533 48.752 1.00 18.98 199 GLY B CA 1
ATOM 3279 C C . GLY B 1 199 ? -28.163 8.393 49.150 1.00 15.81 199 GLY B C 1
ATOM 3280 O O . GLY B 1 199 ? -27.875 7.536 48.321 1.00 16.46 199 GLY B O 1
ATOM 3281 N N . VAL B 1 200 ? -27.700 8.362 50.398 1.00 13.68 200 VAL B N 1
ATOM 3282 C CA . VAL B 1 200 ? -26.863 7.240 50.823 1.00 12.21 200 VAL B CA 1
ATOM 3283 C C . VAL B 1 200 ? -27.733 6.007 50.981 1.00 11.70 200 VAL B C 1
ATOM 3284 O O . VAL B 1 200 ? -28.748 6.046 51.671 1.00 13.06 200 VAL B O 1
ATOM 3288 N N . PRO B 1 201 ? -27.337 4.903 50.330 1.00 12.09 201 PRO B N 1
ATOM 3289 C CA . PRO B 1 201 ? -28.118 3.670 50.396 1.00 13.10 201 PRO B CA 1
ATOM 3290 C C . PRO B 1 201 ? -28.397 3.202 51.819 1.00 13.65 201 PRO B C 1
ATOM 3291 O O . PRO B 1 201 ? -27.536 3.270 52.707 1.00 12.83 201 PRO B O 1
ATOM 3295 N N . ASP B 1 202 ? -29.605 2.695 52.021 1.00 14.89 202 ASP B N 1
ATOM 3296 C CA . ASP B 1 202 ? -30.013 2.238 53.345 1.00 15.35 202 ASP B CA 1
ATOM 3297 C C . ASP B 1 202 ? -29.308 0.946 53.796 1.00 13.68 202 ASP B C 1
ATOM 3298 O O . ASP B 1 202 ? -29.510 0.494 54.915 1.00 16.34 202 ASP B O 1
ATOM 3303 N N . ARG B 1 203 ? -28.473 0.374 52.930 1.00 13.36 203 ARG B N 1
ATOM 3304 C CA . ARG B 1 203 ? -27.647 -0.778 53.290 1.00 12.94 203 ARG B CA 1
ATOM 3305 C C . ARG B 1 203 ? -26.520 -0.390 54.245 1.00 12.10 203 ARG B C 1
ATOM 3306 O O . ARG B 1 203 ? -25.883 -1.261 54.836 1.00 13.23 203 ARG B O 1
ATOM 3314 N N . PHE B 1 204 ? -26.258 0.910 54.382 1.00 11.09 204 PHE B N 1
ATOM 3315 C CA . PHE B 1 204 ? -25.250 1.385 55.322 1.00 11.26 204 PHE B CA 1
ATOM 3316 C C . PHE B 1 204 ? -25.889 1.817 56.625 1.00 11.98 204 PHE B C 1
ATOM 3317 O O . PHE B 1 204 ? -26.832 2.606 56.624 1.00 14.43 204 PHE B O 1
ATOM 3325 N N . SER B 1 205 ? -25.368 1.323 57.740 1.00 11.99 205 SER B N 1
ATOM 3326 C CA . SER B 1 205 ? -25.862 1.769 59.036 1.00 12.93 205 SER B CA 1
ATOM 3327 C C . SER B 1 205 ? -24.714 1.887 60.020 1.00 13.13 205 SER B C 1
ATOM 3328 O O . SER B 1 205 ? -23.688 1.236 59.880 1.00 14.17 205 SER B O 1
ATOM 3331 N N . GLY B 1 206 ? -24.884 2.748 61.009 1.00 13.29 206 GLY B N 1
ATOM 3332 C CA . GLY B 1 206 ? -23.824 2.976 61.965 1.00 13.94 206 GLY B CA 1
ATOM 3333 C C . GLY B 1 206 ? -24.330 2.889 63.380 1.00 15.51 206 GLY B C 1
ATOM 3334 O O . GLY B 1 206 ? -25.517 3.094 63.638 1.00 17.42 206 GLY B O 1
ATOM 3335 N N . SER B 1 207 ? -23.425 2.586 64.299 1.00 15.61 207 SER B N 1
ATOM 3336 C CA . SER B 1 207 ? -23.760 2.587 65.713 1.00 17.62 207 SER B CA 1
ATOM 3337 C C . SER B 1 207 ? -22.540 3.006 66.510 1.00 18.46 207 SER B C 1
ATOM 3338 O O . SER B 1 207 ? -21.416 2.971 66.012 1.00 16.85 207 SER B O 1
ATOM 3341 N N . LYS B 1 208 ? -22.776 3.407 67.752 1.00 19.15 208 LYS B N 1
ATOM 3342 C CA . LYS B 1 208 ? -21.714 3.823 68.654 1.00 19.94 208 LYS B CA 1
ATOM 3343 C C . LYS B 1 208 ? -22.030 3.337 70.057 1.00 21.34 208 LYS B C 1
ATOM 3344 O O . LYS B 1 208 ? -23.169 3.435 70.501 1.00 24.28 208 LYS B O 1
ATOM 3350 N N . SER B 1 209 ? -21.018 2.818 70.743 1.00 21.55 209 SER B N 1
ATOM 3351 C CA . SER B 1 209 ? -21.169 2.391 72.129 1.00 24.40 209 SER B CA 1
ATOM 3352 C C . SER B 1 209 ? -19.874 2.649 72.871 1.00 23.71 209 SER B C 1
ATOM 3353 O O . SER B 1 209 ? -18.839 2.084 72.535 1.00 23.49 209 SER B O 1
ATOM 3356 N N . GLY B 1 210 ? -19.933 3.497 73.894 1.00 24.60 210 GLY B N 1
ATOM 3357 C CA . GLY B 1 210 ? -18.747 3.835 74.659 1.00 25.25 210 GLY B CA 1
ATOM 3358 C C . GLY B 1 210 ? -17.675 4.470 73.791 1.00 24.41 210 GLY B C 1
ATOM 3359 O O . GLY B 1 210 ? -17.897 5.515 73.182 1.00 26.06 210 GLY B O 1
ATOM 3360 N N . THR B 1 211 ? -16.509 3.837 73.739 1.00 21.86 211 THR B N 1
ATOM 3361 C CA . THR B 1 211 ? -15.392 4.352 72.956 1.00 22.41 211 THR B CA 1
ATOM 3362 C C . THR B 1 211 ? -15.220 3.607 71.634 1.00 20.90 211 THR B C 1
ATOM 3363 O O . THR B 1 211 ? -14.167 3.702 71.012 1.00 21.94 211 THR B O 1
ATOM 3367 N N . SER B 1 212 ? -16.250 2.871 71.220 1.00 20.15 212 SER B N 1
ATOM 3368 C CA . SER B 1 212 ? -16.212 2.149 69.948 1.00 20.14 212 SER B CA 1
ATOM 3369 C C . SER B 1 212 ? -17.379 2.504 69.052 1.00 17.03 212 SER B C 1
ATOM 3370 O O . SER B 1 212 ? -18.426 2.953 69.502 1.00 18.33 212 SER B O 1
ATOM 3373 N N . ALA B 1 213 ? -17.173 2.303 67.755 1.00 14.91 213 ALA B N 1
ATOM 3374 C CA . ALA B 1 213 ? -18.223 2.514 66.769 1.00 13.97 213 ALA B CA 1
ATOM 3375 C C . ALA B 1 213 ? -18.140 1.456 65.687 1.00 13.62 213 ALA B C 1
ATOM 3376 O O . ALA B 1 213 ? -17.108 0.812 65.514 1.00 14.78 213 ALA B O 1
ATOM 3378 N N . SER B 1 214 ? -19.235 1.282 64.960 1.00 11.75 214 SER B N 1
ATOM 3379 C CA A SER B 1 214 ? -19.302 0.255 63.934 0.50 12.13 214 SER B CA 1
ATOM 3380 C CA B SER B 1 214 ? -19.302 0.256 63.928 0.50 11.76 214 SER B CA 1
ATOM 3381 C C . SER B 1 214 ? -20.094 0.736 62.734 1.00 11.21 214 SER B C 1
ATOM 3382 O O . SER B 1 214 ? -21.080 1.461 62.881 1.00 12.61 214 SER B O 1
ATOM 3387 N N . LEU B 1 215 ? -19.637 0.335 61.555 1.00 10.27 215 LEU B N 1
ATOM 3388 C CA . LEU B 1 215 ? -20.361 0.556 60.316 1.00 10.25 215 LEU B CA 1
ATOM 3389 C C . LEU B 1 215 ? -20.779 -0.814 59.806 1.00 10.51 215 LEU B C 1
ATOM 3390 O O . LEU B 1 215 ? -19.942 -1.704 59.657 1.00 12.11 215 LEU B O 1
ATOM 3395 N N . ALA B 1 216 ? -22.066 -0.991 59.538 1.00 11.31 216 ALA B N 1
ATOM 3396 C CA . ALA B 1 216 ? -22.543 -2.247 58.988 1.00 12.76 216 ALA B CA 1
ATOM 3397 C C . ALA B 1 216 ? -22.950 -2.025 57.540 1.00 11.76 216 ALA B C 1
ATOM 3398 O O . ALA B 1 216 ? -23.652 -1.060 57.226 1.00 13.46 216 ALA B O 1
ATOM 3400 N N . ILE B 1 217 ? -22.474 -2.911 56.666 1.00 12.83 217 ILE B N 1
ATOM 3401 C CA A ILE B 1 217 ? -22.851 -2.894 55.265 0.50 14.53 217 ILE B CA 1
ATOM 3402 C CA B ILE B 1 217 ? -22.831 -2.901 55.253 0.50 14.40 217 ILE B CA 1
ATOM 3403 C C . ILE B 1 217 ? -23.593 -4.180 54.952 1.00 12.93 217 ILE B C 1
ATOM 3404 O O . ILE B 1 217 ? -23.010 -5.275 54.934 1.00 14.44 217 ILE B O 1
ATOM 3413 N N . SER B 1 218 ? -24.891 -4.052 54.738 1.00 14.05 218 SER B N 1
ATOM 3414 C CA A SER B 1 218 ? -25.710 -5.212 54.425 0.50 14.80 218 SER B CA 1
ATOM 3415 C CA B SER B 1 218 ? -25.707 -5.211 54.423 0.50 14.71 218 SER B CA 1
ATOM 3416 C C . SER B 1 218 ? -25.836 -5.389 52.917 1.00 14.53 218 SER B C 1
ATOM 3417 O O . SER B 1 218 ? -25.576 -4.457 52.146 1.00 15.08 218 SER B O 1
ATOM 3422 N N . GLY B 1 219 ? -26.232 -6.584 52.498 1.00 13.91 219 GLY B N 1
ATOM 3423 C CA . GLY B 1 219 ? -26.420 -6.859 51.086 1.00 14.38 219 GLY B CA 1
ATOM 3424 C C . GLY B 1 219 ? -25.184 -6.526 50.274 1.00 14.08 219 GLY B C 1
ATOM 3425 O O . GLY B 1 219 ? -25.266 -5.891 49.220 1.00 14.58 219 GLY B O 1
ATOM 3426 N N . LEU B 1 220 ? -24.034 -6.960 50.770 1.00 14.15 220 LEU B N 1
ATOM 3427 C CA . LEU B 1 220 ? -22.749 -6.621 50.168 1.00 13.84 220 LEU B CA 1
ATOM 3428 C C . LEU B 1 220 ? -22.695 -6.867 48.656 1.00 14.09 220 LEU B C 1
ATOM 3429 O O . LEU B 1 220 ? -23.160 -7.892 48.168 1.00 14.61 220 LEU B O 1
ATOM 3434 N N . ARG B 1 221 ? -22.132 -5.919 47.915 1.00 14.26 221 ARG B N 1
ATOM 3435 C CA . ARG B 1 221 ? -22.003 -6.068 46.467 1.00 14.18 221 ARG B CA 1
ATOM 3436 C C . ARG B 1 221 ? -20.777 -5.314 45.981 1.00 13.46 221 ARG B C 1
ATOM 3437 O O . ARG B 1 221 ? -20.191 -4.520 46.726 1.00 12.69 221 ARG B O 1
ATOM 3445 N N . SER B 1 222 ? -20.403 -5.548 44.729 1.00 15.19 222 SER B N 1
ATOM 3446 C CA A SER B 1 222 ? -19.158 -5.018 44.177 0.50 16.72 222 SER B CA 1
ATOM 3447 C CA B SER B 1 222 ? -19.152 -5.021 44.193 0.50 16.62 222 SER B CA 1
ATOM 3448 C C . SER B 1 222 ? -19.016 -3.504 44.300 1.00 15.05 222 SER B C 1
ATOM 3449 O O . SER B 1 222 ? -17.921 -3.001 44.530 1.00 14.98 222 SER B O 1
ATOM 3454 N N . GLU B 1 223 ? -20.117 -2.773 44.150 1.00 14.63 223 GLU B N 1
ATOM 3455 C CA . GLU B 1 223 ? -20.016 -1.312 44.223 1.00 14.97 223 GLU B CA 1
ATOM 3456 C C . GLU B 1 223 ? -19.639 -0.781 45.616 1.00 13.45 223 GLU B C 1
ATOM 3457 O O . GLU B 1 223 ? -19.324 0.404 45.779 1.00 14.49 223 GLU B O 1
ATOM 3463 N N . ASP B 1 224 ? -19.670 -1.657 46.616 1.00 12.59 224 ASP B N 1
ATOM 3464 C CA . ASP B 1 224 ? -19.243 -1.297 47.963 1.00 11.40 224 ASP B CA 1
ATOM 3465 C C . ASP B 1 224 ? -17.731 -1.373 48.153 1.00 10.69 224 ASP B C 1
ATOM 3466 O O . ASP B 1 224 ? -17.219 -0.954 49.196 1.00 11.81 224 ASP B O 1
ATOM 3471 N N . GLU B 1 225 ? -17.010 -1.912 47.172 1.00 11.03 225 GLU B N 1
ATOM 3472 C CA . GLU B 1 225 ? -15.552 -1.961 47.283 1.00 11.52 225 GLU B CA 1
ATOM 3473 C C . GLU B 1 225 ? -14.965 -0.554 47.311 1.00 11.51 225 GLU B C 1
ATOM 3474 O O . GLU B 1 225 ? -15.107 0.206 46.356 1.00 13.85 225 GLU B O 1
ATOM 3480 N N . ALA B 1 226 ? -14.319 -0.219 48.419 1.00 9.66 226 ALA B N 1
ATOM 3481 C CA . ALA B 1 226 ? -13.878 1.137 48.681 1.00 9.45 226 ALA B CA 1
ATOM 3482 C C . ALA B 1 226 ? -13.100 1.110 49.981 1.00 8.56 226 ALA B C 1
ATOM 3483 O O . ALA B 1 226 ? -13.062 0.084 50.678 1.00 9.49 226 ALA B O 1
ATOM 3485 N N . ASP B 1 227 ? -12.499 2.247 50.310 1.00 8.57 227 ASP B N 1
ATOM 3486 C CA . ASP B 1 227 ? -11.910 2.466 51.614 1.00 9.51 227 ASP B CA 1
ATOM 3487 C C . ASP B 1 227 ? -12.912 3.207 52.513 1.00 8.59 227 ASP B C 1
ATOM 3488 O O . ASP B 1 227 ? -13.574 4.154 52.093 1.00 12.24 227 ASP B O 1
ATOM 3493 N N . TYR B 1 228 ? -13.024 2.774 53.757 1.00 8.34 228 TYR B N 1
ATOM 3494 C CA . TYR B 1 228 ? -13.959 3.373 54.706 1.00 8.52 228 TYR B CA 1
ATOM 3495 C C . TYR B 1 228 ? -13.189 3.933 55.879 1.00 8.34 228 TYR B C 1
ATOM 3496 O O . TYR B 1 228 ? -12.386 3.231 56.493 1.00 10.33 228 TYR B O 1
ATOM 3505 N N . TYR B 1 229 ? -13.451 5.198 56.205 1.00 7.87 229 TYR B N 1
ATOM 3506 C CA . TYR B 1 229 ? -12.774 5.869 57.305 1.00 8.12 229 TYR B CA 1
ATOM 3507 C C . TYR B 1 229 ? -13.763 6.302 58.360 1.00 8.42 229 TYR B C 1
ATOM 3508 O O . TYR B 1 229 ? -14.770 6.943 58.063 1.00 9.78 229 TYR B O 1
ATOM 3517 N N . CYS B 1 230 ? -13.459 5.956 59.602 1.00 8.99 230 CYS B N 1
ATOM 3518 C CA A CYS B 1 230 ? -14.205 6.544 60.704 0.70 8.64 230 CYS B CA 1
ATOM 3519 C CA B CYS B 1 230 ? -14.135 6.465 60.785 0.30 11.48 230 CYS B CA 1
ATOM 3520 C C . CYS B 1 230 ? -13.504 7.814 61.158 1.00 9.58 230 CYS B C 1
ATOM 3521 O O . CYS B 1 230 ? -12.304 8.025 60.913 1.00 10.77 230 CYS B O 1
ATOM 3526 N N . GLU B 1 231 ? -14.276 8.706 61.779 1.00 9.71 231 GLU B N 1
ATOM 3527 C CA . GLU B 1 231 ? -13.745 9.999 62.199 1.00 10.04 231 GLU B CA 1
ATOM 3528 C C . GLU B 1 231 ? -14.538 10.506 63.387 1.00 11.36 231 GLU B C 1
ATOM 3529 O O . GLU B 1 231 ? -15.740 10.301 63.463 1.00 11.93 231 GLU B O 1
ATOM 3535 N N . ALA B 1 232 ? -13.855 11.162 64.317 1.00 10.67 232 ALA B N 1
ATOM 3536 C CA . ALA B 1 232 ? -14.515 11.765 65.464 1.00 12.23 232 ALA B CA 1
ATOM 3537 C C . ALA B 1 232 ? -13.732 12.992 65.884 1.00 11.34 232 ALA B C 1
ATOM 3538 O O . ALA B 1 232 ? -12.519 13.051 65.725 1.00 13.64 232 ALA B O 1
ATOM 3540 N N . TRP B 1 233 ? -14.438 13.973 66.437 1.00 12.52 233 TRP B N 1
ATOM 3541 C CA . TRP B 1 233 ? -13.793 15.124 67.056 1.00 13.88 233 TRP B CA 1
ATOM 3542 C C . TRP B 1 233 ? -13.053 14.673 68.315 1.00 14.45 233 TRP B C 1
ATOM 3543 O O . TRP B 1 233 ? -13.537 13.809 69.054 1.00 15.38 233 TRP B O 1
ATOM 3554 N N . ASP B 1 234 ? -11.864 15.224 68.533 1.00 16.23 234 ASP B N 1
ATOM 3555 C CA . ASP B 1 234 ? -11.130 14.998 69.774 1.00 18.66 234 ASP B CA 1
ATOM 3556 C C . ASP B 1 234 ? -11.007 16.325 70.498 1.00 18.86 234 ASP B C 1
ATOM 3557 O O . ASP B 1 234 ? -10.372 17.260 70.001 1.00 19.98 234 ASP B O 1
ATOM 3562 N N . GLY B 1 235 ? -11.617 16.402 71.676 1.00 21.97 235 GLY B N 1
ATOM 3563 C CA . GLY B 1 235 ? -11.650 17.634 72.444 1.00 24.91 235 GLY B CA 1
ATOM 3564 C C . GLY B 1 235 ? -10.290 18.069 72.944 1.00 26.69 235 GLY B C 1
ATOM 3565 O O . GLY B 1 235 ? -10.046 19.260 73.141 1.00 29.37 235 GLY B O 1
ATOM 3566 N N . GLY B 1 236 ? -9.401 17.105 73.165 1.00 27.05 236 GLY B N 1
ATOM 3567 C CA . GLY B 1 236 ? -8.065 17.406 73.644 1.00 28.22 236 GLY B CA 1
ATOM 3568 C C . GLY B 1 236 ? -7.186 17.977 72.548 1.00 28.80 236 GLY B C 1
ATOM 3569 O O . GLY B 1 236 ? -6.394 18.887 72.783 1.00 30.28 236 GLY B O 1
ATOM 3570 N N . LEU B 1 237 ? -7.330 17.437 71.342 1.00 28.87 237 LEU B N 1
ATOM 3571 C CA . LEU B 1 237 ? -6.557 17.899 70.196 1.00 28.37 237 LEU B CA 1
ATOM 3572 C C . LEU B 1 237 ? -7.222 19.092 69.517 1.00 28.32 237 LEU B C 1
ATOM 3573 O O . LEU B 1 237 ? -6.603 19.772 68.698 1.00 29.74 237 LEU B O 1
ATOM 3578 N N . ARG B 1 238 ? -8.484 19.334 69.859 1.00 27.61 238 ARG B N 1
ATOM 3579 C CA . ARG B 1 238 ? -9.264 20.420 69.267 1.00 27.71 238 ARG B CA 1
ATOM 3580 C C . ARG B 1 238 ? -9.375 20.270 67.752 1.00 26.68 238 ARG B C 1
ATOM 3581 O O . ARG B 1 238 ? -9.229 21.234 67.003 1.00 28.06 238 ARG B O 1
ATOM 3589 N N . GLY B 1 239 ? -9.630 19.049 67.304 1.00 23.01 239 GLY B N 1
ATOM 3590 C CA . GLY B 1 239 ? -9.743 18.782 65.883 1.00 20.28 239 GLY B CA 1
ATOM 3591 C C . GLY B 1 239 ? -10.168 17.354 65.623 1.00 17.90 239 GLY B C 1
ATOM 3592 O O . GLY B 1 239 ? -10.320 16.564 66.545 1.00 17.17 239 GLY B O 1
ATOM 3593 N N . GLY B 1 240 ? -10.341 17.019 64.354 1.00 16.34 240 GLY B N 1
ATOM 3594 C CA . GLY B 1 240 ? -10.800 15.694 63.999 1.00 14.89 240 GLY B CA 1
ATOM 3595 C C . GLY B 1 240 ? -9.691 14.668 64.021 1.00 14.48 240 GLY B C 1
ATOM 3596 O O . GLY B 1 240 ? -8.523 14.986 63.793 1.00 16.08 240 GLY B O 1
ATOM 3597 N N . VAL B 1 241 ? -10.058 13.427 64.309 1.00 11.83 241 VAL B N 1
ATOM 3598 C CA A VAL B 1 241 ? -9.116 12.323 64.214 0.50 12.46 241 VAL B CA 1
ATOM 3599 C CA B VAL B 1 241 ? -9.118 12.329 64.213 0.50 13.26 241 VAL B CA 1
ATOM 3600 C C . VAL B 1 241 ? -9.754 11.233 63.379 1.00 11.78 241 VAL B C 1
ATOM 3601 O O . VAL B 1 241 ? -10.938 10.966 63.505 1.00 11.62 241 VAL B O 1
ATOM 3608 N N . PHE B 1 242 ? -8.959 10.635 62.501 1.00 14.44 242 PHE B N 1
ATOM 3609 C CA . PHE B 1 242 ? -9.431 9.588 61.601 1.00 12.56 242 PHE B CA 1
ATOM 3610 C C . PHE B 1 242 ? -8.898 8.239 62.032 1.00 13.05 242 PHE B C 1
ATOM 3611 O O . PHE B 1 242 ? -7.818 8.134 62.620 1.00 14.58 242 PHE B O 1
ATOM 3619 N N . GLY B 1 243 ? -9.646 7.196 61.701 1.00 12.93 243 GLY B N 1
ATOM 3620 C CA . GLY B 1 243 ? -9.091 5.857 61.707 1.00 13.63 243 GLY B CA 1
ATOM 3621 C C . GLY B 1 243 ? -8.183 5.710 60.499 1.00 11.90 243 GLY B C 1
ATOM 3622 O O . GLY B 1 243 ? -8.185 6.554 59.589 1.00 11.44 243 GLY B O 1
ATOM 3623 N N . GLY B 1 244 ? -7.417 4.625 60.466 1.00 12.02 244 GLY B N 1
ATOM 3624 C CA . GLY B 1 244 ? -6.477 4.391 59.388 1.00 12.95 244 GLY B CA 1
ATOM 3625 C C . GLY B 1 244 ? -7.116 3.969 58.080 1.00 11.40 244 GLY B C 1
ATOM 3626 O O . GLY B 1 244 ? -6.433 3.914 57.058 1.00 13.54 244 GLY B O 1
ATOM 3627 N N . GLY B 1 245 ? -8.414 3.680 58.098 1.00 11.05 245 GLY B N 1
ATOM 3628 C CA . GLY B 1 245 ? -9.103 3.240 56.896 1.00 10.80 245 GLY B CA 1
ATOM 3629 C C . GLY B 1 245 ? -9.187 1.729 56.807 1.00 10.32 245 GLY B C 1
ATOM 3630 O O . GLY B 1 245 ? -8.247 1.023 57.163 1.00 11.67 245 GLY B O 1
ATOM 3631 N N . THR B 1 246 ? -10.330 1.248 56.332 1.00 9.97 246 THR B N 1
ATOM 3632 C CA . THR B 1 246 ? -10.539 -0.171 56.086 1.00 10.24 246 THR B CA 1
ATOM 3633 C C . THR B 1 246 ? -10.859 -0.370 54.609 1.00 9.58 246 THR B C 1
ATOM 3634 O O . THR B 1 246 ? -11.821 0.208 54.104 1.00 10.77 246 THR B O 1
ATOM 3638 N N . LYS B 1 247 ? -10.052 -1.176 53.923 1.00 9.28 247 LYS B N 1
ATOM 3639 C CA A LYS B 1 247 ? -10.317 -1.544 52.538 0.50 9.63 247 LYS B CA 1
ATOM 3640 C CA B LYS B 1 247 ? -10.311 -1.541 52.540 0.50 9.51 247 LYS B CA 1
ATOM 3641 C C . LYS B 1 247 ? -11.278 -2.722 52.524 1.00 9.43 247 LYS B C 1
ATOM 3642 O O . LYS B 1 247 ? -10.968 -3.787 53.058 1.00 10.55 247 LYS B O 1
ATOM 3649 N N . LEU B 1 248 ? -12.446 -2.525 51.928 1.00 9.65 248 LEU B N 1
ATOM 3650 C CA . LEU B 1 248 ? -13.459 -3.569 51.849 1.00 10.11 248 LEU B CA 1
ATOM 3651 C C . LEU B 1 248 ? -13.406 -4.253 50.492 1.00 10.91 248 LEU B C 1
ATOM 3652 O O . LEU B 1 248 ? -13.502 -3.597 49.459 1.00 11.41 248 LEU B O 1
ATOM 3657 N N . THR B 1 249 ? -13.241 -5.573 50.505 1.00 11.85 249 THR B N 1
ATOM 3658 C CA A THR B 1 249 ? -13.194 -6.382 49.290 0.50 13.35 249 THR B CA 1
ATOM 3659 C CA B THR B 1 249 ? -13.247 -6.340 49.270 0.50 13.30 249 THR B CA 1
ATOM 3660 C C . THR B 1 249 ? -14.401 -7.324 49.260 1.00 12.66 249 THR B C 1
ATOM 3661 O O . THR B 1 249 ? -14.814 -7.838 50.300 1.00 13.98 249 THR B O 1
ATOM 3668 N N . VAL B 1 250 ? -14.951 -7.559 48.076 1.00 14.49 250 VAL B N 1
ATOM 3669 C CA . VAL B 1 250 ? -16.053 -8.491 47.929 1.00 17.38 250 VAL B CA 1
ATOM 3670 C C . VAL B 1 250 ? -15.520 -9.720 47.210 1.00 20.24 250 VAL B C 1
ATOM 3671 O O . VAL B 1 250 ? -15.079 -9.629 46.063 1.00 22.46 250 VAL B O 1
ATOM 3675 N N . LEU B 1 251 ? -15.553 -10.859 47.897 1.00 23.07 251 LEU B N 1
ATOM 3676 C CA . LEU B 1 251 ? -14.941 -12.093 47.407 1.00 26.95 251 LEU B CA 1
ATOM 3677 C C . LEU B 1 251 ? -15.932 -13.104 46.844 1.00 30.42 251 LEU B C 1
ATOM 3678 O O . LEU B 1 251 ? -17.143 -12.940 46.972 1.00 32.42 251 LEU B O 1
ATOM 3683 N N . GL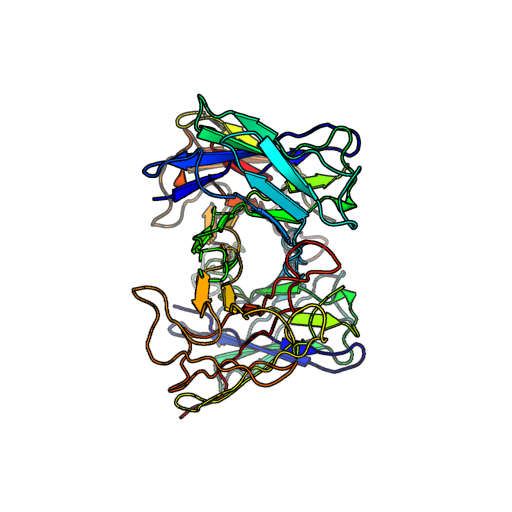Y B 1 252 ? -15.386 -14.147 46.217 1.00 32.47 252 GLY B N 1
ATOM 3684 C CA . GLY B 1 252 ? -16.133 -15.328 45.809 1.00 34.50 252 GLY B CA 1
ATOM 3685 C C . GLY B 1 252 ? -17.436 -15.116 45.063 1.00 37.04 252 GLY B C 1
ATOM 3686 O O . GLY B 1 252 ? -17.682 -14.051 44.493 1.00 37.57 252 GLY B O 1
ATOM 3687 N N . ASP B 1 253 ? -18.275 -16.149 45.075 1.00 38.80 253 ASP B N 1
ATOM 3688 C CA . ASP B 1 253 ? -19.562 -16.118 44.392 1.00 40.25 253 ASP B CA 1
ATOM 3689 C C . ASP B 1 253 ? -20.701 -16.424 45.361 1.00 41.54 253 ASP B C 1
ATOM 3690 O O . ASP B 1 253 ? -20.506 -17.104 46.370 1.00 42.61 253 ASP B O 1
ATOM 3693 N N . TYR B 1 254 ? -21.892 -15.923 45.046 1.00 41.61 254 TYR B N 1
ATOM 3694 C CA . TYR B 1 254 ? -23.067 -16.156 45.878 1.00 42.08 254 TYR B CA 1
#

Foldseek 3Di:
DAWAKDAAAEEAFFAKDKIKIADPDDQLQFWKKWKWWAAVPWDIDTAWIARQVPRDIGGFPVHPPQWDWGDDNVRRMIMIIGNGDDQRSFTWMKMFTFPFGPPPPDDGAGDTAHIHFTYGYGYDDVPAWAWDQEDEEAFFDKDKIKTFAACQWLQPHAKWKWWAAPSGDTHTAATRFFDGDPPRDPLWGKHGDHRMIMIIRNGDDQVSQTKMKMKTQGNVRRTIHIYGIYGYYHDD/DAWAKDAAAEAEFFAKDKIKIADDDDQLQAWKKWKWWAAVPWFIDTAWIARQVPGPIGGFPVHPPQWDWGDDNVRRMIMIIGNGDDQRSFTWMKMFTFPAVHAGDGAHIYFTYGYGYHCPAWAWDAEDEEAAQAKTKTKTFDDCQWLQPWFKWKWWAAPSGDTHTAATRFFDGDPPRDPQWGKHGDHRMIMIMGGRDDQVSFTWMKMKTQGNVSRGMHIHGIYGYDHDDDD

Secondary structure (P-SEA, 3-state):
cbbbbbcbbbbcccbbbbbbccccccccccbbbbbbbbcccbbbbbccccccccccccccccccccbbbbbbcccccccccccccccccbbbbbbbbcccccccccbbbbbbcccccbbbbbbcccccccccccccccccbbbbbbbbbcccccccbbbbbbbbcccbbbbbcccccccccccccccbbbbbcccccccccccccccccbbbbbbbbbccccbbbbccbbbbbbcc/cbbbbbcbbbbcccbbbbbbbbbcccccccbbbbbbbbcccbbbbbccccccccccccccccccccbbbbbbcccccccccccccccccbbbbbbbbccccbbbbbcccccbbbbbbccccccccccccccccbbbbbbbbbcccccccbbbbbbbbcccbbbbbccccccccccccccccccccccccccccccccccccbbbbbbbbbbccccbbbbccbbbbbbbccc

Radius of gyration: 23.44 Å; Cα contacts (8 Å, |Δi|>4): 1496; chains: 2; bounding box: 49×62×67 Å

CATH classification: 2.60.40.10 (+1 more: 2.60.40.10)

Nearest PDB structures (foldseek):
  4buh-assembly1_A  TM=1.004E+00  e=6.797E-50  Homo sapiens
  8r4q-assembly4_H  TM=9.332E-01  e=4.038E-34  Homo sapiens
  8r4o-assembly1_B  TM=9.312E-01  e=1.767E-33  Homo sapiens
  7wqv-assembly6_L  TM=9.295E-01  e=1.099E-33  Homo sapiens
  3fku-assembly1_Z  TM=9.243E-01  e=6.943E-30  Homo sapiens

Sequence (467 aa):
VQLVQSGAEVKKPGESSLKISCKGSSEYSFPNYWIIAWVRQMPGKGLEWWMGMIYPGDSDTTRYSSPSFQGQVVNISADKSSRTAFLEWSSLKASDSATYFCCARLLGGQLWNSYYYYYYMDVWGKGTTTVTVSSGYELTQPPPSSASGTPGQRVTISSCSSGSSSNIGGNTVNWYQQVPGTAPRLLIYKKNNQRPSGVPDRFSGSKSGTSASLAISGLRSEDEADYYCCEAWDGGLRGGVVFGGGTKLTVLGVQLVQSGAEVKKPGESLKISCKGSEYSFPNYWIIAWVRQMPGKGLEWWMGMIYPGDSDTRYSPSFQGQVVNISADKSSRTAFLEEWSSSLKASDSATYFCCARLGGYYYYYMDVWGKGTTTVTVSSYELTQPPPSSASGTPGQRVVTISCSGSSSSNIGGNTVNWYQQVPGTAPRLLIYKNNQRRPSGVPDRFSGSKSGTSASSLAIISSGLRSSEDEADYYCCEAWDGGLRGGVVFGGGTKKLTTVLGDY

Solvent-accessible surface area: 20128 Å² total